Protein AF-A0A9D8SJZ3-F1 (afdb_monomer_lite)

Structure (mmCIF, N/CA/C/O backbone):
data_AF-A0A9D8SJZ3-F1
#
_entry.id   AF-A0A9D8SJZ3-F1
#
loop_
_atom_site.group_PDB
_atom_site.id
_atom_site.type_symbol
_atom_site.label_atom_id
_atom_site.label_alt_id
_atom_site.label_comp_id
_atom_site.label_asym_id
_atom_site.label_entity_id
_atom_site.label_seq_id
_atom_site.pdbx_PDB_ins_code
_atom_site.Cartn_x
_atom_site.Cartn_y
_atom_site.Cartn_z
_atom_site.occupancy
_atom_site.B_iso_or_equiv
_atom_site.auth_seq_id
_atom_site.auth_comp_id
_atom_site.auth_asym_id
_atom_site.auth_atom_id
_atom_site.pdbx_PDB_model_num
ATOM 1 N N . ILE A 1 1 ? 15.862 -14.660 -0.022 1.00 34.19 1 ILE A N 1
ATOM 2 C CA . ILE A 1 1 ? 17.098 -13.843 0.046 1.00 34.19 1 ILE A CA 1
ATOM 3 C C . ILE A 1 1 ? 17.455 -13.714 1.521 1.00 34.19 1 ILE A C 1
ATOM 5 O O . ILE A 1 1 ? 16.616 -13.263 2.289 1.00 34.19 1 ILE A O 1
ATOM 9 N N . LYS A 1 2 ? 18.617 -14.231 1.946 1.00 33.19 2 LYS A N 1
ATOM 10 C CA . LYS A 1 2 ? 19.098 -14.060 3.325 1.00 33.19 2 LYS A CA 1
ATOM 11 C C . LYS A 1 2 ? 19.506 -12.600 3.507 1.00 33.19 2 LYS A C 1
ATOM 13 O O . LYS A 1 2 ? 20.295 -12.090 2.719 1.00 33.19 2 LYS A O 1
ATOM 18 N N . GLY A 1 3 ? 18.936 -11.962 4.525 1.00 42.00 3 GLY A N 1
ATOM 19 C CA . GLY A 1 3 ? 19.224 -10.590 4.902 1.00 42.00 3 GLY A CA 1
ATOM 20 C C . GLY A 1 3 ? 20.680 -10.396 5.305 1.00 42.00 3 GLY A C 1
ATOM 21 O O . GLY A 1 3 ? 21.092 -10.793 6.390 1.00 42.00 3 GLY A O 1
ATOM 22 N N . CYS A 1 4 ? 21.426 -9.709 4.453 1.00 35.25 4 CYS A N 1
ATOM 23 C CA . CYS A 1 4 ? 22.420 -8.775 4.939 1.00 35.25 4 CYS A CA 1
ATOM 24 C C . CYS A 1 4 ? 21.851 -7.400 4.603 1.00 35.25 4 CYS A C 1
ATOM 26 O O . CYS A 1 4 ? 21.824 -7.017 3.434 1.00 35.25 4 CYS A O 1
ATOM 28 N N . ALA A 1 5 ? 21.308 -6.697 5.602 1.00 46.22 5 ALA A N 1
ATOM 29 C CA . ALA A 1 5 ? 21.182 -5.253 5.471 1.00 46.22 5 ALA A CA 1
ATOM 30 C C . ALA A 1 5 ? 22.583 -4.750 5.110 1.00 46.22 5 ALA A C 1
ATOM 32 O O . ALA A 1 5 ? 23.547 -5.145 5.773 1.00 46.22 5 ALA A O 1
ATOM 33 N N . ALA A 1 6 ? 22.705 -3.980 4.028 1.00 51.84 6 ALA A N 1
ATOM 34 C CA . ALA A 1 6 ? 23.984 -3.396 3.653 1.00 51.84 6 ALA A CA 1
ATOM 35 C C . ALA A 1 6 ? 24.591 -2.738 4.901 1.00 51.84 6 ALA A C 1
ATOM 37 O O . ALA A 1 6 ? 23.881 -2.063 5.655 1.00 51.84 6 ALA A O 1
ATOM 38 N N . THR A 1 7 ? 25.871 -2.997 5.176 1.00 57.53 7 THR A N 1
ATOM 39 C CA . THR A 1 7 ? 26.516 -2.383 6.342 1.00 57.53 7 THR A CA 1
ATOM 40 C C . THR A 1 7 ? 26.425 -0.861 6.211 1.00 57.53 7 THR A C 1
ATOM 42 O O . THR A 1 7 ? 26.325 -0.340 5.098 1.00 57.53 7 THR A O 1
ATOM 45 N N . ALA A 1 8 ? 26.439 -0.126 7.328 1.00 57.31 8 ALA A N 1
ATOM 46 C CA . ALA A 1 8 ? 26.347 1.338 7.292 1.00 57.31 8 ALA A CA 1
ATOM 47 C C . ALA A 1 8 ? 27.365 1.952 6.306 1.00 57.31 8 ALA A C 1
ATOM 49 O O . ALA A 1 8 ? 27.026 2.862 5.553 1.00 57.31 8 ALA A O 1
ATOM 50 N N . ASP A 1 9 ? 28.559 1.361 6.223 1.00 55.53 9 ASP A N 1
ATOM 51 C CA . ASP A 1 9 ? 29.613 1.752 5.285 1.00 55.53 9 ASP A CA 1
ATOM 52 C C . ASP A 1 9 ? 29.247 1.491 3.813 1.00 55.53 9 ASP A C 1
ATOM 54 O O . ASP A 1 9 ? 29.510 2.331 2.956 1.00 55.53 9 ASP A O 1
ATOM 58 N N . GLN A 1 10 ? 28.588 0.370 3.497 1.00 56.25 10 GLN A N 1
ATOM 59 C CA . GLN A 1 10 ? 28.113 0.068 2.139 1.00 56.25 10 GLN A CA 1
ATOM 60 C C . GLN A 1 10 ? 26.984 1.003 1.702 1.00 56.25 10 GLN A C 1
ATOM 62 O O . GLN A 1 10 ? 26.917 1.400 0.540 1.00 56.25 10 GLN A O 1
ATOM 67 N N . VAL A 1 11 ? 26.100 1.380 2.626 1.00 56.16 11 VAL A N 1
ATOM 68 C CA . VAL A 1 11 ? 25.015 2.324 2.342 1.00 56.16 11 VAL A CA 1
ATOM 69 C C . VAL A 1 11 ? 25.571 3.729 2.095 1.00 56.16 11 VAL A C 1
ATOM 71 O O . VAL A 1 11 ? 25.193 4.371 1.120 1.00 56.16 11 VAL A O 1
ATOM 74 N N . VAL A 1 12 ? 26.518 4.195 2.913 1.00 57.97 12 VAL A N 1
ATOM 75 C CA . VAL A 1 12 ? 27.155 5.511 2.726 1.00 57.97 12 VAL A CA 1
ATOM 76 C C . VAL A 1 12 ? 28.036 5.553 1.471 1.00 57.97 12 VAL A C 1
ATOM 78 O O . VAL A 1 12 ? 28.093 6.585 0.810 1.00 57.97 12 VAL A O 1
ATOM 81 N N . ALA A 1 13 ? 28.679 4.445 1.093 1.00 57.78 13 ALA A N 1
ATOM 82 C CA . ALA A 1 13 ? 29.486 4.372 -0.128 1.00 57.78 13 ALA A CA 1
ATOM 83 C C . ALA A 1 13 ? 28.647 4.407 -1.420 1.00 57.78 13 ALA A C 1
ATOM 85 O O . ALA A 1 13 ? 29.105 4.929 -2.435 1.00 57.78 13 ALA A O 1
ATOM 86 N N . ASN A 1 14 ? 27.422 3.874 -1.385 1.00 59.69 14 ASN A N 1
ATOM 87 C CA . ASN A 1 14 ? 26.561 3.749 -2.565 1.00 59.69 14 ASN A CA 1
ATOM 88 C C . ASN A 1 14 ? 25.666 4.970 -2.818 1.00 59.69 14 ASN A C 1
ATOM 90 O O . ASN A 1 14 ? 25.148 5.122 -3.926 1.00 59.69 14 ASN A O 1
ATOM 94 N N . TYR A 1 15 ? 25.487 5.848 -1.826 1.00 65.25 15 TYR A N 1
ATOM 95 C CA . TYR A 1 15 ? 24.620 7.019 -1.942 1.00 65.25 15 TYR A CA 1
ATOM 96 C C . TYR A 1 15 ? 25.361 8.305 -1.566 1.00 65.25 15 TYR A C 1
ATOM 98 O O . TYR A 1 15 ? 25.981 8.378 -0.505 1.00 65.25 15 TYR A O 1
ATOM 106 N N . PRO A 1 16 ? 25.271 9.368 -2.387 1.00 74.19 16 PRO A N 1
ATOM 107 C CA . PRO A 1 16 ? 25.897 10.639 -2.052 1.00 74.19 16 PRO A CA 1
ATOM 108 C C . PRO A 1 16 ? 25.295 11.193 -0.755 1.00 74.19 16 PRO A C 1
ATOM 110 O O . PRO A 1 16 ? 24.092 11.081 -0.539 1.00 74.19 16 PRO A O 1
ATOM 113 N N . ALA A 1 17 ? 26.088 11.880 0.073 1.00 73.25 17 ALA A N 1
ATOM 114 C CA . ALA A 1 17 ? 25.609 12.493 1.323 1.00 73.25 17 ALA A CA 1
ATOM 115 C C . ALA A 1 17 ? 24.344 13.364 1.131 1.00 73.25 17 ALA A C 1
ATOM 117 O O . ALA A 1 17 ? 23.471 13.441 1.997 1.00 73.25 17 ALA A O 1
ATOM 118 N N . MET A 1 18 ? 24.213 13.966 -0.053 1.00 78.12 18 MET A N 1
ATOM 119 C CA . MET A 1 18 ? 23.048 14.742 -0.471 1.00 78.12 18 MET A CA 1
ATOM 120 C C . MET A 1 18 ? 21.744 13.922 -0.512 1.00 78.12 18 MET A C 1
ATOM 122 O O . MET A 1 18 ? 20.692 14.457 -0.170 1.00 78.12 18 MET A O 1
ATOM 126 N N . PHE A 1 19 ? 21.790 12.635 -0.870 1.00 80.75 19 PHE A N 1
ATOM 127 C CA . PHE A 1 19 ? 20.621 11.746 -0.875 1.00 80.75 19 PHE A CA 1
ATOM 128 C C . PHE A 1 19 ? 20.008 11.620 0.524 1.00 80.75 19 PHE A C 1
ATOM 130 O O . PHE A 1 19 ? 18.795 11.774 0.688 1.00 80.75 19 PHE A O 1
ATOM 137 N N . PHE A 1 20 ? 20.843 11.397 1.542 1.00 82.06 20 PHE A N 1
ATOM 138 C CA . PHE A 1 20 ? 20.379 11.275 2.924 1.00 82.06 20 PHE A CA 1
ATOM 139 C C . PHE A 1 20 ? 19.792 12.591 3.430 1.00 82.06 20 PHE A C 1
ATOM 141 O O . PHE A 1 20 ? 18.698 12.593 3.992 1.00 82.06 20 PHE A O 1
ATOM 148 N N . GLY A 1 21 ? 20.466 13.714 3.158 1.00 86.88 21 GLY A N 1
ATOM 149 C CA . GLY A 1 21 ? 19.966 15.044 3.510 1.00 86.88 21 GLY A CA 1
ATOM 150 C C . GLY A 1 21 ? 18.584 15.320 2.914 1.00 86.88 21 GLY A C 1
ATOM 151 O O . GLY A 1 21 ? 17.651 15.637 3.648 1.00 86.88 21 GLY A O 1
ATOM 152 N N . ILE A 1 22 ? 18.425 15.108 1.602 1.00 87.31 22 ILE A N 1
ATOM 153 C CA . ILE A 1 22 ? 17.145 15.302 0.906 1.00 87.31 22 ILE A CA 1
ATOM 154 C C . ILE A 1 22 ? 16.064 14.387 1.482 1.00 87.31 22 ILE A C 1
ATOM 156 O O . ILE A 1 22 ? 14.954 14.848 1.735 1.00 87.31 22 ILE A O 1
ATOM 160 N N . SER A 1 23 ? 16.374 13.114 1.727 1.00 87.06 23 SER A N 1
ATOM 161 C CA . SER A 1 23 ? 15.389 12.143 2.215 1.00 87.06 23 SER A CA 1
ATOM 162 C C . SER A 1 23 ? 14.897 12.462 3.629 1.00 87.06 23 SER A C 1
ATOM 164 O O . SER A 1 23 ? 13.700 12.364 3.906 1.00 87.06 23 SER A O 1
ATOM 166 N N . ILE A 1 24 ? 15.796 12.902 4.516 1.00 91.25 24 ILE A N 1
ATOM 167 C CA . ILE A 1 24 ? 15.437 13.360 5.865 1.00 91.25 24 ILE A CA 1
ATOM 168 C C . ILE A 1 24 ? 14.546 14.597 5.771 1.00 91.25 24 ILE A C 1
ATOM 170 O O . ILE A 1 24 ? 13.470 14.628 6.372 1.00 91.25 24 ILE A O 1
ATOM 174 N N . THR A 1 25 ? 14.962 15.602 4.993 1.00 92.25 25 THR A N 1
ATOM 175 C CA . THR A 1 25 ? 14.170 16.819 4.787 1.00 92.25 25 THR A CA 1
ATOM 176 C C . THR A 1 25 ? 12.789 16.479 4.240 1.00 92.25 25 THR A C 1
ATOM 178 O O . THR A 1 25 ? 11.790 16.983 4.747 1.00 92.25 25 THR A O 1
ATOM 181 N N . TRP A 1 26 ? 12.711 15.576 3.264 1.00 91.88 26 TRP A N 1
ATOM 182 C CA . TRP A 1 26 ? 11.458 15.128 2.670 1.00 91.88 26 TRP A CA 1
ATOM 183 C C . TRP A 1 26 ? 10.514 14.507 3.698 1.00 91.88 26 TRP A C 1
ATOM 185 O O . TRP A 1 26 ? 9.359 14.921 3.800 1.00 91.88 26 TRP A O 1
ATOM 195 N N . ALA A 1 27 ? 11.009 13.554 4.493 1.00 92.25 27 ALA A N 1
ATOM 196 C CA . ALA A 1 27 ? 10.221 12.872 5.516 1.00 92.25 27 ALA A CA 1
ATOM 197 C C . ALA A 1 27 ? 9.703 13.849 6.582 1.00 92.25 27 ALA A C 1
ATOM 199 O O . ALA A 1 27 ? 8.516 13.837 6.912 1.00 92.25 27 ALA A O 1
ATOM 200 N N . VAL A 1 28 ? 10.568 14.739 7.077 1.00 93.50 28 VAL A N 1
ATOM 201 C CA . VAL A 1 28 ? 10.210 15.736 8.098 1.00 93.50 28 VAL A CA 1
ATOM 202 C C . VAL A 1 28 ? 9.186 16.734 7.564 1.00 93.50 28 VAL A C 1
ATOM 204 O O . VAL A 1 28 ? 8.188 17.008 8.233 1.00 93.50 28 VAL A O 1
ATOM 207 N N . VAL A 1 29 ? 9.390 17.253 6.351 1.00 92.81 29 VAL A N 1
ATOM 208 C CA . VAL A 1 29 ? 8.465 18.211 5.729 1.00 92.81 29 VAL A CA 1
ATOM 209 C C . VAL A 1 29 ? 7.115 17.551 5.454 1.00 92.81 29 VAL A C 1
ATOM 211 O O . VAL A 1 29 ? 6.083 18.124 5.805 1.00 92.81 29 VAL A O 1
ATOM 214 N N . ALA A 1 30 ? 7.091 16.333 4.906 1.00 91.56 30 ALA A N 1
ATOM 215 C CA . ALA A 1 30 ? 5.847 15.605 4.663 1.00 91.56 30 ALA A CA 1
ATOM 216 C C . ALA A 1 30 ? 5.067 15.362 5.964 1.00 91.56 30 ALA A C 1
ATOM 218 O O . ALA A 1 30 ? 3.865 15.643 6.027 1.00 91.56 30 ALA A O 1
ATOM 219 N N . ALA A 1 31 ? 5.758 14.916 7.018 1.00 92.25 31 ALA A N 1
ATOM 220 C CA . ALA A 1 31 ? 5.161 14.678 8.325 1.00 92.25 31 ALA A CA 1
ATOM 221 C C . ALA A 1 31 ? 4.573 15.960 8.925 1.00 92.25 31 ALA A C 1
ATOM 223 O O . ALA A 1 31 ? 3.412 15.966 9.345 1.00 92.25 31 ALA A O 1
ATOM 224 N N . PHE A 1 32 ? 5.342 17.052 8.910 1.00 91.38 32 PHE A N 1
ATOM 225 C CA . PHE A 1 32 ? 4.933 18.360 9.422 1.00 91.38 32 PHE A CA 1
ATOM 226 C C . PHE A 1 32 ? 3.707 18.915 8.695 1.00 91.38 32 PHE A C 1
ATOM 228 O O . PHE A 1 32 ? 2.767 19.400 9.330 1.00 91.38 32 PHE A O 1
ATOM 235 N N . VAL A 1 33 ? 3.691 18.815 7.366 1.00 90.31 33 VAL A N 1
ATOM 236 C CA . VAL A 1 33 ? 2.564 19.272 6.550 1.00 90.31 33 VAL A CA 1
ATOM 237 C C . VAL A 1 33 ? 1.310 18.439 6.828 1.00 90.31 33 VAL A C 1
ATOM 239 O O . VAL A 1 33 ? 0.227 19.008 6.978 1.00 90.31 33 VAL A O 1
ATOM 242 N N . GLY A 1 34 ? 1.440 17.118 6.985 1.00 86.81 34 GLY A N 1
ATOM 243 C CA . GLY A 1 34 ? 0.320 16.268 7.399 1.00 86.81 34 GLY A CA 1
ATOM 244 C C . GLY A 1 34 ? -0.214 16.603 8.796 1.00 86.81 34 GLY A C 1
ATOM 245 O O . GLY A 1 34 ? -1.428 16.660 8.990 1.00 86.81 34 GLY A O 1
ATOM 246 N N . LEU A 1 35 ? 0.670 16.938 9.745 1.00 87.06 35 LEU A N 1
ATOM 247 C CA . LEU A 1 35 ? 0.306 17.328 11.115 1.00 87.06 35 LEU A CA 1
ATOM 248 C C . LEU A 1 35 ? -0.427 18.674 11.201 1.00 87.06 35 LEU A C 1
ATOM 250 O O . LEU A 1 35 ? -1.386 18.798 11.966 1.00 87.06 35 LEU A O 1
ATOM 254 N N . LYS A 1 36 ? -0.002 19.680 10.423 1.00 84.12 36 LYS A N 1
ATOM 255 C CA . LYS A 1 36 ? -0.667 20.999 10.365 1.00 84.12 36 LYS A CA 1
ATOM 256 C C . LYS A 1 36 ? -2.001 20.982 9.613 1.00 84.12 36 LYS A C 1
ATOM 258 O O . LYS A 1 36 ? -2.756 21.951 9.687 1.00 84.12 36 LYS A O 1
ATOM 263 N N . GLY A 1 37 ? -2.310 19.882 8.935 1.00 76.56 37 GLY A N 1
ATOM 264 C CA . GLY A 1 37 ? -3.533 19.697 8.173 1.00 76.56 37 GLY A CA 1
ATOM 265 C C . GLY A 1 37 ? -3.296 19.873 6.679 1.00 76.56 37 GLY A C 1
ATOM 266 O O . GLY A 1 37 ? -2.849 20.913 6.195 1.00 76.56 37 GLY A O 1
ATOM 267 N N . ILE A 1 38 ? -3.687 18.855 5.920 1.00 75.81 38 ILE A N 1
ATOM 268 C CA . ILE A 1 38 ? -3.399 18.739 4.489 1.00 75.81 38 ILE A CA 1
ATOM 269 C C . ILE A 1 38 ? -4.293 19.601 3.595 1.00 75.81 38 ILE A C 1
ATOM 271 O O . ILE A 1 38 ? -4.255 19.427 2.388 1.00 75.81 38 ILE A O 1
ATOM 275 N N . LYS A 1 39 ? -5.119 20.516 4.121 1.00 72.19 39 LYS A N 1
ATOM 276 C CA . LYS A 1 39 ? -6.156 21.215 3.328 1.00 72.19 39 LYS A CA 1
ATOM 277 C C . LYS A 1 39 ? -5.604 21.867 2.053 1.00 72.19 39 LYS A C 1
ATOM 279 O O . LYS A 1 39 ? -6.254 21.827 1.012 1.00 72.19 39 LYS A O 1
ATOM 284 N N . TYR A 1 40 ? -4.406 22.445 2.124 1.00 68.25 40 TYR A N 1
ATOM 285 C CA . TYR A 1 40 ? -3.733 23.032 0.963 1.00 68.25 40 TYR A CA 1
ATOM 286 C C . TYR A 1 40 ? -3.098 21.972 0.059 1.00 68.25 40 TYR A C 1
ATOM 288 O O . TYR A 1 40 ? -3.262 22.042 -1.156 1.00 68.25 40 TYR A O 1
ATOM 296 N N . VAL A 1 41 ? -2.449 20.955 0.636 1.00 76.44 41 VAL A N 1
ATOM 297 C CA . VAL A 1 41 ? -1.868 19.842 -0.129 1.00 76.44 41 VAL A CA 1
ATOM 298 C C . VAL A 1 41 ? -2.945 19.067 -0.873 1.00 76.44 41 VAL A C 1
ATOM 300 O O . VAL A 1 41 ? -2.769 18.814 -2.050 1.00 76.44 41 VAL A O 1
ATOM 303 N N . ALA A 1 42 ? -4.084 18.772 -0.253 1.00 74.31 42 ALA A N 1
ATOM 304 C CA . ALA A 1 42 ? -5.200 18.043 -0.849 1.00 74.31 42 ALA A CA 1
ATOM 305 C C . ALA A 1 42 ? -5.768 18.750 -2.093 1.00 7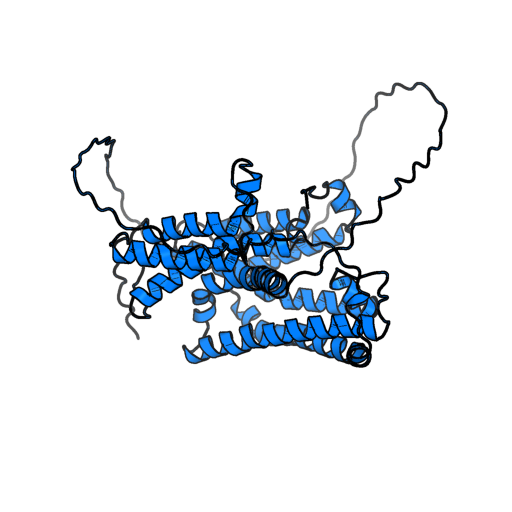4.31 42 ALA A C 1
ATOM 307 O O . ALA A 1 42 ? -6.076 18.097 -3.091 1.00 74.31 42 ALA A O 1
ATOM 308 N N . LYS A 1 43 ? -5.840 20.091 -2.074 1.00 74.12 43 LYS A N 1
ATOM 309 C CA . LYS A 1 43 ? -6.281 20.880 -3.238 1.00 74.12 43 LYS A CA 1
ATOM 310 C C . LYS A 1 43 ? -5.361 20.690 -4.440 1.00 74.12 43 LYS A C 1
ATOM 312 O O . LYS A 1 43 ? -5.844 20.556 -5.558 1.00 74.12 43 LYS A O 1
ATOM 317 N N . ILE A 1 44 ? -4.049 20.671 -4.215 1.00 77.75 44 ILE A N 1
ATOM 318 C CA . ILE A 1 44 ? -3.066 20.527 -5.295 1.00 77.75 44 ILE A CA 1
ATOM 319 C C . ILE A 1 44 ? -2.858 19.042 -5.648 1.00 77.75 44 ILE A C 1
ATOM 321 O O . ILE A 1 44 ? -2.693 18.701 -6.816 1.00 77.75 44 ILE A O 1
ATOM 325 N N . ALA A 1 45 ? -2.969 18.141 -4.669 1.00 82.38 45 ALA A N 1
ATOM 326 C CA . ALA A 1 45 ? -2.805 16.696 -4.811 1.00 82.38 45 ALA A CA 1
ATOM 327 C C . ALA A 1 45 ? -3.786 16.082 -5.812 1.00 82.38 45 ALA A C 1
ATOM 329 O O . ALA A 1 45 ? -3.469 15.065 -6.412 1.00 82.38 45 ALA A O 1
ATOM 330 N N . THR A 1 46 ? -4.931 16.723 -6.060 1.00 81.75 46 THR A N 1
ATOM 331 C CA . THR A 1 46 ? -5.867 16.311 -7.120 1.00 81.75 46 THR A CA 1
ATOM 332 C C . THR A 1 46 ? -5.199 16.279 -8.503 1.00 81.75 46 THR A C 1
ATOM 334 O O . THR A 1 46 ? -5.547 15.450 -9.339 1.00 81.75 46 THR A O 1
ATOM 337 N N . PHE A 1 47 ? -4.203 17.136 -8.742 1.00 86.75 47 PHE A N 1
ATOM 338 C CA . PHE A 1 47 ? -3.477 17.211 -10.013 1.00 86.75 47 PHE A CA 1
ATOM 339 C C . PHE A 1 47 ? -2.199 16.369 -10.036 1.00 86.75 47 PHE A C 1
ATOM 341 O O . PHE A 1 47 ? -1.668 16.100 -11.108 1.00 86.75 47 PHE A O 1
ATOM 348 N N . PHE A 1 48 ? -1.700 15.927 -8.881 1.00 88.88 48 PHE A N 1
ATOM 349 C CA . PHE A 1 48 ? -0.449 15.171 -8.791 1.00 88.88 48 PHE A CA 1
ATOM 350 C C . PHE A 1 48 ? -0.494 13.838 -9.556 1.00 88.88 48 PHE A C 1
ATOM 352 O O . PHE A 1 48 ? 0.507 13.526 -10.196 1.00 88.88 48 PHE A O 1
ATOM 359 N N . PRO A 1 49 ? -1.624 13.100 -9.615 1.00 90.31 49 PRO A N 1
ATOM 360 C CA . PRO A 1 49 ? -1.763 11.921 -10.472 1.00 90.31 49 PRO A CA 1
ATOM 361 C C . PRO A 1 49 ? -1.570 12.178 -11.974 1.00 90.31 49 PRO A C 1
ATOM 363 O O . PRO A 1 49 ? -1.273 11.241 -12.713 1.00 90.31 49 PRO A O 1
ATOM 366 N N . LEU A 1 50 ? -1.681 13.427 -12.447 1.00 92.06 50 LEU A N 1
ATOM 367 C CA . LEU A 1 50 ? -1.395 13.758 -13.848 1.00 92.06 50 LEU A CA 1
ATOM 368 C C . LEU A 1 50 ? 0.087 13.572 -14.191 1.00 92.06 50 LEU A C 1
ATOM 370 O O . LEU A 1 50 ? 0.412 13.304 -15.346 1.00 92.06 50 LEU A O 1
ATOM 374 N N . ILE A 1 51 ? 0.982 13.676 -13.204 1.00 94.38 51 ILE A N 1
ATOM 375 C CA . ILE A 1 51 ? 2.420 13.462 -13.383 1.00 94.38 51 ILE A CA 1
ATOM 376 C C . ILE A 1 51 ? 2.717 12.002 -13.767 1.00 94.38 51 ILE A C 1
ATOM 378 O O . ILE A 1 51 ? 3.205 11.796 -14.880 1.00 94.38 51 ILE A O 1
ATOM 382 N N . PRO A 1 52 ? 2.414 10.978 -12.934 1.00 93.94 52 PRO A N 1
ATOM 383 C CA . PRO A 1 52 ? 2.661 9.588 -13.306 1.00 93.94 52 PRO A CA 1
ATOM 384 C C . PRO A 1 52 ? 1.874 9.182 -14.553 1.00 93.94 52 PRO A C 1
ATOM 386 O O . PRO A 1 52 ? 2.410 8.453 -15.380 1.00 93.94 52 PRO A O 1
ATOM 389 N N . LEU A 1 53 ? 0.656 9.704 -14.752 1.00 95.00 53 LEU A N 1
ATOM 390 C CA . LEU A 1 53 ? -0.094 9.488 -15.991 1.00 95.00 53 LEU A CA 1
ATOM 391 C C . LEU A 1 53 ? 0.690 9.972 -17.220 1.00 95.00 53 LEU A C 1
ATOM 393 O O . LEU A 1 53 ? 0.842 9.229 -18.186 1.00 95.00 53 LEU A O 1
ATOM 397 N N . THR A 1 54 ? 1.219 11.196 -17.179 1.00 95.81 54 THR A N 1
ATOM 398 C CA . THR A 1 54 ? 1.993 11.771 -18.289 1.00 95.81 54 THR A CA 1
ATOM 399 C C . THR A 1 54 ? 3.282 10.992 -18.527 1.00 95.81 54 THR A C 1
ATOM 401 O O . THR A 1 54 ? 3.591 10.669 -19.672 1.00 95.81 54 THR A O 1
ATOM 404 N N . VAL A 1 55 ? 4.010 10.645 -17.462 1.00 95.81 55 VAL A N 1
ATOM 405 C CA . VAL A 1 55 ? 5.241 9.844 -17.555 1.00 95.81 55 VAL A CA 1
ATOM 406 C C . VAL A 1 55 ? 4.959 8.501 -18.230 1.00 95.81 55 VAL A C 1
ATOM 408 O O . VAL A 1 55 ? 5.639 8.154 -19.195 1.00 95.81 55 VAL A O 1
ATOM 411 N N . LEU A 1 56 ? 3.914 7.787 -17.798 1.00 96.06 56 LEU A N 1
ATOM 412 C CA . LEU A 1 56 ? 3.510 6.514 -18.398 1.00 96.06 56 LEU A CA 1
ATOM 413 C C . LEU A 1 56 ? 3.148 6.668 -19.878 1.00 96.06 56 LEU A C 1
ATOM 415 O O . LEU A 1 56 ? 3.621 5.890 -20.700 1.00 96.06 56 LEU A O 1
ATOM 419 N N . LEU A 1 57 ? 2.365 7.686 -20.244 1.00 97.12 57 LEU A N 1
ATOM 420 C CA . LEU A 1 57 ? 1.978 7.917 -21.639 1.00 97.12 57 LEU A CA 1
ATOM 421 C C . LEU A 1 57 ? 3.183 8.229 -22.536 1.00 97.12 57 LEU A C 1
ATOM 423 O O . LEU A 1 57 ? 3.273 7.702 -23.644 1.00 97.12 57 LEU A O 1
ATOM 427 N N . VAL A 1 58 ? 4.125 9.052 -22.066 1.00 97.00 58 VAL A N 1
ATOM 428 C CA . VAL A 1 58 ? 5.341 9.393 -22.823 1.00 97.00 58 VAL A CA 1
ATOM 429 C C . VAL A 1 58 ? 6.242 8.172 -22.994 1.00 97.00 58 VAL A C 1
ATOM 431 O O . VAL A 1 58 ? 6.721 7.909 -24.099 1.00 97.00 58 VAL A O 1
ATOM 434 N N . MET A 1 59 ? 6.461 7.405 -21.925 1.00 96.38 59 MET A N 1
ATOM 435 C CA . MET A 1 59 ? 7.270 6.185 -21.986 1.00 96.38 59 MET A CA 1
ATOM 436 C C . MET A 1 59 ? 6.624 5.128 -22.881 1.00 96.38 59 MET A C 1
ATOM 438 O O . MET A 1 59 ? 7.317 4.495 -23.679 1.00 96.38 59 MET A O 1
ATOM 442 N N . PHE A 1 60 ? 5.300 4.975 -22.808 1.00 97.19 60 PHE A N 1
ATOM 443 C CA . PHE A 1 60 ? 4.564 4.075 -23.687 1.00 97.19 60 PHE A CA 1
ATOM 444 C C . PHE A 1 60 ? 4.695 4.509 -25.145 1.00 97.19 60 PHE A C 1
ATOM 446 O O . PHE A 1 60 ? 5.060 3.694 -25.982 1.00 97.19 60 PHE A O 1
ATOM 453 N N . ALA A 1 61 ? 4.517 5.794 -25.462 1.00 96.94 61 ALA A N 1
ATOM 454 C CA . ALA A 1 61 ? 4.674 6.293 -26.829 1.00 96.94 61 ALA A CA 1
ATOM 455 C C . ALA A 1 61 ? 6.063 5.988 -27.425 1.00 96.94 61 ALA A C 1
ATOM 457 O O . ALA A 1 61 ? 6.168 5.691 -28.613 1.00 96.94 61 ALA A O 1
ATOM 458 N N . LYS A 1 62 ? 7.122 6.015 -26.607 1.00 96.06 62 LYS A N 1
ATOM 459 C CA . LYS A 1 62 ? 8.488 5.672 -27.038 1.00 96.06 62 LYS A CA 1
ATOM 460 C C . LYS A 1 62 ? 8.743 4.177 -27.223 1.00 96.06 62 LYS A C 1
ATOM 462 O O . LYS A 1 62 ? 9.628 3.812 -27.986 1.00 96.06 62 LYS A O 1
ATOM 467 N N . THR A 1 63 ? 8.006 3.329 -26.519 1.00 96.69 63 THR A N 1
ATOM 468 C CA . THR A 1 63 ? 8.233 1.874 -26.487 1.00 96.69 63 THR A CA 1
ATOM 469 C C . THR A 1 63 ? 7.181 1.094 -27.275 1.00 96.69 63 THR A C 1
ATOM 471 O O . THR A 1 63 ? 7.400 -0.071 -27.598 1.00 96.69 63 THR A O 1
ATOM 474 N N . ALA A 1 64 ? 6.071 1.737 -27.654 1.00 95.44 64 ALA A N 1
ATOM 475 C CA . ALA A 1 64 ? 4.915 1.110 -28.289 1.00 95.44 64 ALA A CA 1
ATOM 476 C C . ALA A 1 64 ? 5.264 0.336 -29.570 1.00 95.44 64 ALA A C 1
ATOM 478 O O . ALA A 1 64 ? 4.705 -0.730 -29.817 1.00 95.44 64 ALA A O 1
ATOM 479 N N . GLY A 1 65 ? 6.215 0.848 -30.361 1.00 94.19 65 GLY A N 1
ATOM 480 C CA . GLY A 1 65 ? 6.665 0.201 -31.596 1.00 94.19 65 GLY A CA 1
ATOM 481 C C . GLY A 1 65 ? 7.330 -1.162 -31.384 1.00 94.19 65 GLY A C 1
ATOM 482 O O . GLY A 1 65 ? 7.345 -1.964 -32.306 1.00 94.19 65 GLY A O 1
ATOM 483 N N . GLY A 1 66 ? 7.831 -1.442 -30.177 1.00 93.38 66 GLY A N 1
ATOM 484 C CA . GLY A 1 66 ? 8.499 -2.698 -29.847 1.00 93.38 66 GLY A CA 1
ATOM 485 C C . GLY A 1 66 ? 7.577 -3.815 -29.363 1.00 93.38 66 GLY A C 1
ATOM 486 O O . GLY A 1 66 ? 8.036 -4.941 -29.229 1.00 93.38 66 GLY A O 1
ATOM 487 N N . LEU A 1 67 ? 6.289 -3.562 -29.086 1.00 94.81 67 LEU A N 1
ATOM 488 C CA . LEU A 1 67 ? 5.429 -4.594 -28.479 1.00 94.81 67 LEU A CA 1
ATOM 489 C C . LEU A 1 67 ? 5.274 -5.851 -29.349 1.00 94.81 67 LEU A C 1
ATOM 491 O O . LEU A 1 67 ? 5.124 -6.940 -28.803 1.00 94.81 67 LEU A O 1
ATOM 495 N N . GLY A 1 68 ? 5.291 -5.704 -30.677 1.00 93.56 68 GLY A N 1
ATOM 496 C CA . GLY A 1 68 ? 5.147 -6.830 -31.606 1.00 93.56 68 GLY A CA 1
ATOM 497 C C . GLY A 1 68 ? 6.362 -7.758 -31.642 1.00 93.56 68 GLY A C 1
ATOM 498 O O . GLY A 1 68 ? 6.208 -8.947 -31.903 1.00 93.56 68 GLY A O 1
ATOM 499 N N . ASP A 1 69 ? 7.540 -7.222 -31.327 1.00 93.88 69 ASP A N 1
ATOM 500 C CA . ASP A 1 69 ? 8.824 -7.931 -31.361 1.00 93.88 69 ASP A CA 1
ATOM 501 C C . ASP A 1 69 ? 9.267 -8.403 -29.965 1.00 93.88 69 ASP A C 1
ATOM 503 O O . ASP A 1 69 ? 10.382 -8.900 -29.772 1.00 93.88 69 ASP A O 1
ATOM 507 N N . PHE A 1 70 ? 8.401 -8.235 -28.962 1.00 93.25 70 PHE A N 1
ATOM 508 C CA . PHE A 1 70 ? 8.672 -8.684 -27.609 1.00 93.25 70 PHE A CA 1
ATOM 509 C C . PHE A 1 70 ? 8.672 -10.215 -27.512 1.00 93.25 70 PHE A C 1
ATOM 511 O O . PHE A 1 70 ? 7.724 -10.886 -27.918 1.00 93.25 70 PHE A O 1
ATOM 518 N N . ASP A 1 71 ? 9.717 -10.763 -26.897 1.00 88.56 71 ASP A N 1
ATOM 519 C CA . ASP A 1 71 ? 9.910 -12.193 -26.708 1.00 88.56 71 ASP A CA 1
ATOM 520 C C . ASP A 1 71 ? 10.235 -12.496 -25.243 1.00 88.56 71 ASP A C 1
ATOM 522 O O . ASP A 1 71 ? 11.378 -12.406 -24.789 1.00 88.56 71 ASP A O 1
ATOM 526 N N . ALA A 1 72 ? 9.206 -12.894 -24.497 1.00 83.50 72 ALA A N 1
ATOM 527 C CA . ALA A 1 72 ? 9.328 -13.225 -23.083 1.00 83.50 72 ALA A CA 1
ATOM 528 C C . ALA A 1 72 ? 10.304 -14.385 -22.807 1.00 83.50 72 ALA A C 1
ATOM 530 O O . ALA A 1 72 ? 10.843 -14.459 -21.706 1.00 83.50 72 ALA A O 1
ATOM 531 N N . SER A 1 73 ? 10.562 -15.269 -23.782 1.00 82.06 73 SER A N 1
ATOM 532 C CA . SER A 1 73 ? 11.478 -16.406 -23.602 1.00 82.06 73 SER A CA 1
ATOM 533 C C . SER A 1 73 ? 12.948 -15.990 -23.515 1.00 82.06 73 SER A C 1
ATOM 535 O O . SER A 1 73 ? 13.776 -16.746 -23.011 1.00 82.06 73 SER A O 1
ATOM 537 N N . LYS A 1 74 ? 13.271 -14.778 -23.984 1.00 82.06 74 LYS A N 1
ATOM 538 C CA . LYS A 1 74 ? 14.630 -14.229 -23.991 1.00 82.06 74 LYS A CA 1
ATOM 539 C C . LYS A 1 74 ? 14.977 -13.447 -22.731 1.00 82.06 74 LYS A C 1
ATOM 541 O O . LYS A 1 74 ? 16.151 -13.188 -22.495 1.00 82.06 74 LYS A O 1
ATOM 546 N N . ILE A 1 75 ? 13.991 -13.068 -21.918 1.00 76.12 75 ILE A N 1
ATOM 547 C CA . ILE A 1 75 ? 14.268 -12.472 -20.611 1.00 76.12 75 ILE A CA 1
ATOM 548 C C . ILE A 1 75 ? 14.781 -13.591 -19.708 1.00 76.12 75 ILE A C 1
ATOM 550 O O . ILE A 1 75 ? 14.055 -14.548 -19.440 1.00 76.12 75 ILE A O 1
ATOM 554 N N . GLY A 1 76 ? 16.028 -13.468 -19.243 1.00 61.59 76 GLY A N 1
ATOM 555 C CA . GLY A 1 76 ? 16.642 -14.436 -18.338 1.00 61.59 76 GLY A CA 1
ATOM 556 C C . GLY A 1 76 ? 15.698 -14.794 -17.190 1.00 61.59 76 GLY A C 1
ATOM 557 O O . GLY A 1 76 ? 15.258 -13.927 -16.432 1.00 61.59 76 GLY A O 1
ATOM 558 N N . THR A 1 77 ? 15.359 -16.077 -17.075 1.00 47.84 77 THR A N 1
ATOM 559 C CA . THR A 1 77 ? 14.464 -16.586 -16.040 1.00 47.84 77 THR A CA 1
ATOM 560 C C . THR A 1 77 ? 15.180 -16.501 -14.695 1.00 47.84 77 THR A C 1
ATOM 562 O O . THR A 1 77 ? 15.937 -17.394 -14.316 1.00 47.84 77 THR A O 1
ATOM 565 N N . ALA A 1 78 ? 14.987 -15.405 -13.964 1.00 42.41 78 ALA A N 1
ATOM 566 C CA . ALA A 1 78 ? 15.356 -15.369 -12.561 1.00 42.41 78 ALA A CA 1
ATOM 567 C C . ALA A 1 78 ? 14.467 -16.385 -11.833 1.00 42.41 78 ALA A C 1
ATOM 569 O O . ALA A 1 78 ? 13.246 -16.234 -11.813 1.00 42.41 78 ALA A O 1
ATOM 570 N N . ALA A 1 79 ? 15.075 -17.421 -11.253 1.00 33.66 79 ALA A N 1
ATOM 571 C CA . ALA A 1 79 ? 14.397 -18.294 -10.310 1.00 33.66 79 ALA A CA 1
ATOM 572 C C . ALA A 1 79 ? 13.925 -17.441 -9.123 1.00 33.66 79 ALA A C 1
ATOM 574 O O . ALA A 1 79 ? 14.688 -17.131 -8.209 1.00 33.66 79 ALA A O 1
ATOM 575 N N . VAL A 1 80 ? 12.664 -17.020 -9.149 1.00 39.09 80 VAL A N 1
ATOM 576 C CA . VAL A 1 80 ? 11.966 -16.624 -7.931 1.00 39.09 80 VAL A CA 1
ATOM 577 C C . VAL A 1 80 ? 11.615 -17.936 -7.253 1.00 39.09 80 VAL A C 1
ATOM 579 O O . VAL A 1 80 ? 10.971 -18.778 -7.875 1.00 39.09 80 VAL A O 1
ATOM 582 N N . ALA A 1 81 ? 12.117 -18.135 -6.031 1.00 32.06 81 ALA A N 1
ATOM 583 C CA . ALA A 1 81 ? 11.893 -19.356 -5.268 1.00 32.06 81 ALA A CA 1
ATOM 584 C C . ALA A 1 81 ? 10.413 -19.748 -5.341 1.00 32.06 81 ALA A C 1
ATOM 586 O O . ALA A 1 81 ? 9.529 -18.965 -4.988 1.00 32.06 81 ALA A O 1
ATOM 587 N N . GLU A 1 82 ? 10.183 -20.944 -5.870 1.00 31.28 82 GLU A N 1
ATOM 588 C CA . GLU A 1 82 ? 8.873 -21.542 -6.031 1.00 31.28 82 GLU A CA 1
ATOM 589 C C . GLU A 1 82 ? 8.152 -21.540 -4.672 1.00 31.28 82 GLU A C 1
ATOM 591 O O . GLU A 1 82 ? 8.718 -22.017 -3.682 1.00 31.28 82 GLU A O 1
ATOM 596 N N . PRO A 1 83 ? 6.913 -21.026 -4.565 1.00 32.69 83 PRO A N 1
ATOM 597 C CA . PRO A 1 83 ? 6.044 -21.486 -3.502 1.00 32.69 83 PRO A CA 1
ATOM 598 C C . PRO A 1 83 ? 5.778 -22.959 -3.805 1.00 32.69 83 PRO A C 1
ATOM 600 O O . PRO A 1 83 ? 5.054 -23.257 -4.753 1.00 32.69 83 PRO A O 1
ATOM 603 N N . ALA A 1 84 ? 6.452 -23.840 -3.057 1.00 36.34 84 ALA A N 1
ATOM 604 C CA . ALA A 1 84 ? 6.428 -25.287 -3.236 1.00 36.34 84 ALA A CA 1
ATOM 605 C C . ALA A 1 84 ? 5.024 -25.768 -3.622 1.00 36.34 84 ALA A C 1
ATOM 607 O O . ALA A 1 84 ? 4.045 -25.467 -2.931 1.00 36.34 84 ALA A O 1
ATOM 608 N N . ALA A 1 85 ? 4.950 -26.448 -4.766 1.00 28.31 85 ALA A N 1
ATOM 609 C CA . ALA A 1 85 ? 3.722 -26.948 -5.347 1.00 28.31 85 ALA A CA 1
ATOM 610 C C . ALA A 1 85 ? 2.847 -27.661 -4.304 1.00 28.31 85 ALA A C 1
ATOM 612 O O . ALA A 1 85 ? 3.297 -28.537 -3.566 1.00 28.31 85 ALA A O 1
ATOM 613 N N . VAL A 1 86 ? 1.567 -27.292 -4.280 1.00 34.31 86 VAL A N 1
ATOM 614 C CA . VAL A 1 86 ? 0.523 -28.105 -3.661 1.00 34.31 86 VAL A CA 1
ATOM 615 C C . VAL A 1 86 ? 0.425 -29.378 -4.496 1.00 34.31 86 VAL A C 1
ATOM 617 O O . VAL A 1 86 ? -0.087 -29.341 -5.616 1.00 34.31 86 VAL A O 1
ATOM 620 N N . GLU A 1 87 ? 0.933 -30.496 -3.978 1.00 29.36 87 GLU A N 1
ATOM 621 C CA . GLU A 1 87 ? 0.552 -31.805 -4.499 1.00 29.36 87 GLU A CA 1
ATOM 622 C C . GLU A 1 87 ? -0.968 -31.937 -4.356 1.00 29.36 87 GLU A C 1
ATOM 624 O O . GLU A 1 87 ? -1.531 -31.821 -3.264 1.00 29.36 87 GLU A O 1
ATOM 629 N N . ALA A 1 88 ? -1.646 -32.105 -5.492 1.00 24.08 88 ALA A N 1
ATOM 630 C CA . ALA A 1 88 ? -3.069 -32.391 -5.531 1.00 24.08 88 ALA A CA 1
ATOM 631 C C . ALA A 1 88 ? -3.351 -33.655 -4.699 1.00 24.08 88 ALA A C 1
ATOM 633 O O . ALA A 1 88 ? -2.616 -34.637 -4.841 1.00 24.08 88 ALA A O 1
ATOM 634 N N . PRO A 1 89 ? -4.395 -33.680 -3.849 1.00 28.89 89 PRO A N 1
ATOM 635 C CA . PRO A 1 89 ? -4.731 -34.894 -3.129 1.00 28.89 89 PRO A CA 1
ATOM 636 C C . PRO A 1 89 ? -5.142 -35.954 -4.150 1.00 28.89 89 PRO A C 1
ATOM 638 O O . PRO A 1 89 ? -6.081 -35.761 -4.925 1.00 28.89 89 PRO A O 1
ATOM 641 N N . ALA A 1 90 ? -4.396 -37.058 -4.160 1.00 27.39 90 ALA A N 1
ATOM 642 C CA . ALA A 1 90 ? -4.737 -38.239 -4.925 1.00 27.39 90 ALA A CA 1
ATOM 643 C C . ALA A 1 90 ? -6.140 -38.716 -4.527 1.00 27.39 90 ALA A C 1
ATOM 645 O O . ALA A 1 90 ? -6.474 -38.867 -3.351 1.00 27.39 90 ALA A O 1
ATOM 646 N N . GLU A 1 91 ? -6.955 -38.937 -5.545 1.00 28.11 91 GLU A N 1
ATOM 647 C CA . GLU A 1 91 ? -8.266 -39.550 -5.465 1.00 28.11 91 GLU A CA 1
ATOM 648 C C . GLU A 1 91 ? -8.134 -40.984 -4.919 1.00 28.11 91 GLU A C 1
ATOM 650 O O . GLU A 1 91 ? -7.599 -41.865 -5.587 1.00 28.11 91 GLU A O 1
ATOM 655 N N . THR A 1 92 ? -8.641 -41.239 -3.709 1.00 27.58 92 THR A N 1
ATOM 656 C CA . THR A 1 92 ? -9.014 -42.592 -3.266 1.00 27.58 92 THR A CA 1
ATOM 657 C C . THR A 1 92 ? -10.323 -42.536 -2.489 1.00 27.58 92 THR A C 1
ATOM 659 O O . THR A 1 92 ? -10.453 -41.810 -1.505 1.00 27.58 92 THR A O 1
ATOM 662 N N . ALA A 1 93 ? -11.296 -43.292 -2.993 1.00 24.47 93 ALA A N 1
ATOM 663 C CA . ALA A 1 93 ? -12.673 -43.388 -2.528 1.00 24.47 93 ALA A CA 1
ATOM 664 C C . ALA A 1 93 ? -12.819 -44.300 -1.271 1.00 24.47 93 ALA A C 1
ATOM 666 O O . ALA A 1 93 ? -11.817 -44.716 -0.693 1.00 24.47 93 ALA A O 1
ATOM 667 N N . PRO A 1 94 ? -14.052 -44.559 -0.791 1.00 28.77 94 PRO A N 1
ATOM 668 C CA . PRO A 1 94 ? -14.490 -44.332 0.584 1.00 28.77 94 PRO A CA 1
ATOM 669 C C . PRO A 1 94 ? -14.187 -45.500 1.537 1.00 28.77 94 PRO A C 1
ATOM 671 O O . PRO A 1 94 ? -14.195 -46.661 1.131 1.00 28.77 94 PRO A O 1
ATOM 674 N N . ILE A 1 95 ? -14.040 -45.217 2.836 1.00 24.69 95 ILE A N 1
ATOM 675 C CA . ILE A 1 95 ? -14.158 -46.246 3.880 1.00 24.69 95 ILE A CA 1
ATOM 676 C C . ILE A 1 95 ? -15.187 -45.811 4.924 1.00 24.69 95 ILE A C 1
ATOM 678 O O . ILE A 1 95 ? -15.327 -44.637 5.256 1.00 24.69 95 ILE A O 1
ATOM 682 N N . ALA A 1 96 ? -15.956 -46.819 5.321 1.00 22.98 96 ALA A N 1
ATOM 683 C CA . ALA A 1 96 ? -17.223 -46.822 6.013 1.00 22.98 96 ALA A CA 1
ATOM 684 C C . ALA A 1 96 ? -17.246 -46.167 7.401 1.00 22.98 96 ALA A C 1
ATOM 686 O O . ALA A 1 96 ? -16.253 -46.066 8.113 1.00 22.98 96 ALA A O 1
ATOM 687 N N . SER A 1 97 ? -18.479 -45.809 7.753 1.00 25.36 97 SER A N 1
ATOM 688 C CA . SER A 1 97 ? -19.008 -45.532 9.081 1.00 25.36 97 SER A CA 1
ATOM 689 C C . SER A 1 97 ? -18.470 -46.437 10.188 1.00 25.36 97 SER A C 1
ATOM 691 O O . SER A 1 97 ? -18.545 -47.656 10.057 1.00 25.36 97 SER A O 1
ATOM 693 N N . GLU A 1 98 ? -18.167 -45.842 11.337 1.00 24.62 98 GLU A N 1
ATOM 694 C CA . GLU A 1 98 ? -18.612 -46.379 12.621 1.00 24.62 98 GLU A CA 1
ATOM 695 C C . GLU A 1 98 ? -18.759 -45.241 13.635 1.00 24.62 98 GLU A C 1
ATOM 697 O O . GLU A 1 98 ? -17.891 -44.384 13.792 1.00 24.62 98 GLU A O 1
ATOM 702 N N . ALA A 1 99 ? -19.935 -45.204 14.251 1.00 21.59 99 ALA A N 1
ATOM 703 C CA . ALA A 1 99 ? -20.318 -44.293 15.307 1.00 21.59 99 ALA A CA 1
ATOM 704 C C . ALA A 1 99 ? -20.115 -44.989 16.651 1.00 21.59 99 ALA A C 1
ATOM 706 O O . ALA A 1 99 ? -20.589 -46.109 16.811 1.00 21.59 99 ALA A O 1
ATOM 707 N N . THR A 1 100 ? -19.551 -44.289 17.633 1.00 22.55 100 THR A N 1
ATOM 708 C CA . THR A 1 100 ? -19.843 -44.528 19.053 1.00 22.55 100 THR A CA 1
ATOM 709 C C . THR A 1 100 ? -19.733 -43.224 19.835 1.00 22.55 100 THR A C 1
ATOM 711 O O . THR A 1 100 ? -18.811 -42.437 19.629 1.00 22.55 100 THR A O 1
ATOM 714 N N . ALA A 1 101 ? -20.735 -43.018 20.684 1.00 21.22 101 ALA A N 1
ATOM 715 C CA . ALA A 1 101 ? -20.945 -41.902 21.593 1.00 21.22 101 ALA A CA 1
ATOM 716 C C . ALA A 1 101 ? -20.318 -42.153 22.986 1.00 21.22 101 ALA A C 1
ATOM 718 O O . ALA A 1 101 ? -19.808 -43.244 23.233 1.00 21.22 101 ALA A O 1
ATOM 719 N N . ASP A 1 102 ? -20.480 -41.145 23.860 1.00 21.08 102 ASP A N 1
ATOM 720 C CA . ASP A 1 102 ? -20.168 -41.040 25.305 1.00 21.08 102 ASP A CA 1
ATOM 721 C C . ASP A 1 102 ? -18.691 -40.774 25.682 1.00 21.08 102 ASP A C 1
ATOM 723 O O . ASP A 1 102 ? -17.780 -41.287 25.048 1.00 21.08 102 ASP A O 1
ATOM 727 N N . GLU A 1 103 ? -18.331 -39.928 26.662 1.00 23.48 103 GLU A N 1
ATOM 728 C CA . GLU A 1 103 ? -19.045 -39.417 27.847 1.00 23.48 103 GLU A CA 1
ATOM 729 C C . GLU A 1 103 ? -18.383 -38.110 28.388 1.00 23.48 103 GLU A C 1
ATOM 731 O O . GLU A 1 103 ? -17.442 -37.573 27.809 1.00 23.48 103 GLU A O 1
ATOM 736 N N . ALA A 1 104 ? -18.911 -37.600 29.503 1.00 20.62 104 ALA A N 1
ATOM 737 C CA . ALA A 1 104 ? -18.849 -36.255 30.077 1.00 20.62 104 ALA A CA 1
ATOM 738 C C . ALA A 1 104 ? -17.527 -35.737 30.723 1.00 20.62 104 ALA A C 1
ATOM 740 O O . ALA A 1 104 ? -16.581 -36.463 31.001 1.00 20.62 104 ALA A O 1
ATOM 741 N N . ALA A 1 105 ? -17.557 -34.419 30.986 1.00 20.66 105 ALA A N 1
ATOM 742 C CA . ALA A 1 105 ? -16.653 -33.504 31.721 1.00 20.66 105 ALA A CA 1
ATOM 743 C C . ALA A 1 105 ? -16.453 -33.875 33.236 1.00 20.66 105 ALA A C 1
ATOM 745 O O . ALA A 1 105 ? -17.008 -34.902 33.625 1.00 20.66 105 ALA A O 1
ATOM 746 N N . PRO A 1 106 ? -15.809 -33.077 34.151 1.00 31.95 106 PRO A N 1
ATOM 747 C CA . PRO A 1 106 ? -15.364 -31.668 34.034 1.00 31.95 106 PRO A CA 1
ATOM 748 C C . PRO A 1 106 ? -14.080 -31.190 34.797 1.00 31.95 106 PRO A C 1
ATOM 750 O O . PRO A 1 106 ? -13.514 -31.886 35.625 1.00 31.95 106 PRO A O 1
ATOM 753 N N . ALA A 1 107 ? -13.718 -29.924 34.508 1.00 21.31 107 ALA A N 1
ATOM 754 C CA . ALA A 1 107 ? -13.228 -28.819 35.371 1.00 21.31 107 ALA A CA 1
ATOM 755 C C . ALA A 1 107 ? -11.984 -28.923 36.296 1.00 21.31 107 ALA A C 1
ATOM 757 O O . ALA A 1 107 ? -11.970 -29.700 37.236 1.00 21.31 107 ALA A O 1
ATOM 758 N N . GLU A 1 108 ? -11.073 -27.943 36.140 1.00 25.17 108 GLU A N 1
ATOM 759 C CA . GLU A 1 108 ? -10.389 -27.118 37.177 1.00 25.17 108 GLU A CA 1
ATOM 760 C C . GLU A 1 108 ? -9.751 -25.911 36.428 1.00 25.17 108 GLU A C 1
ATOM 762 O O . GLU A 1 108 ? -9.040 -26.112 35.451 1.00 25.17 108 GLU A O 1
ATOM 767 N N . ALA A 1 109 ? -10.137 -24.635 36.578 1.00 20.81 109 ALA A N 1
ATOM 768 C CA . ALA A 1 109 ? -10.118 -23.710 37.719 1.00 20.81 109 ALA A CA 1
ATOM 769 C C . ALA A 1 109 ? -8.704 -23.332 38.210 1.00 20.81 109 ALA A C 1
ATOM 771 O O . ALA A 1 109 ? -8.168 -23.979 39.097 1.00 20.81 109 ALA A O 1
ATOM 772 N N . VAL A 1 110 ? -8.157 -22.207 37.723 1.00 23.19 110 VAL A N 1
ATOM 773 C CA . VAL A 1 110 ? -7.264 -21.356 38.531 1.00 23.19 110 VAL A CA 1
ATOM 774 C C . VAL A 1 110 ? -7.621 -19.891 38.285 1.00 23.19 110 VAL A C 1
ATOM 776 O O . VAL A 1 110 ? -7.530 -19.380 37.170 1.00 23.19 110 VAL A O 1
ATOM 779 N N . ALA A 1 111 ? -8.071 -19.252 39.358 1.00 20.53 111 ALA A N 1
ATOM 780 C CA . ALA A 1 111 ? -8.315 -17.829 39.491 1.00 20.53 111 ALA A CA 1
ATOM 781 C C . ALA A 1 111 ? -7.101 -17.153 40.144 1.00 20.53 111 ALA A C 1
ATOM 783 O O . ALA A 1 111 ? -6.488 -17.740 41.031 1.00 20.53 111 ALA A O 1
ATOM 784 N N . ALA A 1 112 ? -6.814 -15.916 39.743 1.00 23.72 112 ALA A N 1
ATOM 785 C CA . ALA A 1 112 ? -6.141 -14.873 40.525 1.00 23.72 112 ALA A CA 1
ATOM 786 C C . ALA A 1 112 ? -6.201 -13.579 39.693 1.00 23.72 112 ALA A C 1
ATOM 788 O O . ALA A 1 112 ? -6.006 -13.635 38.484 1.00 23.72 112 ALA A O 1
ATOM 789 N N . GLU A 1 113 ? -6.431 -12.371 40.187 1.00 22.89 113 GLU A N 1
ATOM 790 C CA . GLU A 1 113 ? -6.941 -11.810 41.438 1.00 22.89 113 GLU A CA 1
ATOM 791 C C . GLU A 1 113 ? -7.194 -10.326 41.079 1.00 22.89 113 GLU A C 1
ATOM 793 O O . GLU A 1 113 ? -6.431 -9.733 40.313 1.00 22.89 113 GLU A O 1
ATOM 798 N N . ALA A 1 114 ? -8.298 -9.743 41.540 1.00 21.30 114 ALA A N 1
ATOM 799 C CA . ALA A 1 114 ? -8.640 -8.330 41.343 1.00 21.30 114 ALA A CA 1
ATOM 800 C C . ALA A 1 114 ? -8.264 -7.500 42.590 1.00 21.30 114 ALA A C 1
ATOM 802 O O . ALA A 1 114 ? -7.887 -8.101 43.590 1.00 21.30 114 ALA A O 1
ATOM 803 N N . VAL A 1 115 ? -8.534 -6.173 42.543 1.00 23.67 115 VAL A N 1
ATOM 804 C CA . VAL A 1 115 ? -8.765 -5.187 43.655 1.00 23.67 115 VAL A CA 1
ATOM 805 C C . VAL A 1 115 ? -7.705 -4.037 43.691 1.00 23.67 115 VAL A C 1
ATOM 807 O O . VAL A 1 115 ? -6.522 -4.336 43.571 1.00 23.67 115 VAL A O 1
ATOM 810 N N . PRO A 1 116 ? -8.031 -2.734 43.951 1.00 29.88 116 PRO A N 1
ATOM 811 C CA . PRO A 1 116 ? -9.161 -1.887 43.486 1.00 29.88 116 PRO A CA 1
ATOM 812 C C . PRO A 1 116 ? -8.864 -0.338 43.314 1.00 29.88 116 PRO A C 1
ATOM 814 O O . PRO A 1 116 ? -7.827 0.166 43.726 1.00 29.88 116 PRO A O 1
ATOM 817 N N . ALA A 1 117 ? -9.869 0.402 42.798 1.00 21.36 117 ALA A N 1
ATOM 818 C CA . ALA A 1 117 ? -10.379 1.764 43.156 1.00 21.36 117 ALA A CA 1
ATOM 819 C C . ALA A 1 117 ? -9.599 3.116 42.964 1.00 21.36 117 ALA A C 1
ATOM 821 O O . ALA A 1 117 ? -8.597 3.374 43.617 1.00 21.36 117 ALA A O 1
ATOM 822 N N . GLU A 1 118 ? -10.190 3.986 42.105 1.00 20.89 118 GLU A N 1
ATOM 823 C CA . GLU A 1 118 ? -10.585 5.441 42.172 1.00 20.89 118 GLU A CA 1
ATOM 824 C C . GLU A 1 118 ? -10.145 6.408 43.318 1.00 20.89 118 GLU A C 1
ATOM 826 O O . GLU A 1 118 ? -9.732 5.937 44.373 1.00 20.89 118 GLU A O 1
ATOM 831 N N . PRO A 1 119 ? -10.442 7.746 43.268 1.00 32.22 119 PRO A N 1
ATOM 832 C CA . PRO A 1 119 ? -10.662 8.708 42.153 1.00 32.22 119 PRO A CA 1
ATOM 833 C C . PRO A 1 119 ? -9.934 10.079 42.360 1.00 32.22 119 PRO A C 1
ATOM 835 O O . PRO A 1 119 ? -9.485 10.385 43.462 1.00 32.22 119 PRO A O 1
ATOM 838 N N . ALA A 1 120 ? -9.881 10.976 41.354 1.00 22.14 120 ALA A N 1
ATOM 839 C CA . ALA A 1 120 ? -9.731 12.428 41.615 1.00 22.14 120 ALA A CA 1
ATOM 840 C C . ALA A 1 120 ? -10.127 13.353 40.434 1.00 22.14 120 ALA A C 1
ATOM 842 O O . ALA A 1 120 ? -9.472 13.383 39.396 1.00 22.14 120 ALA A O 1
ATOM 843 N N . ALA A 1 121 ? -11.228 14.074 40.672 1.00 20.98 121 ALA A N 1
ATOM 844 C CA . ALA A 1 121 ? -11.653 15.436 40.312 1.00 20.98 121 ALA A CA 1
ATOM 845 C C . ALA A 1 121 ? -10.966 16.290 39.210 1.00 20.98 121 ALA A C 1
ATOM 847 O O . ALA A 1 121 ? -9.756 16.492 39.194 1.00 20.98 121 ALA A O 1
ATOM 848 N N . GLU A 1 122 ? -11.848 16.876 38.381 1.00 21.56 122 GLU A N 1
ATOM 849 C CA . GLU A 1 122 ? -11.930 18.265 37.870 1.00 21.56 122 GLU A CA 1
ATOM 850 C C . GLU A 1 122 ? -10.702 19.199 37.904 1.00 21.56 122 GLU A C 1
ATOM 852 O O . GLU A 1 122 ? -10.178 19.514 38.967 1.00 21.56 122 GLU A O 1
ATOM 857 N N . ALA A 1 123 ? -10.417 19.836 36.755 1.00 21.48 123 ALA A N 1
ATOM 858 C CA . ALA A 1 123 ? -10.375 21.303 36.647 1.00 21.48 123 ALA A CA 1
ATOM 859 C C . ALA A 1 123 ? -10.347 21.777 35.179 1.00 21.48 123 ALA A C 1
ATOM 861 O O . ALA A 1 123 ? -9.603 21.277 34.338 1.00 21.48 123 ALA A O 1
ATOM 862 N N . VAL A 1 124 ? -11.172 22.787 34.921 1.00 20.47 124 VAL A N 1
ATOM 863 C CA . VAL A 1 124 ? -11.309 23.596 33.706 1.00 20.47 124 VAL A CA 1
ATOM 864 C C . VAL A 1 124 ? -10.070 24.476 33.497 1.00 20.47 124 VAL A C 1
ATOM 866 O O . VAL A 1 124 ? -9.622 25.107 34.449 1.00 20.47 124 VAL A O 1
ATOM 869 N N . ALA A 1 125 ? -9.587 24.621 32.258 1.00 21.33 125 ALA A N 1
ATOM 870 C CA . ALA A 1 125 ? -8.928 25.855 31.819 1.00 21.33 125 ALA A CA 1
ATOM 871 C C . ALA A 1 125 ? -8.954 25.991 30.291 1.00 21.33 125 ALA A C 1
ATOM 873 O O . ALA A 1 125 ? -8.566 25.091 29.548 1.00 21.33 125 ALA A O 1
ATOM 874 N N . ALA A 1 126 ? -9.448 27.145 29.864 1.00 20.00 126 ALA A N 1
ATOM 875 C CA . ALA A 1 126 ? -9.609 27.580 28.496 1.00 20.00 126 ALA A CA 1
ATOM 876 C C . ALA A 1 126 ? -8.333 28.236 27.933 1.00 20.00 126 ALA A C 1
ATOM 878 O O . ALA A 1 126 ? -7.489 28.709 28.685 1.00 20.00 126 ALA A O 1
ATOM 879 N N . GLU A 1 127 ? -8.314 28.315 26.598 1.00 21.78 127 GLU A N 1
ATOM 880 C CA . GLU A 1 127 ? -7.788 29.412 25.771 1.00 21.78 127 GLU A CA 1
ATOM 881 C C . GLU A 1 127 ? -6.270 29.707 25.736 1.00 21.78 127 GLU A C 1
ATOM 883 O O . GLU A 1 127 ? -5.636 30.019 26.736 1.00 21.78 127 GLU A O 1
ATOM 888 N N . ALA A 1 128 ? -5.712 29.702 24.515 1.00 21.16 128 ALA A N 1
ATOM 889 C CA . ALA A 1 128 ? -5.139 30.883 23.844 1.00 21.16 128 ALA A CA 1
ATOM 890 C C . ALA A 1 128 ? -3.965 30.517 22.919 1.00 21.16 128 ALA A C 1
ATOM 892 O O . ALA A 1 128 ? -2.913 30.036 23.332 1.00 21.16 128 ALA A O 1
ATOM 893 N N . VAL A 1 129 ? -4.156 30.822 21.636 1.00 24.89 129 VAL A N 1
ATOM 894 C CA . VAL A 1 129 ? -3.093 31.047 20.650 1.00 24.89 129 VAL A CA 1
ATOM 895 C C . VAL A 1 129 ? -2.391 32.364 21.012 1.00 24.89 129 VAL A C 1
ATOM 897 O O . VAL A 1 129 ? -3.073 33.324 21.372 1.00 24.89 129 VAL A O 1
ATOM 900 N N . PRO A 1 130 ? -1.058 32.458 20.881 1.00 24.77 130 PRO A N 1
ATOM 901 C CA . PRO A 1 130 ? -0.553 33.473 19.957 1.00 24.77 130 PRO A CA 1
ATOM 902 C C . PRO A 1 130 ? 0.630 33.012 19.094 1.00 24.77 130 PRO A C 1
ATOM 904 O O . PRO A 1 130 ? 1.331 32.041 19.370 1.00 24.77 130 PRO A O 1
ATOM 907 N N . ALA A 1 131 ? 0.780 33.752 18.000 1.00 20.72 131 ALA A N 1
ATOM 908 C CA . ALA A 1 131 ? 1.713 33.593 16.900 1.00 20.72 131 ALA A CA 1
ATOM 909 C C . ALA A 1 131 ? 3.113 34.182 17.184 1.00 20.72 131 ALA A C 1
ATOM 911 O O . ALA A 1 131 ? 3.195 35.145 17.932 1.00 20.72 131 ALA A O 1
ATOM 912 N N . GLU A 1 132 ? 4.126 33.592 16.518 1.00 25.17 132 GLU A N 1
ATOM 913 C CA . GLU A 1 132 ? 5.383 34.128 15.916 1.00 25.17 132 GLU A CA 1
ATOM 914 C C . GLU A 1 132 ? 6.233 35.233 16.617 1.00 25.17 132 GLU A C 1
ATOM 916 O O . GLU A 1 132 ? 5.698 35.997 17.411 1.00 25.17 132 GLU A O 1
ATOM 921 N N . PRO A 1 133 ? 7.558 35.391 16.327 1.00 28.05 133 PRO A N 1
ATOM 922 C CA . PRO A 1 133 ? 8.157 35.344 14.982 1.00 28.05 133 PRO A CA 1
ATOM 923 C C . PRO A 1 133 ? 9.527 34.652 14.823 1.00 28.05 133 PRO A C 1
ATOM 925 O O . PRO A 1 133 ? 10.209 34.274 15.772 1.00 28.05 133 PRO A O 1
ATOM 928 N N . ALA A 1 134 ? 9.890 34.504 13.548 1.00 22.86 134 ALA A N 1
ATOM 929 C CA . ALA A 1 134 ? 11.180 34.099 13.005 1.00 22.86 134 ALA A CA 1
ATOM 930 C C . ALA A 1 134 ? 12.403 34.854 13.571 1.00 22.86 134 ALA A C 1
ATOM 932 O O . ALA A 1 134 ? 12.342 36.053 13.842 1.00 22.86 134 ALA A O 1
ATOM 933 N N . ALA A 1 135 ? 13.545 34.159 13.626 1.00 23.47 135 ALA A N 1
ATOM 934 C CA . ALA A 1 135 ? 14.877 34.759 13.644 1.00 23.47 135 ALA A CA 1
ATOM 935 C C . ALA A 1 135 ? 15.875 33.872 12.876 1.00 23.47 135 ALA A C 1
ATOM 937 O O . ALA A 1 135 ? 15.845 32.645 12.955 1.00 23.47 135 ALA A O 1
ATOM 938 N N . GLU A 1 136 ? 16.716 34.548 12.105 1.00 20.70 136 GLU A N 1
ATOM 939 C CA . GLU A 1 136 ? 17.671 34.069 11.110 1.00 20.70 136 GLU A CA 1
ATOM 940 C C . GLU A 1 136 ? 19.111 34.106 11.674 1.00 20.70 136 GLU A C 1
ATOM 942 O O . GLU A 1 136 ? 19.401 34.923 12.548 1.00 20.70 136 GLU A O 1
ATOM 947 N N . ALA A 1 137 ? 20.003 33.284 11.093 1.00 20.31 137 ALA A N 1
ATOM 948 C CA . ALA A 1 137 ? 21.476 33.250 11.233 1.00 20.31 137 ALA A CA 1
ATOM 949 C C . ALA A 1 137 ? 22.034 32.714 12.584 1.00 20.31 137 ALA A C 1
ATOM 951 O O . ALA A 1 137 ? 21.435 32.889 13.633 1.00 20.31 137 ALA A O 1
ATOM 952 N N . VAL A 1 138 ? 23.168 32.003 12.682 1.00 21.77 138 VAL A N 1
ATOM 953 C CA . VAL A 1 138 ? 24.502 32.241 12.102 1.00 21.77 138 VAL A CA 1
ATOM 954 C C . VAL A 1 138 ? 25.317 30.927 12.103 1.00 21.77 138 VAL A C 1
ATOM 956 O O . VAL A 1 138 ? 25.215 30.119 13.023 1.00 21.77 138 VAL A O 1
ATOM 959 N N . ALA A 1 139 ? 26.150 30.744 11.075 1.00 21.42 139 ALA A N 1
ATOM 960 C CA . ALA A 1 139 ? 27.171 29.703 10.966 1.00 21.42 139 ALA A CA 1
ATOM 961 C C . ALA A 1 139 ? 28.329 29.903 11.964 1.00 21.42 139 ALA A C 1
ATOM 963 O O . ALA A 1 139 ? 28.812 31.020 12.125 1.00 21.42 139 ALA A O 1
ATOM 964 N N . ALA A 1 140 ? 28.843 28.823 12.557 1.00 22.92 140 ALA A N 1
ATOM 965 C CA . ALA A 1 140 ? 30.143 28.837 13.224 1.00 22.92 140 ALA A CA 1
ATOM 966 C C . ALA A 1 140 ? 30.901 27.526 12.973 1.00 22.92 140 ALA A C 1
ATOM 968 O O . ALA A 1 140 ? 30.470 26.437 13.345 1.00 22.92 140 ALA A O 1
ATOM 969 N N . GLU A 1 141 ? 32.026 27.699 12.291 1.00 22.59 141 GLU A N 1
ATOM 970 C CA . GLU A 1 141 ? 33.116 26.775 12.006 1.00 22.59 141 GLU A CA 1
ATOM 971 C C . GLU A 1 141 ? 33.926 26.473 13.278 1.00 22.59 141 GLU A C 1
ATOM 973 O O . GLU A 1 141 ? 34.251 27.394 14.028 1.00 22.59 141 GLU A O 1
ATOM 978 N N . ALA A 1 142 ? 34.286 25.204 13.505 1.00 21.64 142 ALA A N 1
ATOM 979 C CA . ALA A 1 142 ? 35.417 24.828 14.356 1.00 21.64 142 ALA A CA 1
ATOM 980 C C . ALA A 1 142 ? 35.894 23.394 14.051 1.00 21.64 142 ALA A C 1
ATOM 982 O O . ALA A 1 142 ? 35.170 22.419 14.241 1.00 21.64 142 ALA A O 1
ATOM 983 N N . ALA A 1 143 ? 37.148 23.286 13.628 1.00 22.28 143 ALA A N 1
ATOM 984 C CA . ALA A 1 143 ? 38.013 22.104 13.672 1.00 22.28 143 ALA A CA 1
ATOM 985 C C . ALA A 1 143 ? 39.368 22.566 14.263 1.00 22.28 143 ALA A C 1
ATOM 987 O O . ALA A 1 143 ? 39.597 23.777 14.316 1.00 22.28 143 ALA A O 1
ATOM 988 N N . PRO A 1 144 ? 40.353 21.695 14.554 1.00 29.91 144 PRO A N 1
ATOM 989 C CA . PRO A 1 144 ? 40.329 20.344 15.135 1.00 29.91 144 PRO A CA 1
ATOM 990 C C . PRO A 1 144 ? 41.296 20.227 16.349 1.00 29.91 144 PRO A C 1
ATOM 992 O O . PRO A 1 144 ? 42.156 21.082 16.546 1.00 29.91 144 PRO A O 1
ATOM 995 N N . VAL A 1 145 ? 41.230 19.139 17.131 1.00 22.73 145 VAL A N 1
ATOM 996 C CA . VAL A 1 145 ? 42.309 18.754 18.073 1.00 22.73 145 VAL A CA 1
ATOM 997 C C . VAL A 1 145 ? 42.469 17.224 18.100 1.00 22.73 145 VAL A C 1
ATOM 999 O O . VAL A 1 145 ? 41.576 16.522 18.565 1.00 22.73 145 VAL A O 1
ATOM 1002 N N . GLU A 1 146 ? 43.611 16.723 17.613 1.00 23.22 146 GLU A N 1
ATOM 1003 C CA . GLU A 1 146 ? 44.180 15.402 17.960 1.00 23.22 146 GLU A CA 1
ATOM 1004 C C . GLU A 1 146 ? 45.043 15.516 19.241 1.00 23.22 146 GLU A C 1
ATOM 1006 O O . GLU A 1 146 ? 45.415 16.633 19.621 1.00 23.22 146 GLU A O 1
ATOM 1011 N N . PRO A 1 147 ? 45.428 14.399 19.899 1.00 27.17 147 PRO A N 1
ATOM 1012 C CA . PRO A 1 147 ? 46.752 13.839 19.567 1.00 27.17 147 PRO A CA 1
ATOM 1013 C C . PRO A 1 147 ? 46.912 12.299 19.656 1.00 27.17 147 PRO A C 1
ATOM 1015 O O . PRO A 1 147 ? 46.248 11.631 20.440 1.00 27.17 147 PRO A O 1
ATOM 1018 N N . ALA A 1 148 ? 47.922 11.827 18.902 1.00 21.58 148 ALA A N 1
ATOM 1019 C CA . ALA A 1 148 ? 48.894 10.738 19.148 1.00 21.58 148 ALA A CA 1
ATOM 1020 C C . ALA A 1 148 ? 48.376 9.289 19.345 1.00 21.58 148 ALA A C 1
ATOM 1022 O O . ALA A 1 148 ? 47.702 8.982 20.317 1.00 21.58 148 ALA A O 1
ATOM 1023 N N . ALA A 1 149 ? 48.600 8.350 18.416 1.00 21.42 149 ALA A N 1
ATOM 1024 C CA . ALA A 1 149 ? 49.859 7.716 17.975 1.00 21.42 149 ALA A CA 1
ATOM 1025 C C . ALA A 1 149 ? 50.444 6.698 18.975 1.00 21.42 149 ALA A C 1
ATOM 1027 O O . ALA A 1 149 ? 51.123 7.072 19.924 1.00 21.42 149 ALA A O 1
ATOM 1028 N N . GLU A 1 150 ? 50.296 5.408 18.659 1.00 23.97 150 GLU A N 1
ATOM 1029 C CA . GLU A 1 150 ? 51.303 4.396 18.981 1.00 23.97 150 GLU A CA 1
ATOM 1030 C C . GLU A 1 150 ? 51.401 3.403 17.814 1.00 23.97 150 GLU A C 1
ATOM 1032 O O . GLU A 1 150 ? 50.416 2.806 17.380 1.00 23.97 150 GLU A O 1
ATOM 1037 N N . ALA A 1 151 ? 52.601 3.318 17.245 1.00 20.91 151 ALA A N 1
ATOM 1038 C CA 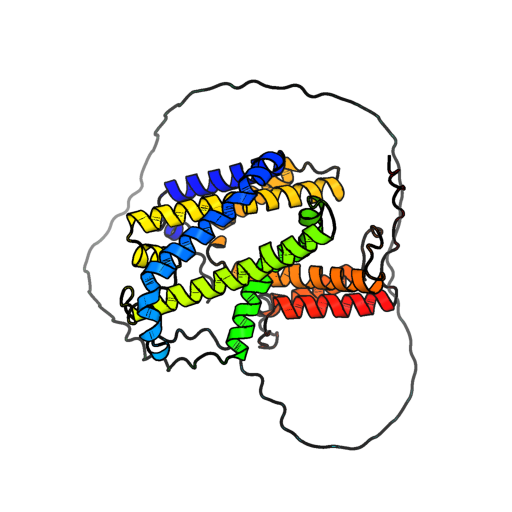. ALA A 1 151 ? 52.960 2.491 16.108 1.00 20.91 151 ALA A CA 1
ATOM 1039 C C . ALA A 1 151 ? 53.767 1.286 16.595 1.00 20.91 151 ALA A C 1
ATOM 1041 O O . ALA A 1 151 ? 54.689 1.456 17.390 1.00 20.91 151 ALA A O 1
ATOM 1042 N N . VAL A 1 152 ? 53.511 0.101 16.039 1.00 23.77 152 VAL A N 1
ATOM 1043 C CA . VAL A 1 152 ? 54.525 -0.957 15.945 1.00 23.77 152 VAL A CA 1
ATOM 1044 C C . VAL A 1 152 ? 54.451 -1.551 14.543 1.00 23.77 152 VAL A C 1
ATOM 1046 O O . VAL A 1 15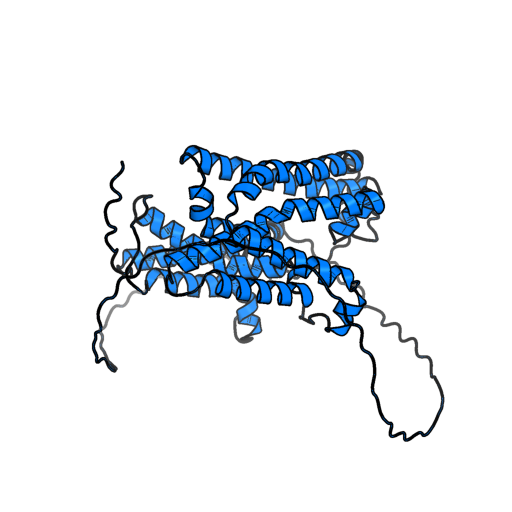2 ? 53.418 -2.061 14.117 1.00 23.77 152 VAL A O 1
ATOM 1049 N N . ALA A 1 153 ? 55.561 -1.421 13.823 1.00 20.27 153 ALA A N 1
ATOM 1050 C CA . ALA A 1 153 ? 55.794 -1.940 12.486 1.00 20.27 153 ALA A CA 1
ATOM 1051 C C . ALA A 1 153 ? 56.657 -3.209 12.546 1.00 20.27 153 ALA A C 1
ATOM 1053 O O . ALA A 1 153 ? 57.579 -3.266 13.357 1.00 20.27 153 ALA A O 1
ATOM 1054 N N . ALA A 1 154 ? 56.370 -4.164 11.657 1.00 22.77 154 ALA A N 1
ATOM 1055 C CA . ALA A 1 154 ? 57.248 -5.186 11.053 1.00 22.77 154 ALA A CA 1
ATOM 1056 C C . ALA A 1 154 ? 56.311 -6.172 10.316 1.00 22.77 154 ALA A C 1
ATOM 1058 O O . ALA A 1 154 ? 55.283 -6.530 10.874 1.00 22.77 154 ALA A O 1
ATOM 1059 N N . GLU A 1 155 ? 56.501 -6.674 9.099 1.00 22.83 155 GLU A N 1
ATOM 1060 C CA . GLU A 1 155 ? 57.572 -6.671 8.102 1.00 22.83 155 GLU A CA 1
ATOM 1061 C C . GLU A 1 155 ? 56.940 -7.213 6.791 1.00 22.83 155 GLU A C 1
ATOM 1063 O O . GLU A 1 155 ? 55.938 -7.927 6.822 1.00 22.83 155 GLU A O 1
ATOM 1068 N N . THR A 1 156 ? 57.472 -6.826 5.635 1.00 20.36 156 THR A N 1
ATOM 1069 C CA . THR A 1 156 ? 56.925 -7.040 4.280 1.00 20.36 156 THR A CA 1
ATOM 1070 C C . THR A 1 156 ? 57.264 -8.386 3.614 1.00 20.36 156 THR A C 1
ATOM 1072 O O . THR A 1 156 ? 58.397 -8.842 3.742 1.00 20.36 156 THR A O 1
ATOM 1075 N N . ALA A 1 157 ? 56.337 -8.844 2.742 1.00 21.47 157 ALA A N 1
ATOM 1076 C CA . ALA A 1 157 ? 56.494 -9.540 1.434 1.00 21.47 157 ALA A CA 1
ATOM 1077 C C . ALA A 1 157 ? 55.931 -10.984 1.323 1.00 21.47 157 ALA A C 1
ATOM 1079 O O . ALA A 1 157 ? 55.999 -11.727 2.300 1.00 21.47 157 ALA A O 1
ATOM 1080 N N . PRO A 1 158 ? 55.503 -11.468 0.128 1.00 24.81 158 PRO A N 1
ATOM 1081 C CA . PRO A 1 158 ? 55.033 -10.787 -1.089 1.00 24.81 158 PRO A CA 1
ATOM 1082 C C . PRO A 1 158 ? 53.588 -11.181 -1.498 1.00 24.81 158 PRO A C 1
ATOM 1084 O O . PRO A 1 158 ? 53.042 -12.194 -1.063 1.00 24.81 158 PRO A O 1
ATOM 1087 N N . GLU A 1 159 ? 52.985 -10.381 -2.382 1.00 28.41 159 GLU A N 1
ATOM 1088 C CA . GLU A 1 159 ? 51.733 -10.690 -3.084 1.00 28.41 159 GLU A CA 1
ATOM 1089 C C . GLU A 1 159 ? 51.847 -11.998 -3.880 1.00 28.41 159 GLU A C 1
ATOM 1091 O O . GLU A 1 159 ? 52.666 -12.120 -4.792 1.00 28.41 159 GLU A O 1
ATOM 1096 N N . ALA A 1 160 ? 50.981 -12.960 -3.562 1.00 23.19 160 ALA A N 1
ATOM 1097 C CA . ALA A 1 160 ? 50.640 -14.059 -4.449 1.00 23.19 160 ALA A CA 1
ATOM 1098 C C . ALA A 1 160 ? 49.245 -13.784 -5.014 1.00 23.19 160 ALA A C 1
ATOM 1100 O O . ALA A 1 160 ? 48.232 -13.871 -4.321 1.00 23.19 160 ALA A O 1
ATOM 1101 N N . THR A 1 161 ? 49.220 -13.430 -6.292 1.00 28.59 161 THR A N 1
ATOM 1102 C CA . THR A 1 161 ? 48.045 -13.480 -7.149 1.00 28.59 161 THR A CA 1
ATOM 1103 C C . THR A 1 161 ? 47.456 -14.894 -7.125 1.00 28.59 161 THR A C 1
ATOM 1105 O O . THR A 1 161 ? 48.095 -15.855 -7.548 1.00 28.59 161 THR A O 1
ATOM 1108 N N . SER A 1 162 ? 46.215 -15.037 -6.662 1.00 24.61 162 SER A N 1
ATOM 1109 C CA . SER A 1 162 ? 45.381 -16.179 -7.038 1.00 24.61 162 SER A CA 1
ATOM 1110 C C . SER A 1 162 ? 43.999 -15.680 -7.434 1.00 24.61 162 SER A C 1
ATOM 1112 O O . SER A 1 162 ? 43.088 -15.543 -6.619 1.00 24.61 162 SER A O 1
ATOM 1114 N N . GLU A 1 163 ? 43.882 -15.400 -8.726 1.00 32.06 163 GLU A N 1
ATOM 1115 C CA . GLU A 1 163 ? 42.642 -15.445 -9.487 1.00 32.06 163 GLU A CA 1
ATOM 1116 C C . GLU A 1 163 ? 42.044 -16.854 -9.322 1.00 32.06 163 GLU A C 1
ATOM 1118 O O . GLU A 1 163 ? 42.374 -17.793 -10.043 1.00 32.06 163 GLU A O 1
ATOM 1123 N N . ALA A 1 164 ? 41.201 -17.037 -8.308 1.00 24.20 164 ALA A N 1
ATOM 1124 C CA . ALA A 1 164 ? 40.304 -18.177 -8.233 1.00 24.20 164 ALA A CA 1
ATOM 1125 C C . ALA A 1 164 ? 38.959 -17.708 -8.780 1.00 24.20 164 ALA A C 1
ATOM 1127 O O . ALA A 1 164 ? 38.075 -17.286 -8.036 1.00 24.20 164 ALA A O 1
ATOM 1128 N N . ALA A 1 165 ? 38.838 -17.736 -10.109 1.00 26.52 165 ALA A N 1
ATOM 1129 C CA . ALA A 1 165 ? 37.552 -17.675 -10.776 1.00 26.52 165 ALA A CA 1
ATOM 1130 C C . ALA A 1 165 ? 36.689 -18.812 -10.214 1.00 26.52 165 ALA A C 1
ATOM 1132 O O . ALA A 1 165 ? 36.901 -19.987 -10.520 1.00 26.52 165 ALA A O 1
ATOM 1133 N N . ALA A 1 166 ? 35.752 -18.463 -9.334 1.00 25.23 166 ALA A N 1
ATOM 1134 C CA . ALA A 1 166 ? 34.685 -19.359 -8.944 1.00 25.23 166 ALA A CA 1
ATOM 1135 C C . ALA A 1 166 ? 33.866 -19.619 -10.208 1.00 25.23 166 ALA A C 1
ATOM 1137 O O . ALA A 1 166 ? 33.106 -18.767 -10.661 1.00 25.23 166 ALA A O 1
ATOM 1138 N N . VAL A 1 167 ? 34.094 -20.778 -10.821 1.00 28.20 167 VAL A N 1
ATOM 1139 C CA . VAL A 1 167 ? 33.242 -21.296 -11.883 1.00 28.20 167 VAL A CA 1
ATOM 1140 C C . VAL A 1 167 ? 31.878 -21.529 -11.244 1.00 28.20 167 VAL A C 1
ATOM 1142 O O . VAL A 1 167 ? 31.672 -22.519 -10.541 1.00 28.20 167 VAL A O 1
ATOM 1145 N N . GLU A 1 168 ? 30.972 -20.570 -11.424 1.00 28.86 168 GLU A N 1
ATOM 1146 C CA . GLU A 1 168 ? 29.560 -20.750 -11.119 1.00 28.86 168 GLU A CA 1
ATOM 1147 C C . GLU A 1 168 ? 29.073 -21.955 -11.927 1.00 28.86 168 GLU A C 1
ATOM 1149 O O . GLU A 1 168 ? 29.159 -21.989 -13.158 1.00 28.86 168 GLU A O 1
ATOM 1154 N N . ALA A 1 169 ? 28.620 -22.989 -11.217 1.00 26.81 169 ALA A N 1
ATOM 1155 C CA . ALA A 1 169 ? 27.946 -24.117 -11.833 1.00 26.81 169 ALA A CA 1
ATOM 1156 C C . ALA A 1 169 ? 26.758 -23.586 -12.657 1.00 26.81 169 ALA A C 1
ATOM 1158 O O . ALA A 1 169 ? 26.084 -22.659 -12.199 1.00 26.81 169 ALA A O 1
ATOM 1159 N N . PRO A 1 170 ? 26.485 -24.143 -13.851 1.00 29.89 170 PRO A N 1
ATOM 1160 C CA . PRO A 1 170 ? 25.410 -23.652 -14.699 1.00 29.89 170 PRO A CA 1
ATOM 1161 C C . PRO A 1 170 ? 24.105 -23.685 -13.906 1.00 29.89 170 PRO A C 1
ATOM 1163 O O . PRO A 1 170 ? 23.693 -24.742 -13.420 1.00 29.89 170 PRO A O 1
ATOM 1166 N N . ALA A 1 171 ? 23.494 -22.511 -13.738 1.00 34.34 171 ALA A N 1
ATOM 1167 C CA . ALA A 1 171 ? 22.209 -22.375 -13.078 1.00 34.34 171 ALA A CA 1
ATOM 1168 C C . ALA A 1 171 ? 21.221 -23.342 -13.742 1.00 34.34 171 ALA A C 1
ATOM 1170 O O . ALA A 1 171 ? 21.046 -23.321 -14.963 1.00 34.34 171 ALA A O 1
ATOM 1171 N N . ALA A 1 172 ? 20.612 -24.219 -12.941 1.00 32.25 172 ALA A N 1
ATOM 1172 C CA . ALA A 1 172 ? 19.529 -25.070 -13.412 1.00 32.25 172 ALA A CA 1
ATOM 1173 C C . ALA A 1 172 ? 18.469 -24.187 -14.101 1.00 32.25 172 ALA A C 1
ATOM 1175 O O . ALA A 1 172 ? 18.210 -23.081 -13.615 1.00 32.25 172 ALA A O 1
ATOM 1176 N N . PRO A 1 173 ? 17.876 -24.630 -15.227 1.00 3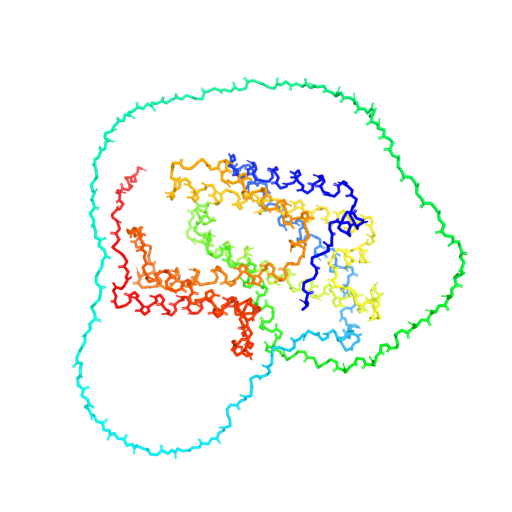8.25 173 PRO A N 1
ATOM 1177 C CA . PRO A 1 173 ? 16.904 -23.827 -15.956 1.00 38.25 173 PRO A CA 1
ATOM 1178 C C . PRO A 1 173 ? 15.765 -23.472 -15.003 1.00 38.25 173 PRO A C 1
ATOM 1180 O O . PRO A 1 173 ? 15.108 -24.359 -14.456 1.00 38.25 173 PRO A O 1
ATOM 1183 N N . ALA A 1 174 ? 15.577 -22.179 -14.746 1.00 51.88 174 ALA A N 1
ATOM 1184 C CA . ALA A 1 174 ? 14.542 -21.748 -13.828 1.00 51.88 174 ALA A CA 1
ATOM 1185 C C . ALA A 1 174 ? 13.183 -22.087 -14.445 1.00 51.88 174 ALA A C 1
ATOM 1187 O O . ALA A 1 174 ? 12.858 -21.672 -15.560 1.00 51.88 174 ALA A O 1
ATOM 1188 N N . VAL A 1 175 ? 12.407 -22.891 -13.723 1.00 57.69 175 VAL A N 1
ATOM 1189 C CA . VAL A 1 175 ? 11.056 -23.257 -14.134 1.00 57.69 175 VAL A CA 1
ATOM 1190 C C . VAL A 1 175 ? 10.221 -21.971 -14.149 1.00 57.69 175 VAL A C 1
ATOM 1192 O O . VAL A 1 175 ? 10.206 -21.250 -13.147 1.00 57.69 175 VAL A O 1
ATOM 1195 N N . PRO A 1 176 ? 9.558 -21.631 -15.268 1.00 66.06 176 PRO A N 1
ATOM 1196 C CA . PRO A 1 176 ? 8.718 -20.444 -15.323 1.00 66.06 176 PRO A CA 1
ATOM 1197 C C . PRO A 1 176 ? 7.590 -20.561 -14.293 1.00 66.06 176 PRO A C 1
ATOM 1199 O O . PRO A 1 176 ? 6.990 -21.627 -14.142 1.00 66.06 176 PRO A O 1
ATOM 1202 N N . LEU A 1 177 ? 7.284 -19.464 -13.589 1.00 75.56 177 LEU A N 1
ATOM 1203 C CA . LEU A 1 177 ? 6.164 -19.449 -12.648 1.00 75.56 177 LEU A CA 1
ATOM 1204 C C . LEU A 1 177 ? 4.870 -19.840 -13.37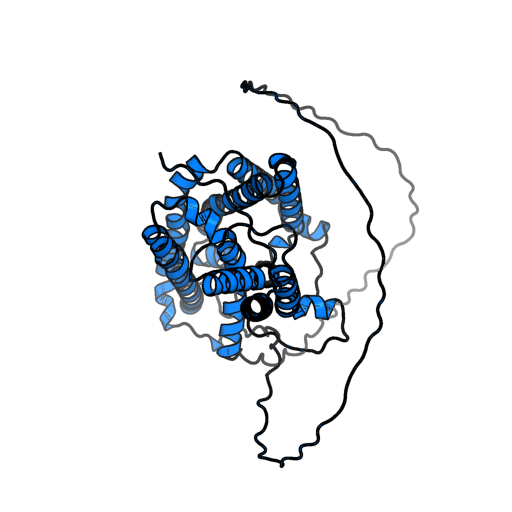2 1.00 75.56 177 LEU A C 1
ATOM 1206 O O . LEU A 1 177 ? 4.558 -19.329 -14.450 1.00 75.56 177 LEU A O 1
ATOM 1210 N N . THR A 1 178 ? 4.077 -20.701 -12.737 1.00 86.12 178 THR A N 1
ATOM 1211 C CA . THR A 1 178 ? 2.724 -21.000 -13.210 1.00 86.12 178 THR A CA 1
ATOM 1212 C C . THR A 1 178 ? 1.859 -19.738 -13.168 1.00 86.12 178 THR A C 1
ATOM 1214 O O . THR A 1 178 ? 2.088 -18.834 -12.362 1.00 86.12 178 THR A O 1
ATOM 1217 N N . THR A 1 179 ? 0.808 -19.674 -13.989 1.00 84.25 179 THR A N 1
ATOM 1218 C CA . THR A 1 179 ? -0.134 -18.538 -13.990 1.00 84.25 179 THR A CA 1
ATOM 1219 C C . THR A 1 179 ? -0.699 -18.254 -12.597 1.00 84.25 179 THR A C 1
ATOM 1221 O O . THR A 1 179 ? -0.831 -17.096 -12.204 1.00 84.25 179 THR A O 1
ATOM 1224 N N . LEU A 1 180 ? -0.979 -19.306 -11.823 1.00 85.06 180 LEU A N 1
ATOM 1225 C CA . LEU A 1 180 ? -1.456 -19.180 -10.450 1.00 85.06 180 LEU A CA 1
ATOM 1226 C C . LEU A 1 180 ? -0.383 -18.596 -9.519 1.00 85.06 180 LEU A C 1
ATOM 1228 O O . LEU A 1 180 ? -0.696 -17.749 -8.686 1.00 85.06 180 LEU A O 1
ATOM 1232 N N . ALA A 1 181 ? 0.882 -18.998 -9.671 1.00 83.38 181 ALA A N 1
ATOM 1233 C CA . ALA A 1 181 ? 1.983 -18.424 -8.903 1.00 83.38 181 ALA A CA 1
ATOM 1234 C C . ALA A 1 181 ? 2.186 -16.933 -9.227 1.00 83.38 181 ALA A C 1
ATOM 1236 O O . ALA A 1 181 ? 2.379 -16.137 -8.310 1.00 83.38 181 ALA A O 1
ATOM 1237 N N . ILE A 1 182 ? 2.061 -16.536 -10.499 1.00 83.75 182 ILE A N 1
ATOM 1238 C CA . ILE A 1 182 ? 2.106 -15.122 -10.913 1.00 83.75 182 ILE A CA 1
ATOM 1239 C C . ILE A 1 182 ? 0.952 -14.346 -10.278 1.00 83.75 182 ILE A C 1
ATOM 1241 O O . ILE A 1 182 ? 1.171 -13.279 -9.707 1.00 83.75 182 ILE A O 1
ATOM 1245 N N . PHE A 1 183 ? -0.268 -14.888 -10.334 1.00 86.12 183 PHE A N 1
ATOM 1246 C CA . PHE A 1 183 ? -1.432 -14.269 -9.705 1.00 86.12 183 PHE A CA 1
ATOM 1247 C C . PHE A 1 183 ? -1.232 -14.091 -8.197 1.00 86.12 183 PHE A C 1
ATOM 1249 O O . PHE A 1 183 ? -1.479 -13.010 -7.674 1.00 86.12 183 PHE A O 1
ATOM 1256 N N . ASN A 1 184 ? -0.723 -15.112 -7.504 1.00 87.69 184 ASN A N 1
ATOM 1257 C CA . ASN A 1 184 ? -0.455 -15.047 -6.068 1.00 87.69 184 ASN A CA 1
ATOM 1258 C C . ASN A 1 184 ? 0.641 -14.033 -5.719 1.00 87.69 184 ASN A C 1
ATOM 1260 O O . ASN A 1 184 ? 0.520 -13.329 -4.718 1.00 87.69 184 ASN A O 1
ATOM 1264 N N . LEU A 1 185 ? 1.689 -13.940 -6.539 1.00 85.25 185 LEU A N 1
ATOM 1265 C CA . LEU A 1 185 ? 2.779 -12.981 -6.363 1.00 85.25 185 LEU A CA 1
ATOM 1266 C C . LEU A 1 185 ? 2.294 -11.540 -6.566 1.00 85.25 185 LEU A C 1
ATOM 1268 O O . LEU A 1 185 ? 2.501 -10.682 -5.709 1.00 85.25 185 LEU A O 1
ATOM 1272 N N . MET A 1 186 ? 1.604 -11.279 -7.677 1.00 85.75 186 MET A N 1
ATOM 1273 C CA . MET A 1 186 ? 1.026 -9.965 -7.972 1.00 85.75 186 MET A CA 1
ATOM 1274 C C . MET A 1 186 ? -0.041 -9.584 -6.950 1.00 85.75 186 MET A C 1
ATOM 1276 O O . MET A 1 186 ? -0.050 -8.456 -6.464 1.00 85.75 186 MET A O 1
ATOM 1280 N N . GLY A 1 187 ? -0.889 -10.537 -6.564 1.00 87.00 187 GLY A N 1
ATOM 1281 C CA . GLY A 1 187 ? -1.871 -10.376 -5.501 1.00 87.00 187 GLY A CA 1
ATOM 1282 C C . GLY A 1 187 ? -1.217 -9.980 -4.182 1.00 87.00 187 GLY A C 1
ATOM 1283 O O . GLY A 1 187 ? -1.672 -9.032 -3.551 1.00 87.00 187 GLY A O 1
ATOM 1284 N N . ALA A 1 188 ? -0.109 -10.619 -3.794 1.00 87.88 188 ALA A N 1
ATOM 1285 C CA . ALA A 1 188 ? 0.602 -10.282 -2.564 1.00 87.88 188 ALA A CA 1
ATOM 1286 C C . ALA A 1 188 ? 1.112 -8.833 -2.559 1.00 87.88 188 ALA A C 1
ATOM 1288 O O . ALA A 1 188 ? 0.930 -8.132 -1.565 1.00 87.88 188 ALA A O 1
ATOM 1289 N N . TYR A 1 189 ? 1.699 -8.356 -3.659 1.00 86.69 189 TYR A N 1
ATOM 1290 C CA . TYR A 1 189 ? 2.210 -6.983 -3.724 1.00 86.69 189 TYR A CA 1
ATOM 1291 C C . TYR A 1 189 ? 1.105 -5.941 -3.848 1.00 86.69 189 TYR A C 1
ATOM 1293 O O . TYR A 1 189 ? 1.131 -4.947 -3.126 1.00 86.69 189 TYR A O 1
ATOM 1301 N N . VAL A 1 190 ? 0.114 -6.170 -4.712 1.00 88.69 190 VAL A N 1
ATOM 1302 C CA . VAL A 1 190 ? -0.996 -5.228 -4.904 1.00 88.69 190 VAL A CA 1
ATOM 1303 C C . VAL A 1 190 ? -1.839 -5.145 -3.634 1.00 88.69 190 VAL A C 1
ATOM 1305 O O . VAL A 1 190 ? -2.052 -4.054 -3.111 1.00 88.69 190 VAL A O 1
ATOM 1308 N N . LEU A 1 191 ? -2.276 -6.280 -3.080 1.00 90.62 191 LEU A N 1
ATOM 1309 C CA . LEU A 1 191 ? -3.058 -6.279 -1.841 1.00 90.62 191 LEU A CA 1
ATOM 1310 C C . LEU A 1 191 ? -2.230 -5.782 -0.660 1.00 90.62 191 LEU A C 1
ATOM 1312 O O . LEU A 1 191 ? -2.757 -5.052 0.170 1.00 90.62 191 LEU A O 1
ATOM 1316 N N . GLY A 1 192 ? -0.942 -6.128 -0.596 1.00 89.38 192 GLY A N 1
ATOM 1317 C CA . GLY A 1 192 ? -0.054 -5.651 0.457 1.00 89.38 192 GLY A CA 1
ATOM 1318 C C . GLY A 1 192 ? 0.121 -4.135 0.456 1.00 89.38 192 GLY A C 1
ATOM 1319 O O . GLY A 1 192 ? 0.022 -3.506 1.507 1.00 89.38 192 GLY A O 1
ATOM 1320 N N . PHE A 1 193 ? 0.282 -3.538 -0.726 1.00 88.38 193 PHE A N 1
ATOM 1321 C CA . PHE A 1 193 ? 0.354 -2.088 -0.899 1.00 88.38 193 PHE A CA 1
ATOM 1322 C C . PHE A 1 193 ? -0.951 -1.388 -0.489 1.00 88.38 193 PHE A C 1
ATOM 1324 O O . PHE A 1 193 ? -0.925 -0.377 0.213 1.00 88.38 193 PHE A O 1
ATOM 1331 N N . PHE A 1 194 ? -2.105 -1.936 -0.888 1.00 89.62 194 PHE A N 1
ATOM 1332 C CA . PHE A 1 194 ? -3.412 -1.327 -0.616 1.00 89.62 194 PHE A CA 1
ATOM 1333 C C . PHE A 1 194 ? -4.008 -1.668 0.758 1.00 89.62 194 PHE A C 1
ATOM 1335 O O . PHE A 1 194 ? -4.994 -1.041 1.146 1.00 89.62 194 PHE A O 1
ATOM 1342 N N . ALA A 1 195 ? -3.432 -2.602 1.522 1.00 90.62 195 ALA A N 1
ATOM 1343 C CA . ALA A 1 195 ? -4.004 -3.054 2.794 1.00 90.62 195 ALA A CA 1
ATOM 1344 C C . ALA A 1 195 ? -4.189 -1.907 3.804 1.00 90.62 195 ALA A C 1
ATOM 1346 O O . ALA A 1 195 ? -5.260 -1.766 4.393 1.00 90.62 195 ALA A O 1
ATOM 1347 N N . THR A 1 196 ? -3.193 -1.028 3.955 1.00 85.56 196 THR A N 1
ATOM 1348 C CA . THR A 1 196 ? -3.300 0.143 4.843 1.00 85.56 196 THR A CA 1
ATOM 1349 C C . THR A 1 196 ? -4.359 1.131 4.358 1.00 85.56 196 THR A C 1
ATOM 1351 O O . THR A 1 196 ? -5.089 1.693 5.169 1.00 85.56 196 THR A O 1
ATOM 1354 N N . ALA A 1 197 ? -4.481 1.328 3.040 1.00 85.50 197 ALA A N 1
ATOM 1355 C CA . ALA A 1 197 ? -5.515 2.190 2.467 1.00 85.50 197 ALA A CA 1
ATOM 1356 C C . ALA A 1 197 ? -6.923 1.622 2.707 1.00 85.50 197 ALA A C 1
ATOM 1358 O O . ALA A 1 197 ? -7.845 2.383 2.985 1.00 85.50 197 ALA A O 1
ATOM 1359 N N . GLY A 1 198 ? -7.081 0.295 2.665 1.00 84.94 198 GLY A N 1
ATOM 1360 C CA . GLY A 1 198 ? -8.319 -0.382 3.054 1.00 84.94 198 GLY A CA 1
ATOM 1361 C C . GLY A 1 198 ? -8.666 -0.160 4.528 1.00 84.94 198 GLY A C 1
ATOM 1362 O O . GLY A 1 198 ? -9.801 0.191 4.842 1.00 84.94 198 GLY A O 1
ATOM 1363 N N . ALA A 1 199 ? -7.682 -0.285 5.424 1.00 88.31 199 ALA A N 1
ATOM 1364 C CA . ALA A 1 199 ? -7.877 -0.081 6.860 1.00 88.31 199 ALA A CA 1
ATOM 1365 C C . ALA A 1 199 ? -8.180 1.385 7.226 1.00 88.31 199 ALA A C 1
ATOM 1367 O O . ALA A 1 199 ? -9.007 1.641 8.095 1.00 88.31 199 ALA A O 1
ATOM 1368 N N . ALA A 1 200 ? -7.550 2.343 6.540 1.00 87.75 200 ALA A N 1
ATOM 1369 C CA . ALA A 1 200 ? -7.756 3.782 6.727 1.00 87.75 200 ALA A CA 1
ATOM 1370 C C . ALA A 1 200 ? -8.808 4.380 5.769 1.00 87.75 200 ALA A C 1
ATOM 1372 O O . ALA A 1 200 ? -8.884 5.599 5.593 1.00 87.75 200 ALA A O 1
ATOM 1373 N N . GLY A 1 201 ? -9.621 3.538 5.121 1.00 84.62 201 GLY A N 1
ATOM 1374 C CA . GLY A 1 201 ? -10.573 3.977 4.099 1.00 84.62 201 GLY A CA 1
ATOM 1375 C C . GLY A 1 201 ? -11.618 4.959 4.633 1.00 84.62 201 GLY A C 1
ATOM 1376 O O . GLY A 1 201 ? -12.016 5.878 3.920 1.00 84.62 201 GLY A O 1
ATOM 1377 N N . CYS A 1 202 ? -12.015 4.819 5.902 1.00 84.81 202 CYS A N 1
ATOM 1378 C CA . CYS A 1 202 ? -12.931 5.753 6.557 1.00 84.81 202 CYS A CA 1
ATOM 1379 C C . CYS A 1 202 ? -12.321 7.156 6.679 1.00 84.81 202 CYS A C 1
ATOM 1381 O O . CYS A 1 202 ? -12.984 8.118 6.300 1.00 84.81 202 CYS A O 1
ATOM 1383 N N . ASP A 1 203 ? -11.060 7.281 7.114 1.00 83.56 203 ASP A N 1
ATOM 1384 C CA . ASP A 1 203 ? -10.357 8.570 7.182 1.00 83.56 203 ASP A CA 1
ATOM 1385 C C . ASP A 1 203 ? -10.304 9.249 5.811 1.00 83.56 203 ASP A C 1
ATOM 1387 O O . ASP A 1 203 ? -10.618 10.434 5.692 1.00 83.56 203 ASP A O 1
ATOM 1391 N N . MET A 1 204 ? -9.975 8.494 4.758 1.00 80.56 204 MET A N 1
ATOM 1392 C CA . MET A 1 204 ? -9.955 9.016 3.385 1.00 80.56 204 MET A CA 1
ATOM 1393 C C . MET A 1 204 ? -11.358 9.414 2.904 1.00 80.56 204 MET A C 1
ATOM 1395 O O . MET A 1 204 ? -11.535 10.446 2.255 1.00 80.56 204 MET A O 1
ATOM 1399 N N . GLY A 1 205 ? -12.366 8.610 3.247 1.00 82.12 205 GLY A N 1
ATOM 1400 C CA . GLY A 1 205 ? -13.761 8.818 2.877 1.00 82.12 205 GLY A CA 1
ATOM 1401 C C . GLY A 1 205 ? -14.402 10.028 3.553 1.00 82.12 205 GLY A C 1
ATOM 1402 O O . GLY A 1 205 ? -15.271 10.646 2.946 1.00 82.12 205 GLY A O 1
ATOM 1403 N N . THR A 1 206 ? -13.945 10.426 4.747 1.00 81.00 206 THR A N 1
ATOM 1404 C CA . THR A 1 206 ? -14.506 11.581 5.481 1.00 81.00 206 THR A CA 1
ATOM 1405 C C . THR A 1 206 ? -14.392 12.910 4.731 1.00 81.00 206 THR A C 1
ATOM 1407 O O . THR A 1 206 ? -15.163 13.830 4.987 1.00 81.00 206 THR A O 1
ATOM 1410 N N . ALA A 1 207 ? -13.459 13.020 3.782 1.00 77.25 207 ALA A N 1
ATOM 1411 C CA . ALA A 1 207 ? -13.304 14.201 2.935 1.00 77.25 207 ALA A CA 1
ATOM 1412 C C . ALA A 1 207 ? -14.248 14.215 1.715 1.00 77.25 207 ALA A C 1
ATOM 1414 O O . ALA A 1 207 ? -14.271 15.196 0.969 1.00 77.25 207 ALA A O 1
ATOM 1415 N N . SER A 1 208 ? -14.995 13.132 1.479 1.00 84.44 208 SER A N 1
ATOM 1416 C CA . SER A 1 208 ? -15.935 13.012 0.360 1.00 84.44 208 SER A CA 1
ATOM 1417 C C . SER A 1 208 ? -17.269 13.674 0.690 1.00 84.44 208 SER A C 1
ATOM 1419 O O . SER A 1 208 ? -17.711 13.662 1.835 1.00 84.44 208 SER A O 1
ATOM 1421 N N . ARG A 1 209 ? -17.938 14.233 -0.325 1.00 87.31 209 ARG A N 1
ATOM 1422 C CA . ARG A 1 209 ? -19.229 14.919 -0.137 1.00 87.31 209 ARG A CA 1
ATOM 1423 C C . ARG A 1 209 ? -20.346 13.941 0.214 1.00 87.31 209 ARG A C 1
ATOM 1425 O O . ARG A 1 209 ? -21.228 14.269 0.996 1.00 87.31 209 ARG A O 1
ATOM 1432 N N . ASP A 1 210 ? -20.313 12.758 -0.392 1.00 91.50 210 ASP A N 1
ATOM 1433 C CA . ASP A 1 210 ? -21.320 11.722 -0.215 1.00 91.50 210 ASP A CA 1
ATOM 1434 C C . ASP A 1 210 ? -20.759 10.316 -0.514 1.00 91.50 210 ASP A C 1
ATOM 1436 O O . ASP A 1 210 ? -19.624 10.133 -0.963 1.00 91.50 210 ASP A O 1
ATOM 1440 N N . ALA A 1 211 ? -21.581 9.290 -0.281 1.00 89.81 211 ALA A N 1
ATOM 1441 C CA . ALA A 1 211 ? -21.215 7.896 -0.529 1.00 89.81 211 ALA A CA 1
ATOM 1442 C C . ALA A 1 211 ? -20.967 7.575 -2.016 1.00 89.81 211 ALA A C 1
ATOM 1444 O O . ALA A 1 211 ? -20.275 6.603 -2.334 1.00 89.81 211 ALA A O 1
ATOM 1445 N N . LYS A 1 212 ? -21.541 8.351 -2.943 1.00 93.75 212 LYS A N 1
ATOM 1446 C CA . LYS A 1 212 ? -21.329 8.160 -4.380 1.00 93.75 212 LYS A CA 1
ATOM 1447 C C . LYS A 1 212 ? -19.914 8.594 -4.752 1.00 93.75 212 LYS A C 1
ATOM 1449 O O . LYS A 1 212 ? -19.253 7.859 -5.485 1.00 93.75 212 LYS A O 1
ATOM 1454 N N . ASP A 1 213 ? -19.431 9.704 -4.209 1.00 90.88 213 ASP A N 1
ATOM 1455 C CA . ASP A 1 213 ? -18.048 10.151 -4.381 1.00 90.88 213 ASP A CA 1
ATOM 1456 C C . ASP A 1 213 ? -17.041 9.139 -3.838 1.00 90.88 213 ASP A C 1
ATOM 1458 O O . ASP A 1 213 ? -16.077 8.827 -4.532 1.00 90.88 213 ASP A O 1
ATOM 1462 N N . VAL A 1 214 ? -17.288 8.553 -2.660 1.00 90.44 214 VAL A N 1
ATOM 1463 C CA . VAL A 1 214 ? -16.420 7.496 -2.103 1.00 90.44 214 VAL A CA 1
ATOM 1464 C C . VAL A 1 214 ? -16.325 6.308 -3.066 1.00 90.44 214 VAL A C 1
ATOM 1466 O O . VAL A 1 214 ? -15.233 5.820 -3.363 1.00 90.44 214 VAL A O 1
ATOM 1469 N N . ARG A 1 215 ? -17.464 5.861 -3.613 1.00 90.56 215 ARG A N 1
ATOM 1470 C CA . ARG A 1 215 ? -17.513 4.746 -4.575 1.00 90.56 215 ARG A CA 1
ATOM 1471 C C . ARG A 1 215 ? -16.765 5.067 -5.865 1.00 90.56 215 ARG A C 1
ATOM 1473 O O . ARG A 1 215 ? -16.000 4.232 -6.336 1.00 90.56 215 ARG A O 1
ATOM 1480 N N . TRP A 1 216 ? -16.962 6.255 -6.434 1.00 91.50 216 TRP A N 1
ATOM 1481 C CA . TRP A 1 216 ? -16.258 6.668 -7.652 1.00 91.50 216 TRP A CA 1
ATOM 1482 C C . TRP A 1 216 ? -14.767 6.906 -7.412 1.00 91.50 216 TRP A C 1
ATOM 1484 O O . TRP A 1 216 ? -13.957 6.539 -8.261 1.00 91.50 216 TRP A O 1
ATOM 1494 N N . GLY A 1 217 ? -14.392 7.432 -6.246 1.00 89.25 217 GLY A N 1
ATOM 1495 C CA . GLY A 1 217 ? -13.003 7.549 -5.812 1.00 89.25 217 GLY A CA 1
ATOM 1496 C C . GLY A 1 217 ? -12.314 6.187 -5.749 1.00 89.25 217 GLY A C 1
ATOM 1497 O O . GLY A 1 217 ? -11.234 6.023 -6.309 1.00 89.25 217 GLY A O 1
ATOM 1498 N N . GLY A 1 218 ? -12.973 5.179 -5.171 1.00 89.19 218 GLY A N 1
ATOM 1499 C CA . GLY A 1 218 ? -12.471 3.803 -5.159 1.00 89.19 218 GLY A CA 1
ATOM 1500 C C . GLY A 1 218 ? -12.416 3.163 -6.552 1.00 89.19 218 GLY A C 1
ATOM 1501 O O . GLY A 1 218 ? -11.390 2.613 -6.943 1.00 89.19 218 GLY A O 1
ATOM 1502 N N . LEU A 1 219 ? -13.494 3.254 -7.336 1.00 91.50 219 LEU A N 1
ATOM 1503 C CA . LEU A 1 219 ? -13.583 2.590 -8.643 1.00 91.50 219 LEU A CA 1
ATOM 1504 C C . LEU A 1 219 ? -12.671 3.217 -9.704 1.00 91.50 219 LEU A C 1
ATOM 1506 O O . LEU A 1 219 ? -12.010 2.496 -10.445 1.00 91.50 219 LEU A O 1
ATOM 1510 N N . VAL A 1 220 ? -12.630 4.546 -9.801 1.00 91.94 220 VAL A N 1
ATOM 1511 C CA . VAL A 1 220 ? -11.842 5.245 -10.828 1.00 91.94 220 VAL A CA 1
ATOM 1512 C C . VAL A 1 220 ? -10.475 5.648 -10.293 1.00 91.94 220 VAL A C 1
ATOM 1514 O O . VAL A 1 220 ? -9.464 5.378 -10.937 1.00 91.94 220 VAL A O 1
ATOM 1517 N N . GLY A 1 221 ? -10.434 6.268 -9.114 1.00 87.69 221 GLY A N 1
ATOM 1518 C CA . GLY A 1 221 ? -9.200 6.802 -8.536 1.00 87.69 221 GLY A CA 1
ATOM 1519 C C . GLY A 1 221 ? -8.232 5.730 -8.039 1.00 87.69 221 GLY A C 1
ATOM 1520 O O . GLY A 1 221 ? -7.026 5.918 -8.157 1.00 87.69 221 GLY A O 1
ATOM 1521 N N . VAL A 1 222 ? -8.738 4.603 -7.527 1.00 88.25 222 VAL A N 1
ATOM 1522 C CA . VAL A 1 222 ? -7.898 3.494 -7.044 1.00 88.25 222 VAL A CA 1
ATOM 1523 C C . VAL A 1 222 ? -7.873 2.354 -8.055 1.00 88.25 222 VAL A C 1
ATOM 1525 O O . VAL A 1 222 ? -6.821 2.061 -8.620 1.00 88.25 222 VAL A O 1
ATOM 1528 N N . PHE A 1 223 ? -9.016 1.720 -8.324 1.00 90.88 223 PHE A N 1
ATOM 1529 C CA . PHE A 1 223 ? -9.061 0.505 -9.137 1.00 90.88 223 PHE A CA 1
ATOM 1530 C C . PHE A 1 223 ? -8.674 0.762 -10.600 1.00 90.88 223 PHE A C 1
ATOM 1532 O O . PHE A 1 223 ? -7.696 0.185 -11.075 1.00 90.88 223 PHE A O 1
ATOM 1539 N N . ALA A 1 224 ? -9.376 1.652 -11.311 1.00 92.75 224 ALA A N 1
ATOM 1540 C CA . ALA A 1 224 ? -9.081 1.915 -12.721 1.00 92.75 224 ALA A CA 1
ATOM 1541 C C . ALA A 1 224 ? -7.675 2.504 -12.918 1.00 92.75 224 ALA A C 1
ATOM 1543 O O . ALA A 1 224 ? -6.968 2.090 -13.834 1.00 92.75 224 ALA A O 1
ATOM 1544 N N . ALA A 1 225 ? -7.243 3.413 -12.037 1.00 91.50 225 ALA A N 1
ATOM 1545 C CA . ALA A 1 225 ? -5.895 3.973 -12.074 1.00 91.50 225 ALA A CA 1
ATOM 1546 C C . ALA A 1 225 ? -4.806 2.901 -11.895 1.00 91.50 225 ALA A C 1
ATOM 1548 O O . ALA A 1 225 ? -3.817 2.925 -12.623 1.00 91.50 225 ALA A O 1
ATOM 1549 N N . THR A 1 226 ? -5.003 1.941 -10.983 1.00 89.88 226 THR A N 1
ATOM 1550 C CA . THR A 1 226 ? -4.062 0.830 -10.747 1.00 89.88 226 THR A CA 1
ATOM 1551 C C . THR A 1 226 ? -4.021 -0.139 -11.921 1.00 89.88 226 THR A C 1
ATOM 1553 O O . THR A 1 226 ? -2.945 -0.539 -12.360 1.00 89.88 226 THR A O 1
ATOM 1556 N N . VAL A 1 227 ? -5.184 -0.507 -12.466 1.00 91.56 227 VAL A N 1
ATOM 1557 C CA . VAL A 1 227 ? -5.259 -1.375 -13.650 1.00 91.56 227 VAL A CA 1
ATOM 1558 C C . VAL A 1 227 ? -4.560 -0.708 -14.832 1.00 91.56 227 VAL A C 1
ATOM 1560 O O . VAL A 1 227 ? -3.753 -1.342 -15.512 1.00 91.56 227 VAL A O 1
ATOM 1563 N N . PHE A 1 228 ? -4.825 0.581 -15.052 1.00 94.06 228 PHE A N 1
ATOM 1564 C CA . PHE A 1 228 ? -4.184 1.354 -16.107 1.00 94.06 228 PHE A CA 1
ATOM 1565 C C . PHE A 1 228 ? -2.666 1.432 -15.914 1.00 94.06 228 PHE A C 1
ATOM 1567 O O . PHE A 1 228 ? -1.921 1.100 -16.835 1.00 94.06 228 PHE A O 1
ATOM 1574 N N . SER A 1 229 ? -2.194 1.828 -14.728 1.00 92.06 229 SER A N 1
ATOM 1575 C CA . SER A 1 229 ? -0.764 2.006 -14.468 1.00 92.06 229 SER A CA 1
ATOM 1576 C C . SER A 1 229 ? 0.005 0.690 -14.532 1.00 92.06 229 SER A C 1
ATOM 1578 O O . SER A 1 229 ? 1.059 0.647 -15.161 1.00 92.06 229 SER A O 1
ATOM 1580 N N . GLY A 1 230 ? -0.540 -0.394 -13.973 1.00 89.88 230 GLY A N 1
ATOM 1581 C CA . GLY A 1 230 ? 0.056 -1.728 -14.052 1.00 89.88 230 GLY A CA 1
ATOM 1582 C C . GLY A 1 230 ? 0.131 -2.244 -15.488 1.00 89.88 230 GLY A C 1
ATOM 1583 O O . GLY A 1 230 ? 1.176 -2.730 -15.919 1.00 89.88 230 GLY A O 1
ATOM 1584 N N . THR A 1 231 ? -0.940 -2.068 -16.268 1.00 92.44 231 THR A N 1
ATOM 1585 C CA . THR A 1 231 ? -0.959 -2.478 -17.682 1.00 92.44 231 THR A CA 1
ATOM 1586 C C . THR A 1 231 ? 0.039 -1.670 -18.508 1.00 92.44 231 THR A C 1
ATOM 1588 O O . THR A 1 231 ? 0.790 -2.241 -19.296 1.00 92.44 231 THR A O 1
ATOM 1591 N N . MET A 1 232 ? 0.092 -0.350 -18.311 1.00 95.12 232 MET A N 1
ATOM 1592 C CA . MET A 1 232 ? 1.070 0.509 -18.981 1.00 95.12 232 MET A CA 1
ATOM 1593 C C . MET A 1 232 ? 2.498 0.152 -18.588 1.00 95.12 232 MET A C 1
ATOM 1595 O O . MET A 1 232 ? 3.340 0.047 -19.470 1.00 95.12 232 MET A O 1
ATOM 1599 N N . ALA A 1 233 ? 2.776 -0.100 -17.308 1.00 92.69 233 ALA A N 1
ATOM 1600 C CA . ALA A 1 233 ? 4.105 -0.502 -16.855 1.00 92.69 233 ALA A CA 1
ATOM 1601 C C . ALA A 1 233 ? 4.576 -1.796 -17.539 1.00 92.69 233 ALA A C 1
ATOM 1603 O O . ALA A 1 233 ? 5.691 -1.838 -18.056 1.00 92.69 233 ALA A O 1
ATOM 1604 N N . LEU A 1 234 ? 3.714 -2.818 -17.622 1.00 90.81 234 LEU A N 1
ATOM 1605 C CA . LEU A 1 234 ? 4.024 -4.068 -18.326 1.00 90.81 234 LEU A CA 1
ATOM 1606 C C . LEU A 1 234 ? 4.224 -3.854 -19.831 1.00 90.81 234 LEU A C 1
ATOM 1608 O O . LEU A 1 234 ? 5.165 -4.393 -20.409 1.00 90.81 234 LEU A O 1
ATOM 1612 N N . ALA A 1 235 ? 3.371 -3.047 -20.464 1.00 94.75 235 ALA A N 1
ATOM 1613 C CA . ALA A 1 235 ? 3.474 -2.739 -21.888 1.00 94.75 235 ALA A CA 1
ATOM 1614 C C . ALA A 1 235 ? 4.753 -1.955 -22.224 1.00 94.75 235 ALA A C 1
ATOM 1616 O O . ALA A 1 235 ? 5.407 -2.251 -23.219 1.00 94.75 235 ALA A O 1
ATOM 1617 N N . ILE A 1 236 ? 5.131 -0.991 -21.380 1.00 95.38 236 ILE A N 1
ATOM 1618 C CA . ILE A 1 236 ? 6.377 -0.223 -21.495 1.00 95.38 236 ILE A CA 1
ATOM 1619 C C . ILE A 1 236 ? 7.582 -1.145 -21.337 1.00 95.38 236 ILE A C 1
ATOM 1621 O O . ILE A 1 236 ? 8.514 -1.067 -22.134 1.00 95.38 236 ILE A O 1
ATOM 1625 N N . TYR A 1 237 ? 7.556 -2.025 -20.333 1.00 92.31 237 TYR A N 1
ATOM 1626 C CA . TYR A 1 237 ? 8.615 -3.002 -20.102 1.00 92.31 237 TYR A CA 1
ATOM 1627 C C . TYR A 1 237 ? 8.804 -3.890 -21.333 1.00 92.31 237 TYR A C 1
ATOM 1629 O O . TYR A 1 237 ? 9.885 -3.912 -21.912 1.00 92.31 237 TYR A O 1
ATOM 1637 N N . ALA A 1 238 ? 7.733 -4.538 -21.799 1.00 92.62 238 ALA A N 1
ATOM 1638 C CA . ALA A 1 238 ? 7.752 -5.380 -22.993 1.00 92.62 238 ALA A CA 1
ATOM 1639 C C . ALA A 1 238 ? 8.215 -4.611 -24.244 1.00 92.62 238 ALA A C 1
ATOM 1641 O O . ALA A 1 238 ? 9.095 -5.068 -24.975 1.00 92.62 238 ALA A O 1
ATOM 1642 N N . GLY A 1 239 ? 7.674 -3.411 -24.463 1.00 94.81 239 GLY A N 1
ATOM 1643 C CA . GLY A 1 239 ? 8.022 -2.560 -25.596 1.00 94.81 239 GLY A CA 1
ATOM 1644 C C . GLY A 1 239 ? 9.482 -2.099 -25.587 1.00 94.81 239 GLY A C 1
ATOM 1645 O O . GLY A 1 239 ? 10.099 -2.020 -26.647 1.00 94.81 239 GLY A O 1
ATOM 1646 N N . ALA A 1 240 ? 10.077 -1.842 -24.418 1.00 94.06 240 ALA A N 1
ATOM 1647 C CA . ALA A 1 240 ? 11.489 -1.473 -24.295 1.00 94.06 240 ALA A CA 1
ATOM 1648 C C . ALA A 1 240 ? 12.434 -2.605 -24.732 1.00 94.06 240 ALA A C 1
ATOM 1650 O O . ALA A 1 240 ? 13.417 -2.337 -25.422 1.00 94.06 240 ALA A O 1
ATOM 1651 N N . TYR A 1 241 ? 12.116 -3.861 -24.399 1.00 92.12 241 TYR A N 1
ATOM 1652 C CA . TYR A 1 241 ? 12.887 -5.015 -24.883 1.00 92.12 241 TYR A CA 1
ATOM 1653 C C . TYR A 1 241 ? 12.652 -5.287 -26.366 1.00 92.12 241 TYR A C 1
ATOM 1655 O O . TYR A 1 241 ? 13.603 -5.492 -27.116 1.00 92.12 241 TYR A O 1
ATOM 1663 N N . GLY A 1 242 ? 11.395 -5.273 -26.816 1.00 91.94 242 GLY A N 1
ATOM 1664 C CA . GLY A 1 242 ? 11.082 -5.562 -28.216 1.00 91.94 242 GLY A CA 1
ATOM 1665 C C . GLY A 1 242 ? 11.599 -4.496 -29.186 1.00 91.94 242 GLY A C 1
ATOM 1666 O O . GLY A 1 242 ? 11.998 -4.817 -30.297 1.00 91.94 242 GLY A O 1
ATOM 1667 N N . SER A 1 243 ? 11.704 -3.236 -28.751 1.00 92.50 243 SER A N 1
ATOM 1668 C CA . SER A 1 243 ? 12.326 -2.162 -29.546 1.00 92.50 243 SER A CA 1
ATOM 1669 C C . SER A 1 243 ? 13.859 -2.181 -29.526 1.00 92.50 243 SER A C 1
ATOM 1671 O O . SER A 1 243 ? 14.481 -1.391 -30.235 1.00 92.50 243 SER A O 1
ATOM 1673 N N . GLY A 1 244 ? 14.481 -3.041 -28.712 1.00 89.44 244 GLY A N 1
ATOM 1674 C CA . GLY A 1 244 ? 15.934 -3.095 -28.540 1.00 89.44 244 GLY A CA 1
ATOM 1675 C C . GLY A 1 244 ? 16.526 -1.913 -27.765 1.00 89.44 244 GLY A C 1
ATOM 1676 O O . GLY A 1 244 ? 17.746 -1.770 -27.734 1.00 89.44 244 GLY A O 1
ATOM 1677 N N . ILE A 1 245 ? 15.696 -1.074 -27.127 1.00 89.81 245 ILE A N 1
ATOM 1678 C CA . ILE A 1 245 ? 16.162 -0.027 -26.196 1.00 89.81 245 ILE A CA 1
ATOM 1679 C C . ILE A 1 245 ? 16.903 -0.674 -25.023 1.00 89.81 245 ILE A C 1
ATOM 1681 O O . ILE A 1 245 ? 17.905 -0.147 -24.545 1.00 89.81 245 ILE A O 1
ATOM 1685 N N . ILE A 1 246 ? 16.405 -1.827 -24.573 1.00 88.81 246 ILE A N 1
ATOM 1686 C CA . ILE A 1 246 ? 17.050 -2.675 -23.575 1.00 88.81 246 ILE A CA 1
ATOM 1687 C C . ILE A 1 246 ? 17.344 -4.025 -24.222 1.00 88.81 246 ILE A C 1
ATOM 1689 O O . ILE A 1 246 ? 16.470 -4.632 -24.840 1.00 88.81 246 ILE A O 1
ATOM 1693 N N . GLY A 1 247 ? 18.582 -4.491 -24.074 1.00 85.56 247 GLY A N 1
ATOM 1694 C CA . GLY A 1 247 ? 18.987 -5.822 -24.509 1.00 85.56 247 GLY A CA 1
ATOM 1695 C C . GLY A 1 247 ? 18.432 -6.913 -23.591 1.00 85.56 247 GLY A C 1
ATOM 1696 O O . GLY A 1 247 ? 18.356 -6.752 -22.373 1.00 85.56 247 GLY A O 1
ATOM 1697 N N . TYR A 1 248 ? 18.047 -8.049 -24.172 1.00 83.88 248 TYR A N 1
ATOM 1698 C CA . TYR A 1 248 ? 17.569 -9.216 -23.418 1.00 83.88 248 TYR A CA 1
ATOM 1699 C C . TYR A 1 248 ? 18.649 -9.857 -22.526 1.00 83.88 248 TYR A C 1
ATOM 1701 O O . TYR A 1 248 ? 18.333 -10.573 -21.579 1.00 83.88 248 TYR A O 1
ATOM 1709 N N . ASP A 1 249 ? 19.917 -9.586 -22.823 1.00 78.62 249 ASP A N 1
ATOM 1710 C CA . ASP A 1 249 ? 21.111 -10.038 -22.112 1.00 78.62 249 ASP A CA 1
ATOM 1711 C C . ASP A 1 249 ? 21.340 -9.324 -20.770 1.00 78.62 249 ASP A C 1
ATOM 1713 O O . ASP A 1 249 ? 22.002 -9.876 -19.891 1.00 78.62 249 ASP A O 1
ATOM 1717 N N . ALA A 1 250 ? 20.753 -8.140 -20.572 1.00 70.94 250 ALA A N 1
ATOM 1718 C CA . ALA A 1 250 ? 20.875 -7.359 -19.344 1.00 70.94 250 ALA A CA 1
ATOM 1719 C C . ALA A 1 250 ? 19.490 -6.967 -18.799 1.00 70.94 250 ALA A C 1
ATOM 1721 O O . ALA A 1 250 ? 19.092 -5.802 -18.899 1.00 70.94 250 ALA A O 1
ATOM 1722 N N . PRO A 1 251 ? 18.730 -7.917 -18.217 1.00 73.38 251 PRO A N 1
ATOM 1723 C CA . PRO A 1 251 ? 17.379 -7.636 -17.774 1.00 73.38 251 PRO A CA 1
ATOM 1724 C C . PRO A 1 251 ? 17.368 -6.579 -16.665 1.00 73.38 251 PRO A C 1
ATOM 1726 O O . PRO A 1 251 ? 17.850 -6.803 -15.550 1.00 73.38 251 PRO A O 1
ATOM 1729 N N . VAL A 1 252 ? 16.789 -5.419 -16.970 1.00 79.31 252 VAL A N 1
ATOM 1730 C CA . VAL A 1 252 ? 16.658 -4.305 -16.033 1.00 79.31 252 VAL A CA 1
ATOM 1731 C C . VAL A 1 252 ? 15.558 -4.632 -15.025 1.00 79.31 252 VAL A C 1
ATOM 1733 O O . VAL A 1 252 ? 14.416 -4.913 -15.399 1.00 79.31 252 VAL A O 1
ATOM 1736 N N . LYS A 1 253 ? 15.920 -4.609 -13.739 1.00 75.56 253 LYS A N 1
ATOM 1737 C CA . LYS A 1 253 ? 15.011 -4.866 -12.608 1.00 75.56 253 LYS A CA 1
ATOM 1738 C C . LYS A 1 253 ? 14.537 -3.578 -11.935 1.00 75.56 253 LYS A C 1
ATOM 1740 O O . LYS A 1 253 ? 13.430 -3.533 -11.411 1.00 75.56 253 LYS A O 1
ATOM 1745 N N . GLU A 1 254 ? 15.352 -2.528 -12.000 1.00 80.88 254 GLU A N 1
ATOM 1746 C CA . GLU A 1 254 ? 15.076 -1.251 -11.351 1.00 80.88 254 GLU A CA 1
ATOM 1747 C C . GLU A 1 254 ? 14.275 -0.308 -12.250 1.00 80.88 254 GLU A C 1
ATOM 1749 O O . GLU A 1 254 ? 14.623 -0.061 -13.409 1.00 80.88 254 GLU A O 1
ATOM 1754 N N . THR A 1 255 ? 13.212 0.275 -11.693 1.00 82.38 255 THR A N 1
ATOM 1755 C CA . THR A 1 255 ? 12.316 1.178 -12.438 1.00 82.38 255 THR A CA 1
ATOM 1756 C C . THR A 1 255 ? 13.030 2.468 -12.851 1.00 82.38 255 THR A C 1
ATOM 1758 O O . THR A 1 255 ? 12.804 2.985 -13.945 1.00 82.38 255 THR A O 1
ATOM 1761 N N . THR A 1 256 ? 13.933 2.974 -12.008 1.00 84.75 256 THR A N 1
ATOM 1762 C CA . THR A 1 256 ? 14.742 4.172 -12.280 1.00 84.75 256 THR A CA 1
ATOM 1763 C C . THR A 1 256 ? 15.678 3.952 -13.471 1.00 84.75 256 THR A C 1
ATOM 1765 O O . THR A 1 256 ? 15.747 4.794 -14.366 1.00 84.75 256 THR A O 1
ATOM 1768 N N . SER A 1 257 ? 16.335 2.791 -13.532 1.00 86.44 257 SER A N 1
ATOM 1769 C CA . SER A 1 257 ? 17.205 2.395 -14.644 1.00 86.44 257 SER A CA 1
ATOM 1770 C C . SER A 1 257 ? 16.422 2.187 -15.938 1.00 86.44 257 SER A C 1
ATOM 1772 O O . SER A 1 257 ? 16.849 2.665 -16.985 1.00 86.44 257 SER A O 1
ATOM 1774 N N . LEU A 1 258 ? 15.251 1.543 -15.872 1.00 89.50 258 LEU A N 1
ATOM 1775 C CA . LEU A 1 258 ? 14.350 1.378 -17.021 1.00 89.50 258 LEU A CA 1
ATOM 1776 C C . LEU A 1 258 ? 13.938 2.740 -17.595 1.00 89.50 258 LEU A C 1
ATOM 1778 O O . LEU A 1 258 ? 13.944 2.951 -18.807 1.00 89.50 258 LEU A O 1
ATOM 1782 N N . MET A 1 259 ? 13.612 3.685 -16.717 1.00 92.62 259 MET A N 1
ATOM 1783 C CA . MET A 1 259 ? 13.225 5.036 -17.103 1.00 92.62 259 MET A CA 1
ATOM 1784 C C . MET A 1 259 ? 14.364 5.796 -17.777 1.00 92.62 259 MET A C 1
ATOM 1786 O O . MET A 1 259 ? 14.142 6.403 -18.825 1.00 92.62 259 MET A O 1
ATOM 1790 N N . ASN A 1 260 ? 15.578 5.718 -17.231 1.00 91.69 260 ASN A N 1
ATOM 1791 C CA . ASN A 1 260 ? 16.758 6.335 -17.833 1.00 91.69 260 ASN A CA 1
ATOM 1792 C C . ASN A 1 260 ? 17.116 5.684 -19.177 1.00 91.69 260 ASN A C 1
ATOM 1794 O O . ASN A 1 260 ? 17.429 6.403 -20.120 1.00 91.69 260 ASN A O 1
ATOM 1798 N N . ALA A 1 261 ? 16.972 4.364 -19.316 1.00 91.38 261 ALA A N 1
ATOM 1799 C CA . ALA A 1 261 ? 17.196 3.671 -20.585 1.00 91.38 261 ALA A CA 1
ATOM 1800 C C . ALA A 1 261 ? 16.230 4.143 -21.690 1.00 91.38 261 ALA A C 1
ATOM 1802 O O . ALA A 1 261 ? 16.646 4.409 -22.814 1.00 91.38 261 ALA A O 1
ATOM 1803 N N . ILE A 1 262 ? 14.942 4.310 -21.372 1.00 93.75 262 ILE A N 1
ATOM 1804 C CA . ILE A 1 262 ? 13.918 4.730 -22.348 1.00 93.75 262 ILE A CA 1
ATOM 1805 C C . ILE A 1 262 ? 13.994 6.233 -22.658 1.00 93.75 262 ILE A C 1
ATOM 1807 O O . ILE A 1 262 ? 13.785 6.674 -23.796 1.00 93.75 262 ILE A O 1
ATOM 1811 N N . MET A 1 263 ? 14.237 7.057 -21.639 1.00 94.12 263 MET A N 1
ATOM 1812 C CA . MET A 1 263 ? 14.157 8.514 -21.763 1.00 94.12 263 MET A CA 1
ATOM 1813 C C . MET A 1 263 ? 15.503 9.187 -22.041 1.00 94.12 263 MET A C 1
ATOM 1815 O O . MET A 1 263 ? 15.496 10.308 -22.556 1.00 94.12 263 MET A O 1
ATOM 1819 N N . GLY A 1 264 ? 16.618 8.515 -21.754 1.00 92.88 264 GLY A N 1
ATOM 1820 C CA . GLY A 1 264 ? 17.948 9.102 -21.586 1.00 92.88 264 GLY A CA 1
ATOM 1821 C C . GLY A 1 264 ? 18.140 9.658 -20.170 1.00 92.88 264 GLY A C 1
ATOM 1822 O O . GLY A 1 264 ? 17.173 10.087 -19.539 1.00 92.88 264 GLY A O 1
ATOM 1823 N N . ASP A 1 265 ? 19.382 9.700 -19.681 1.00 90.31 265 ASP A N 1
ATOM 1824 C CA . ASP A 1 265 ? 19.702 10.020 -18.277 1.00 90.31 265 ASP A CA 1
ATOM 1825 C C . ASP A 1 265 ? 19.106 11.344 -17.790 1.00 90.31 265 ASP A C 1
ATOM 1827 O O . ASP A 1 265 ? 18.487 11.405 -16.729 1.00 90.31 265 ASP A O 1
ATOM 1831 N N . GLN A 1 266 ? 19.245 12.419 -18.571 1.00 91.38 266 GLN A N 1
ATOM 1832 C CA . GLN A 1 266 ? 18.773 13.739 -18.153 1.00 91.38 266 GLN A CA 1
ATOM 1833 C C . GLN A 1 266 ? 17.246 13.772 -17.996 1.00 91.38 266 GLN A C 1
ATOM 1835 O O . GLN A 1 266 ? 16.739 14.232 -16.975 1.00 91.38 266 GLN A O 1
ATOM 1840 N N . MET A 1 267 ? 16.505 13.278 -18.991 1.00 92.31 267 MET A N 1
ATOM 1841 C CA . MET A 1 267 ? 15.040 13.297 -18.957 1.00 92.31 267 MET A CA 1
ATOM 1842 C C . MET A 1 267 ? 14.480 12.246 -17.991 1.00 92.31 267 MET A C 1
ATOM 1844 O O . MET A 1 267 ? 13.498 12.512 -17.300 1.00 92.31 267 MET A O 1
ATOM 1848 N N . GLY A 1 268 ? 15.121 11.081 -17.894 1.00 92.31 268 GLY A N 1
ATOM 1849 C CA . GLY A 1 268 ? 14.767 10.047 -16.927 1.00 92.31 268 GLY A CA 1
ATOM 1850 C C . GLY A 1 268 ? 14.930 10.531 -15.485 1.00 92.31 268 GLY A C 1
ATOM 1851 O O . GLY A 1 268 ? 14.018 10.369 -14.680 1.00 92.31 268 GLY A O 1
ATOM 1852 N N . ASN A 1 269 ? 16.006 11.257 -15.169 1.00 89.75 269 ASN A N 1
ATOM 1853 C CA . ASN A 1 269 ? 16.184 11.872 -13.850 1.00 89.75 269 ASN A CA 1
ATOM 1854 C C . ASN A 1 269 ? 15.118 12.936 -13.541 1.00 89.75 269 ASN A C 1
ATOM 1856 O O . ASN A 1 269 ? 14.629 13.001 -12.413 1.00 89.75 269 ASN A O 1
ATOM 1860 N N . VAL A 1 270 ? 14.703 13.734 -14.534 1.00 93.12 270 VAL A N 1
ATOM 1861 C CA . VAL A 1 270 ? 13.580 14.677 -14.373 1.00 93.12 270 VAL A CA 1
ATOM 1862 C C . VAL A 1 270 ? 12.285 13.927 -14.063 1.00 93.12 270 VAL A C 1
ATOM 1864 O O . VAL A 1 270 ? 11.560 14.315 -13.150 1.00 93.12 270 VAL A O 1
ATOM 1867 N N . PHE A 1 271 ? 11.993 12.840 -14.777 1.00 94.50 271 PHE A N 1
ATOM 1868 C CA . PHE A 1 271 ? 10.793 12.039 -14.535 1.00 94.50 271 PHE A CA 1
ATOM 1869 C C . PHE A 1 271 ? 10.820 11.367 -13.159 1.00 94.50 271 PHE A C 1
ATOM 1871 O O . PHE A 1 271 ? 9.827 11.441 -12.439 1.00 94.50 271 PHE A O 1
ATOM 1878 N N . ASN A 1 272 ? 11.960 10.810 -12.745 1.00 90.31 272 ASN A N 1
ATOM 1879 C CA . ASN A 1 272 ? 12.160 10.265 -11.400 1.00 90.31 272 ASN A CA 1
ATOM 1880 C C . ASN A 1 272 ? 11.891 11.321 -10.316 1.00 90.31 272 ASN A C 1
ATOM 1882 O O . ASN A 1 272 ? 11.169 11.058 -9.354 1.00 90.31 272 ASN A O 1
ATOM 1886 N N . PHE A 1 273 ? 12.408 12.539 -10.492 1.00 90.00 273 PHE A N 1
ATOM 1887 C CA . PHE A 1 273 ? 12.156 13.641 -9.564 1.00 90.00 273 PHE A CA 1
ATOM 1888 C C . PHE A 1 273 ? 10.676 14.048 -9.530 1.00 90.00 273 PHE A C 1
ATOM 1890 O O . PHE A 1 273 ? 10.100 14.215 -8.457 1.00 90.00 273 PHE A O 1
ATOM 1897 N N . LEU A 1 274 ? 10.029 14.162 -10.693 1.00 92.19 274 LEU A N 1
ATOM 1898 C CA . LEU A 1 274 ? 8.602 14.481 -10.781 1.00 92.19 274 LEU A CA 1
ATOM 1899 C C . LEU A 1 274 ? 7.732 13.406 -10.115 1.00 92.19 274 LEU A C 1
ATOM 1901 O O . LEU A 1 274 ? 6.769 13.744 -9.428 1.00 92.19 274 LEU A O 1
ATOM 1905 N N . LEU A 1 275 ? 8.076 12.125 -10.268 1.00 92.38 275 LEU A N 1
ATOM 1906 C CA . LEU A 1 275 ? 7.396 11.019 -9.590 1.00 92.38 275 LEU A CA 1
ATOM 1907 C C . LEU A 1 275 ? 7.590 11.071 -8.071 1.00 92.38 275 LEU A C 1
ATOM 1909 O O . LEU A 1 275 ? 6.629 10.853 -7.334 1.00 92.38 275 LEU A O 1
ATOM 1913 N N . ALA A 1 276 ? 8.788 11.426 -7.597 1.00 89.44 276 ALA A N 1
ATOM 1914 C CA . ALA A 1 276 ? 9.023 11.661 -6.174 1.00 89.44 276 ALA A CA 1
ATOM 1915 C C . ALA A 1 276 ? 8.117 12.787 -5.647 1.00 89.44 276 ALA A C 1
ATOM 1917 O O . ALA A 1 276 ? 7.433 12.605 -4.642 1.00 89.44 276 ALA A O 1
ATOM 1918 N N . VAL A 1 277 ? 8.010 13.907 -6.375 1.00 90.06 277 VAL A N 1
ATOM 1919 C CA . VAL A 1 277 ? 7.066 14.996 -6.055 1.00 90.06 277 VAL A CA 1
ATOM 1920 C C . VAL A 1 277 ? 5.620 14.512 -6.056 1.00 90.06 277 VAL A C 1
ATOM 1922 O O . VAL A 1 277 ? 4.883 14.816 -5.119 1.00 90.06 277 VAL A O 1
ATOM 1925 N N . ALA A 1 278 ? 5.218 13.707 -7.039 1.00 92.06 278 ALA A N 1
ATOM 1926 C CA . ALA A 1 278 ? 3.872 13.145 -7.110 1.00 92.06 278 ALA A CA 1
ATOM 1927 C C . ALA A 1 278 ? 3.520 12.272 -5.889 1.00 92.06 278 ALA A C 1
ATOM 1929 O O . ALA A 1 278 ? 2.356 12.223 -5.493 1.00 92.06 278 ALA A O 1
ATOM 1930 N N . ALA A 1 279 ? 4.512 11.630 -5.260 1.00 90.62 279 ALA A N 1
ATOM 1931 C CA . ALA A 1 279 ? 4.339 10.819 -4.054 1.00 90.62 279 ALA A CA 1
ATOM 1932 C C . ALA A 1 279 ? 4.246 11.641 -2.751 1.00 90.62 279 ALA A C 1
ATOM 1934 O O . ALA A 1 279 ? 3.830 11.108 -1.719 1.00 90.62 279 ALA A O 1
ATOM 1935 N N . PHE A 1 280 ? 4.581 12.939 -2.774 1.00 89.19 280 PHE A N 1
ATOM 1936 C CA . PHE A 1 280 ? 4.579 13.797 -1.581 1.00 89.19 280 PHE A CA 1
ATOM 1937 C C . PHE A 1 280 ? 3.234 13.818 -0.828 1.00 89.19 280 PHE A C 1
ATOM 1939 O O . PHE A 1 280 ? 3.241 13.632 0.392 1.00 89.19 280 PHE A O 1
ATOM 1946 N N . PRO A 1 281 ? 2.064 13.977 -1.488 1.00 87.88 281 PRO A N 1
ATOM 1947 C CA . PRO A 1 281 ? 0.787 13.993 -0.783 1.00 87.88 281 PRO A CA 1
ATOM 1948 C C . PRO A 1 281 ? 0.519 12.700 -0.016 1.00 87.88 281 PRO A C 1
ATOM 1950 O O . PRO A 1 281 ? 0.053 12.764 1.120 1.00 87.88 281 PRO A O 1
ATOM 1953 N N . ALA A 1 282 ? 0.851 11.540 -0.596 1.00 85.88 282 ALA A N 1
ATOM 1954 C CA . ALA A 1 282 ? 0.666 10.242 0.052 1.00 85.88 282 ALA A CA 1
ATOM 1955 C C . ALA A 1 282 ? 1.461 10.148 1.366 1.00 85.88 282 ALA A C 1
ATOM 1957 O O . ALA A 1 282 ? 0.934 9.671 2.371 1.00 85.88 282 ALA A O 1
ATOM 1958 N N . ALA A 1 283 ? 2.681 10.696 1.396 1.00 88.19 283 ALA A N 1
ATOM 1959 C CA . ALA A 1 283 ? 3.482 10.778 2.616 1.00 88.19 283 ALA A CA 1
ATOM 1960 C C . ALA A 1 283 ? 2.827 11.673 3.691 1.00 88.19 283 ALA A C 1
ATOM 1962 O O . ALA A 1 283 ? 2.828 11.319 4.871 1.00 88.19 283 ALA A O 1
ATOM 1963 N N . CYS A 1 284 ? 2.200 12.791 3.302 1.00 89.69 284 CYS A N 1
ATOM 1964 C CA . CYS A 1 284 ? 1.466 13.662 4.230 1.00 89.69 284 CYS A CA 1
ATOM 1965 C C . CYS A 1 284 ? 0.205 13.005 4.813 1.00 89.69 284 CYS A C 1
ATOM 1967 O O . CYS A 1 284 ? -0.141 13.256 5.969 1.00 89.69 284 CYS A O 1
ATOM 1969 N N . PHE A 1 285 ? -0.501 12.173 4.037 1.00 85.88 285 PHE A N 1
ATOM 1970 C CA . PHE A 1 285 ? -1.703 11.482 4.519 1.00 85.88 285 PHE A CA 1
ATOM 1971 C C . PHE A 1 285 ? -1.392 10.539 5.686 1.00 85.88 285 PHE A C 1
ATOM 1973 O O . PHE A 1 285 ? -2.166 10.486 6.639 1.00 85.88 285 PHE A O 1
ATOM 1980 N N . SER A 1 286 ? -0.246 9.853 5.660 1.00 87.19 286 SER A N 1
ATOM 1981 C CA . SER A 1 286 ? 0.139 8.923 6.729 1.00 87.19 286 SER A CA 1
ATOM 1982 C C . SER A 1 286 ? 0.251 9.609 8.093 1.00 87.19 286 SER A C 1
ATOM 1984 O O . SER A 1 286 ? -0.292 9.107 9.077 1.00 87.19 286 SER A O 1
ATOM 1986 N N . SER A 1 287 ? 0.929 10.761 8.179 1.00 89.00 287 SER A N 1
ATOM 1987 C CA . SER A 1 287 ? 1.063 11.481 9.453 1.00 89.00 287 SER A CA 1
ATOM 1988 C C . SER A 1 287 ? -0.251 12.122 9.893 1.00 89.00 287 SER A C 1
ATOM 1990 O O . SER A 1 287 ? -0.520 12.180 11.089 1.00 89.00 287 SER A O 1
ATOM 1992 N N . MET A 1 288 ? -1.104 12.543 8.953 1.00 87.44 288 MET A N 1
ATOM 1993 C CA . MET A 1 288 ? -2.450 13.021 9.271 1.00 87.44 288 MET A CA 1
ATOM 1994 C C . MET A 1 288 ? -3.314 11.913 9.891 1.00 87.44 288 MET A C 1
ATOM 1996 O O . MET A 1 288 ? -3.917 12.139 10.939 1.00 87.44 288 MET A O 1
ATOM 2000 N N . ILE A 1 289 ? -3.359 10.724 9.280 1.00 88.06 289 ILE A N 1
ATOM 2001 C CA . ILE A 1 289 ? -4.135 9.576 9.782 1.00 88.06 289 ILE A CA 1
ATOM 2002 C C . ILE A 1 289 ? -3.625 9.162 11.165 1.00 88.06 289 ILE A C 1
ATOM 2004 O O . ILE A 1 289 ? -4.413 9.004 12.099 1.00 88.06 289 ILE A O 1
ATOM 2008 N N . ALA A 1 290 ? -2.302 9.066 11.336 1.00 89.38 290 ALA A N 1
ATOM 2009 C CA . ALA A 1 290 ? -1.697 8.776 12.633 1.00 89.38 290 ALA A CA 1
ATOM 2010 C C . ALA A 1 290 ? -2.066 9.839 13.682 1.00 89.38 290 ALA A C 1
ATOM 2012 O O . ALA A 1 290 ? -2.466 9.507 14.797 1.00 89.38 290 ALA A O 1
ATOM 2013 N N . ALA A 1 291 ? -2.001 11.124 13.326 1.00 88.62 291 ALA A N 1
ATOM 2014 C CA . ALA A 1 291 ? -2.344 12.209 14.236 1.00 88.62 291 ALA A CA 1
ATOM 2015 C C . ALA A 1 291 ? -3.826 12.200 14.630 1.00 88.62 291 ALA A C 1
ATOM 2017 O O . ALA A 1 291 ? -4.140 12.436 15.796 1.00 88.62 291 ALA A O 1
ATOM 2018 N N . ASN A 1 292 ? -4.730 11.922 13.689 1.00 88.38 292 ASN A N 1
ATOM 2019 C CA . ASN A 1 292 ? -6.159 11.769 13.963 1.00 88.38 292 ASN A CA 1
ATOM 2020 C C . ASN A 1 292 ? -6.423 10.566 14.870 1.00 88.38 292 ASN A C 1
ATOM 2022 O O . ASN A 1 292 ? -7.190 10.682 15.825 1.00 88.38 292 ASN A O 1
ATOM 2026 N N . SER A 1 293 ? -5.725 9.454 14.637 1.00 88.38 293 SER A N 1
ATOM 2027 C CA . SER A 1 293 ? -5.797 8.267 15.492 1.00 88.38 293 SER A CA 1
ATOM 2028 C C . SER A 1 293 ? -5.384 8.605 16.926 1.00 88.38 293 SER A C 1
ATOM 2030 O O . SER A 1 293 ? -6.152 8.375 17.850 1.00 88.38 293 SER A O 1
ATOM 2032 N N . PHE A 1 294 ? -4.239 9.267 17.137 1.00 89.12 294 PHE A N 1
ATOM 2033 C CA . PHE A 1 294 ? -3.824 9.673 18.488 1.00 89.12 294 PHE A CA 1
ATOM 2034 C C . PHE A 1 294 ? -4.818 10.626 19.154 1.00 89.12 294 PHE A C 1
ATOM 2036 O O . PHE A 1 294 ? -5.156 10.429 20.316 1.00 89.12 294 PHE A O 1
ATOM 2043 N N . LYS A 1 295 ? -5.333 11.625 18.428 1.00 87.12 295 LYS A N 1
ATOM 2044 C CA . LYS A 1 295 ? -6.323 12.570 18.974 1.00 87.12 295 LYS A CA 1
ATOM 2045 C C . LYS A 1 295 ? -7.616 11.881 19.409 1.00 87.12 295 LYS A C 1
ATOM 2047 O O . LYS A 1 295 ? -8.231 12.323 20.373 1.00 87.12 295 LYS A O 1
ATOM 2052 N N . THR A 1 296 ? -8.026 10.834 18.696 1.00 84.19 296 THR A N 1
ATOM 2053 C CA . THR A 1 296 ? -9.295 10.134 18.935 1.00 84.19 296 THR A CA 1
ATOM 2054 C C . THR A 1 296 ? -9.166 9.024 19.974 1.00 84.19 296 THR A C 1
ATOM 2056 O O . THR A 1 296 ? -10.019 8.921 20.851 1.00 84.19 296 THR A O 1
ATOM 2059 N N . THR A 1 297 ? -8.105 8.214 19.929 1.00 83.81 297 THR A N 1
ATOM 2060 C CA . THR A 1 297 ? -7.957 7.042 20.809 1.00 83.81 297 THR A CA 1
ATOM 2061 C C . THR A 1 297 ? -7.118 7.312 22.056 1.00 83.81 297 THR A C 1
ATOM 2063 O O . THR A 1 297 ? -7.275 6.619 23.058 1.00 83.81 297 THR A O 1
ATOM 2066 N N . LEU A 1 298 ? -6.214 8.296 22.017 1.00 87.38 298 LEU A N 1
ATOM 2067 C CA . LEU A 1 298 ? -5.277 8.622 23.098 1.00 87.38 298 LEU A CA 1
ATOM 2068 C C . LEU A 1 298 ? -5.171 10.149 23.285 1.00 87.38 298 LEU A C 1
ATOM 2070 O O . LEU A 1 298 ? -4.096 10.718 23.095 1.00 87.38 298 LEU A O 1
ATOM 2074 N N . PRO A 1 299 ? -6.246 10.837 23.715 1.00 82.12 299 PRO A N 1
ATOM 2075 C CA . PRO A 1 299 ? -6.319 12.305 23.711 1.00 82.12 299 PRO A CA 1
ATOM 2076 C C . PRO A 1 299 ? -5.272 12.993 24.603 1.00 82.12 299 PRO A C 1
ATOM 2078 O O . PRO A 1 299 ? -4.966 14.167 24.414 1.00 82.12 299 PRO A O 1
ATOM 2081 N N . LYS A 1 300 ? -4.697 12.267 25.570 1.00 90.38 300 LYS A N 1
ATOM 2082 C CA . LYS A 1 300 ? -3.618 12.755 26.446 1.00 90.38 300 LYS A CA 1
ATOM 2083 C C . LYS A 1 300 ? -2.232 12.719 25.788 1.00 90.38 300 LYS A C 1
ATOM 2085 O O . LYS A 1 300 ? -1.286 13.281 26.331 1.00 90.38 300 LYS A O 1
ATOM 2090 N N . VAL A 1 301 ? -2.083 12.035 24.656 1.00 90.38 301 VAL A N 1
ATOM 2091 C CA . VAL A 1 301 ? -0.809 11.870 23.953 1.00 90.38 301 VAL A CA 1
ATOM 2092 C C . VAL A 1 301 ? -0.671 12.965 22.902 1.00 90.38 301 VAL A C 1
ATOM 2094 O O . VAL A 1 301 ? -1.533 13.121 22.043 1.00 90.38 301 VAL A O 1
ATOM 2097 N N . ASN A 1 302 ? 0.436 13.713 22.941 1.00 90.94 302 ASN A N 1
ATOM 2098 C CA . ASN A 1 302 ? 0.680 14.783 21.978 1.00 90.94 302 ASN A CA 1
ATOM 2099 C C . ASN A 1 302 ? 0.944 14.205 20.568 1.00 90.94 302 ASN A C 1
ATOM 2101 O O . ASN A 1 302 ? 1.973 13.548 20.367 1.00 90.94 302 ASN A O 1
ATOM 2105 N N . PRO A 1 303 ? 0.093 14.499 19.564 1.00 89.00 303 PRO A N 1
ATOM 2106 C CA . PRO A 1 303 ? 0.250 13.960 18.216 1.00 89.00 303 PRO A CA 1
ATOM 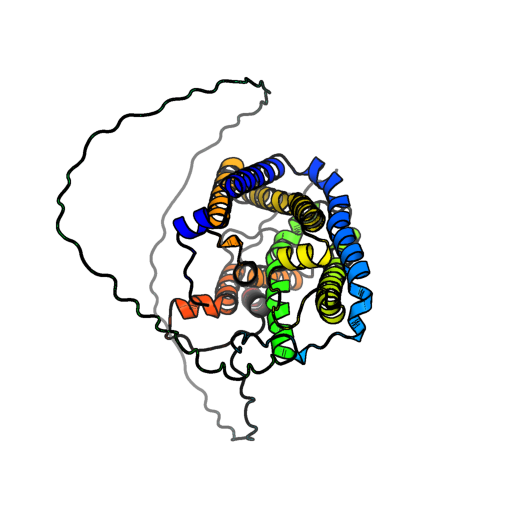2107 C C . PRO A 1 303 ? 1.551 14.379 17.525 1.00 89.00 303 PRO A C 1
ATOM 2109 O O . PRO A 1 303 ? 2.082 13.603 16.735 1.00 89.00 303 PRO A O 1
ATOM 2112 N N . PHE A 1 304 ? 2.090 15.568 17.821 1.00 88.69 304 PHE A N 1
ATOM 2113 C CA . PHE A 1 304 ? 3.348 16.034 17.228 1.00 88.69 304 PHE A CA 1
ATOM 2114 C C . PHE A 1 304 ? 4.537 15.192 17.688 1.00 88.69 304 PHE A C 1
ATOM 2116 O O . PHE A 1 304 ? 5.382 14.841 16.870 1.00 88.69 304 PHE A O 1
ATOM 2123 N N . ILE A 1 305 ? 4.582 14.829 18.974 1.00 90.44 305 ILE A N 1
ATOM 2124 C CA . ILE A 1 305 ? 5.659 13.996 19.521 1.00 90.44 305 ILE A CA 1
ATOM 2125 C C . ILE A 1 305 ? 5.532 12.574 18.974 1.00 90.44 305 ILE A C 1
ATOM 2127 O O . ILE A 1 305 ? 6.498 12.043 18.433 1.00 90.44 305 ILE A O 1
ATOM 2131 N N . SER A 1 306 ? 4.340 11.975 19.032 1.00 90.69 306 SER A N 1
ATOM 2132 C CA . SER A 1 306 ? 4.144 10.595 18.569 1.00 90.69 306 SER A CA 1
ATOM 2133 C C . SER A 1 306 ? 4.366 10.433 17.066 1.00 90.69 306 SER A C 1
ATOM 2135 O O . SER A 1 306 ? 5.045 9.500 16.640 1.00 90.69 306 SER A O 1
ATOM 2137 N N . CYS A 1 307 ? 3.863 11.361 16.247 1.00 91.31 307 CYS A N 1
ATOM 2138 C CA . CYS A 1 307 ? 4.136 11.335 14.809 1.00 91.31 307 CYS A CA 1
ATOM 2139 C C . CYS A 1 307 ? 5.596 11.693 14.502 1.00 91.31 307 CYS A C 1
ATOM 2141 O O . CYS A 1 307 ? 6.157 11.160 13.548 1.00 91.31 307 CYS A O 1
ATOM 2143 N N . GLY A 1 308 ? 6.235 12.546 15.311 1.00 91.44 308 GLY A N 1
ATOM 2144 C CA . GLY A 1 308 ? 7.667 12.837 15.222 1.00 91.44 308 GLY A CA 1
ATOM 2145 C C . GLY A 1 308 ? 8.530 11.597 15.467 1.00 91.44 308 GLY A C 1
ATOM 2146 O O . GLY A 1 308 ? 9.436 11.325 14.685 1.00 91.44 308 GLY A O 1
ATOM 2147 N N . LEU A 1 309 ? 8.195 10.784 16.475 1.00 92.75 309 LEU A N 1
ATOM 2148 C CA . LEU A 1 309 ? 8.845 9.490 16.724 1.00 92.75 309 LEU A CA 1
ATOM 2149 C C . LEU A 1 309 ? 8.623 8.505 15.569 1.00 92.75 309 LEU A C 1
ATOM 2151 O O . LEU A 1 309 ? 9.568 7.851 15.132 1.00 92.75 309 LEU A O 1
ATOM 2155 N N . GLY A 1 310 ? 7.406 8.442 15.021 1.00 91.69 310 GLY A N 1
ATOM 2156 C CA . GLY A 1 310 ? 7.129 7.654 13.815 1.00 91.69 310 GLY A CA 1
ATOM 2157 C C . GLY A 1 310 ? 7.941 8.125 12.602 1.00 91.69 310 GLY A C 1
ATOM 2158 O O . GLY A 1 310 ? 8.471 7.310 11.851 1.00 91.69 310 GLY A O 1
ATOM 2159 N N . THR A 1 311 ? 8.113 9.439 12.447 1.00 93.88 311 THR A N 1
ATOM 2160 C CA . THR A 1 311 ? 8.939 10.039 11.386 1.00 93.88 311 THR A CA 1
ATOM 2161 C C . THR A 1 311 ? 10.412 9.692 11.576 1.00 93.88 311 THR A C 1
ATOM 2163 O O . THR A 1 311 ? 11.082 9.348 10.608 1.00 93.88 311 THR A O 1
ATOM 2166 N N . LEU A 1 312 ? 10.915 9.717 12.813 1.00 93.94 312 LEU A N 1
ATOM 2167 C CA . LEU A 1 312 ? 12.279 9.294 13.127 1.00 93.94 312 LEU A CA 1
ATOM 2168 C C . LEU A 1 312 ? 12.500 7.818 12.767 1.00 93.94 312 LEU A C 1
ATOM 2170 O O . LEU A 1 312 ? 13.500 7.492 12.133 1.00 93.94 312 LEU A O 1
ATOM 2174 N N . ALA A 1 313 ? 11.554 6.937 13.104 1.00 92.31 313 ALA A N 1
ATOM 2175 C CA . ALA A 1 313 ? 11.617 5.531 12.708 1.00 92.31 313 ALA A CA 1
ATOM 2176 C C . ALA A 1 313 ? 11.619 5.367 11.178 1.00 92.31 313 ALA A C 1
ATOM 2178 O O . ALA A 1 313 ? 12.430 4.613 10.644 1.00 92.31 313 ALA A O 1
ATOM 2179 N N . ALA A 1 314 ? 10.778 6.119 10.459 1.00 91.00 314 ALA A N 1
ATOM 2180 C CA . ALA A 1 314 ? 10.770 6.124 8.997 1.00 91.00 314 ALA A CA 1
ATOM 2181 C C . ALA A 1 314 ? 12.107 6.608 8.411 1.00 91.00 314 ALA A C 1
ATOM 2183 O O . ALA A 1 314 ? 12.625 5.993 7.483 1.00 91.00 314 ALA A O 1
ATOM 2184 N N . VAL A 1 315 ? 12.708 7.656 8.985 1.00 91.25 315 VAL A N 1
ATOM 2185 C CA . VAL A 1 315 ? 14.049 8.123 8.605 1.00 91.25 315 VAL A CA 1
ATOM 2186 C C . VAL A 1 315 ? 15.078 7.017 8.811 1.00 91.25 315 VAL A C 1
ATOM 2188 O O . VAL A 1 315 ? 15.832 6.735 7.890 1.00 91.25 315 VAL A O 1
ATOM 2191 N N . ILE A 1 316 ? 15.084 6.331 9.956 1.00 90.19 316 ILE A N 1
ATOM 2192 C CA . ILE A 1 316 ? 16.013 5.216 10.205 1.00 90.19 316 ILE A CA 1
ATOM 2193 C C . ILE A 1 316 ? 15.841 4.112 9.148 1.00 90.19 316 ILE A C 1
ATOM 2195 O O . ILE A 1 316 ? 16.833 3.607 8.624 1.00 90.19 316 ILE A O 1
ATOM 2199 N N . LEU A 1 317 ? 14.606 3.768 8.773 1.00 88.00 317 LEU A N 1
ATOM 2200 C CA . LEU A 1 317 ? 14.334 2.774 7.723 1.00 88.00 317 LEU A CA 1
ATOM 2201 C C . LEU A 1 317 ? 14.821 3.214 6.334 1.00 88.00 317 LEU A C 1
ATOM 2203 O O . LEU A 1 317 ? 15.294 2.383 5.558 1.00 88.00 317 LEU A O 1
ATOM 2207 N N . ILE A 1 318 ? 14.739 4.510 6.024 1.00 85.94 318 ILE A N 1
ATOM 2208 C CA . ILE A 1 318 ? 15.290 5.085 4.789 1.00 85.94 318 ILE A CA 1
ATOM 2209 C C . ILE A 1 318 ? 16.821 5.040 4.820 1.00 85.94 318 ILE A C 1
ATOM 2211 O O . ILE A 1 318 ? 17.448 4.582 3.867 1.00 85.94 318 ILE A O 1
ATOM 2215 N N . LEU A 1 319 ? 17.439 5.473 5.921 1.00 85.06 319 LEU A N 1
ATOM 2216 C CA . LEU A 1 319 ? 18.897 5.502 6.067 1.00 85.06 319 LEU A CA 1
ATOM 2217 C C . LEU A 1 319 ? 19.511 4.099 6.047 1.00 85.06 319 LEU A C 1
ATOM 2219 O O . LEU A 1 319 ? 20.626 3.937 5.577 1.00 85.06 319 LEU A O 1
ATOM 2223 N N . THR A 1 320 ? 18.782 3.085 6.512 1.00 84.44 320 THR A N 1
ATOM 2224 C CA . THR A 1 320 ? 19.211 1.674 6.481 1.00 84.44 320 THR A CA 1
ATOM 2225 C C . THR A 1 320 ? 18.860 0.954 5.177 1.00 84.44 320 THR A C 1
ATOM 2227 O O . THR A 1 320 ? 19.182 -0.221 5.034 1.00 84.44 320 THR A O 1
ATOM 2230 N N . GLN A 1 321 ? 18.197 1.630 4.229 1.00 80.69 321 GLN A N 1
ATOM 2231 C CA . GLN A 1 321 ? 17.734 1.077 2.945 1.00 80.69 321 GLN A CA 1
ATOM 2232 C C . GLN A 1 321 ? 16.749 -0.097 3.058 1.00 80.69 321 GLN A C 1
ATOM 2234 O O . GLN A 1 321 ? 16.357 -0.673 2.045 1.00 80.69 321 GLN A O 1
ATOM 2239 N N . VAL A 1 322 ? 16.257 -0.410 4.260 1.00 81.31 322 VAL A N 1
ATOM 2240 C CA . VAL A 1 322 ? 15.208 -1.423 4.463 1.00 81.31 322 VAL A CA 1
ATOM 2241 C C . VAL A 1 322 ? 13.926 -1.018 3.732 1.00 81.31 322 VAL A C 1
ATOM 2243 O O . VAL A 1 322 ? 13.233 -1.866 3.179 1.00 81.31 322 VAL A O 1
ATOM 2246 N N . ALA A 1 323 ? 13.643 0.286 3.660 1.00 75.88 323 ALA A N 1
ATOM 2247 C CA . ALA A 1 323 ? 12.519 0.821 2.893 1.00 75.88 323 ALA A CA 1
ATOM 2248 C C . ALA A 1 323 ? 12.669 0.665 1.362 1.00 75.88 323 ALA A C 1
ATOM 2250 O O . ALA A 1 323 ? 11.687 0.848 0.646 1.00 75.88 323 ALA A O 1
ATOM 2251 N N . GLY A 1 324 ? 13.868 0.345 0.857 1.00 77.12 324 GLY A N 1
ATOM 2252 C CA . GLY A 1 324 ? 14.121 0.141 -0.572 1.00 77.12 324 GLY A CA 1
ATOM 2253 C C . GLY A 1 324 ? 13.518 -1.159 -1.114 1.00 77.12 324 GLY A C 1
ATOM 2254 O O . GLY A 1 324 ? 13.087 -1.200 -2.265 1.00 77.12 324 GLY A O 1
ATOM 2255 N N . ASP A 1 325 ? 13.401 -2.198 -0.279 1.00 82.44 325 ASP A N 1
ATOM 2256 C CA . ASP A 1 325 ? 12.733 -3.453 -0.643 1.00 82.44 325 ASP A CA 1
ATOM 2257 C C . ASP A 1 325 ? 11.211 -3.322 -0.484 1.00 82.44 325 ASP A C 1
ATOM 2259 O O . ASP A 1 325 ? 10.592 -3.781 0.482 1.00 82.44 325 ASP A O 1
ATOM 2263 N N . CYS A 1 326 ? 10.591 -2.669 -1.467 1.00 79.00 326 CYS A N 1
ATOM 2264 C CA . CYS A 1 326 ? 9.146 -2.459 -1.507 1.00 79.00 326 CYS A CA 1
ATOM 2265 C C . CYS A 1 326 ? 8.364 -3.779 -1.411 1.00 79.00 326 CYS A C 1
ATOM 2267 O O . CYS A 1 326 ? 7.317 -3.830 -0.771 1.00 79.00 326 CYS A O 1
ATOM 2269 N N . ALA A 1 327 ? 8.876 -4.861 -2.003 1.00 80.38 327 ALA A N 1
ATOM 2270 C CA . ALA A 1 327 ? 8.233 -6.169 -1.988 1.00 80.38 327 ALA A CA 1
ATOM 2271 C C . ALA A 1 327 ? 8.138 -6.742 -0.565 1.00 80.38 327 ALA A C 1
ATOM 2273 O O . ALA A 1 327 ? 7.058 -7.170 -0.142 1.00 80.38 327 ALA A O 1
ATOM 2274 N N . ALA A 1 328 ? 9.239 -6.720 0.190 1.00 80.31 328 ALA A N 1
ATOM 2275 C CA . ALA A 1 328 ? 9.256 -7.162 1.584 1.00 80.31 328 ALA A CA 1
ATOM 2276 C C . ALA A 1 328 ? 8.398 -6.258 2.486 1.00 80.31 328 ALA A C 1
ATOM 2278 O O . ALA A 1 328 ? 7.650 -6.752 3.340 1.00 80.31 328 ALA A O 1
ATOM 2279 N N . VAL A 1 329 ? 8.457 -4.941 2.265 1.00 82.81 329 VAL A N 1
ATOM 2280 C CA . VAL A 1 329 ? 7.649 -3.956 2.998 1.00 82.81 329 VAL A CA 1
ATOM 2281 C C . VAL A 1 329 ? 6.155 -4.193 2.762 1.00 82.81 329 VAL A C 1
ATOM 2283 O O . VAL A 1 329 ? 5.405 -4.338 3.729 1.00 82.81 329 VAL A O 1
ATOM 2286 N N . PHE A 1 330 ? 5.706 -4.313 1.509 1.00 85.75 330 PHE A N 1
ATOM 2287 C CA . PHE A 1 330 ? 4.293 -4.543 1.176 1.00 85.75 330 PHE A CA 1
ATOM 2288 C C . PHE A 1 330 ? 3.806 -5.910 1.646 1.00 85.75 330 PHE A C 1
ATOM 2290 O O . PHE A 1 330 ? 2.678 -6.015 2.120 1.00 85.75 330 PHE A O 1
ATOM 2297 N N . GLY A 1 331 ? 4.652 -6.942 1.586 1.00 84.25 331 GLY A N 1
ATOM 2298 C CA . GLY A 1 331 ? 4.327 -8.253 2.146 1.00 84.25 331 GLY A CA 1
ATOM 2299 C C . GLY A 1 331 ? 4.045 -8.183 3.650 1.00 84.25 331 GLY A C 1
ATOM 2300 O O . GLY A 1 331 ? 3.020 -8.681 4.114 1.00 84.25 331 GLY A O 1
ATOM 2301 N N . THR A 1 332 ? 4.908 -7.498 4.404 1.00 84.12 332 THR A N 1
ATOM 2302 C CA . THR A 1 332 ? 4.785 -7.370 5.867 1.00 84.12 332 THR A CA 1
ATOM 2303 C C . THR A 1 332 ? 3.597 -6.496 6.272 1.00 84.12 332 THR A C 1
ATOM 2305 O O . THR A 1 332 ? 2.812 -6.867 7.148 1.00 84.12 332 THR A O 1
ATOM 2308 N N . ILE A 1 333 ? 3.426 -5.346 5.614 1.00 87.25 333 ILE A N 1
ATOM 2309 C CA . ILE A 1 333 ? 2.288 -4.443 5.835 1.00 87.25 333 ILE A CA 1
ATOM 2310 C C . ILE A 1 333 ? 0.980 -5.158 5.483 1.00 87.25 333 ILE A C 1
ATOM 2312 O O . ILE A 1 333 ? 0.042 -5.159 6.280 1.00 87.25 333 ILE A O 1
ATOM 2316 N N . GLY A 1 334 ? 0.936 -5.835 4.337 1.00 88.06 334 GLY A N 1
ATOM 2317 C CA . GLY A 1 334 ? -0.213 -6.615 3.893 1.00 88.06 334 GLY A CA 1
ATOM 2318 C C . GLY A 1 334 ? -0.616 -7.708 4.870 1.00 88.06 334 GLY A C 1
ATOM 2319 O O . GLY A 1 334 ? -1.798 -7.854 5.172 1.00 88.06 334 GLY A O 1
ATOM 2320 N N . ALA A 1 335 ? 0.360 -8.438 5.410 1.00 90.69 335 ALA A N 1
ATOM 2321 C CA . ALA A 1 335 ? 0.122 -9.452 6.429 1.00 90.69 335 ALA A CA 1
ATOM 2322 C C . ALA A 1 335 ? -0.498 -8.873 7.712 1.00 90.69 335 ALA A C 1
ATOM 2324 O O . ALA A 1 335 ? -1.356 -9.511 8.315 1.00 90.69 335 ALA A O 1
ATOM 2325 N N . SER A 1 336 ? -0.083 -7.670 8.123 1.00 91.31 336 SER A N 1
ATOM 2326 C CA . SER A 1 336 ? -0.564 -7.008 9.345 1.00 91.31 336 SER A CA 1
ATOM 2327 C C . SER A 1 336 ? -1.939 -6.357 9.186 1.00 91.31 336 SER A C 1
ATOM 2329 O O . SER A 1 336 ? -2.805 -6.516 10.048 1.00 91.31 336 SER A O 1
ATOM 2331 N N . PHE A 1 337 ? -2.176 -5.657 8.073 1.00 93.94 337 PHE A N 1
ATOM 2332 C CA . PHE A 1 337 ? -3.428 -4.930 7.830 1.00 93.94 337 PHE A CA 1
ATOM 2333 C C . PHE A 1 337 ? -4.514 -5.772 7.156 1.00 93.94 337 PHE A C 1
ATOM 2335 O O . PHE A 1 337 ? -5.696 -5.474 7.326 1.00 93.94 337 PHE A O 1
ATOM 2342 N N . GLY A 1 338 ? -4.149 -6.841 6.444 1.00 94.88 338 GLY A N 1
ATOM 2343 C CA . GLY A 1 338 ? -5.088 -7.815 5.883 1.00 94.88 338 GLY A CA 1
ATOM 2344 C C . GLY A 1 338 ? -6.148 -8.289 6.886 1.00 94.88 338 GLY A C 1
ATOM 2345 O O . GLY A 1 338 ? -7.338 -8.096 6.623 1.00 94.88 338 GLY A O 1
ATOM 2346 N N . PRO A 1 339 ? -5.777 -8.828 8.063 1.00 96.81 339 PRO A N 1
ATOM 2347 C CA . PRO A 1 339 ? -6.751 -9.345 9.019 1.00 96.81 339 PRO A CA 1
ATOM 2348 C C . PRO A 1 339 ? -7.565 -8.245 9.700 1.00 96.81 339 PRO A C 1
ATOM 2350 O O . PRO A 1 339 ? -8.715 -8.483 10.057 1.00 96.81 339 PRO A O 1
ATOM 2353 N N . ILE A 1 340 ? -7.013 -7.031 9.819 1.00 95.38 340 ILE A N 1
ATOM 2354 C CA . ILE A 1 340 ? -7.752 -5.851 10.289 1.00 95.38 340 ILE A CA 1
ATOM 2355 C C . ILE A 1 340 ? -8.879 -5.535 9.303 1.00 95.38 340 ILE A C 1
ATOM 2357 O O . ILE A 1 340 ? -10.036 -5.429 9.703 1.00 95.38 340 ILE A O 1
ATOM 2361 N N . CYS A 1 341 ? -8.563 -5.456 8.008 1.00 95.69 341 CYS A N 1
ATOM 2362 C CA . CYS A 1 341 ? -9.555 -5.230 6.958 1.00 95.69 341 CYS A CA 1
ATOM 2363 C C . CYS A 1 341 ? -10.613 -6.344 6.933 1.00 95.69 341 CYS A C 1
ATOM 2365 O O . CYS A 1 341 ? -11.799 -6.057 6.782 1.00 95.69 341 CYS A O 1
ATOM 2367 N N . GLY A 1 342 ? -10.195 -7.600 7.121 1.00 96.62 342 GLY A N 1
ATOM 2368 C CA . GLY A 1 342 ? -11.096 -8.751 7.210 1.00 96.62 342 GLY A CA 1
ATOM 2369 C C . GLY A 1 342 ? -12.073 -8.638 8.378 1.00 96.62 342 GLY A C 1
ATOM 2370 O O . GLY A 1 342 ? -13.281 -8.773 8.188 1.00 96.62 342 GLY A O 1
ATOM 2371 N N . ALA A 1 343 ? -11.568 -8.322 9.572 1.00 96.25 343 ALA A N 1
ATOM 2372 C CA . ALA A 1 343 ? -12.387 -8.138 10.767 1.00 96.25 343 ALA A CA 1
ATOM 2373 C C . ALA A 1 343 ? -13.357 -6.951 10.635 1.00 96.25 343 ALA A C 1
ATOM 2375 O O . ALA A 1 343 ? -14.532 -7.087 10.971 1.00 96.25 343 ALA A O 1
ATOM 2376 N N . ILE A 1 344 ? -12.903 -5.816 10.085 1.00 94.62 344 ILE A N 1
ATOM 2377 C CA . ILE A 1 344 ? -13.760 -4.649 9.802 1.00 94.62 344 ILE A CA 1
ATOM 2378 C C . ILE A 1 344 ? -14.882 -5.030 8.827 1.00 94.62 344 ILE A C 1
ATOM 2380 O O . ILE A 1 344 ? -16.042 -4.692 9.060 1.00 94.62 344 ILE A O 1
ATOM 2384 N N . ALA A 1 345 ? -14.561 -5.755 7.752 1.00 95.69 345 ALA A N 1
ATOM 2385 C CA . ALA A 1 345 ? -15.552 -6.192 6.772 1.00 95.69 345 ALA A CA 1
ATOM 2386 C C . ALA A 1 345 ? -16.585 -7.153 7.384 1.00 95.69 345 ALA A C 1
ATOM 2388 O O . ALA A 1 345 ? -17.783 -7.002 7.143 1.00 95.69 345 ALA A O 1
ATOM 2389 N N . ALA A 1 346 ? -16.144 -8.110 8.205 1.00 96.62 346 ALA A N 1
ATOM 2390 C CA . ALA A 1 346 ? -17.040 -9.023 8.912 1.00 96.62 346 ALA A CA 1
ATOM 2391 C C . ALA A 1 346 ? -17.971 -8.275 9.880 1.00 96.62 346 ALA A C 1
ATOM 2393 O O . ALA A 1 346 ? -19.180 -8.511 9.870 1.00 96.62 346 ALA A O 1
ATOM 2394 N N . ASP A 1 347 ? -17.435 -7.340 10.670 1.00 94.50 347 ASP A N 1
ATOM 2395 C CA . ASP A 1 347 ? -18.221 -6.509 11.588 1.00 94.50 347 ASP A CA 1
ATOM 2396 C C . ASP A 1 347 ? -19.262 -5.663 10.849 1.00 94.50 347 ASP A C 1
ATOM 2398 O O . ASP A 1 347 ? -20.420 -5.595 11.266 1.00 94.50 347 ASP A O 1
ATOM 2402 N N . TYR A 1 348 ? -18.876 -5.081 9.712 1.00 93.62 348 TYR A N 1
ATOM 2403 C CA . TYR A 1 348 ? -19.764 -4.296 8.862 1.00 93.62 348 TYR A CA 1
ATOM 2404 C C . TYR A 1 348 ? -20.934 -5.128 8.320 1.00 93.62 348 TYR A C 1
ATOM 2406 O O . TYR A 1 348 ? -22.082 -4.679 8.375 1.00 93.62 348 TYR A O 1
ATOM 2414 N N . PHE A 1 349 ? -20.684 -6.354 7.845 1.00 95.31 349 PHE A N 1
ATOM 2415 C CA . PHE A 1 349 ? -21.754 -7.231 7.357 1.00 95.31 349 PHE A CA 1
ATOM 2416 C C . PHE A 1 349 ? -22.667 -7.729 8.476 1.00 95.31 349 PHE A C 1
ATOM 2418 O O . PHE A 1 349 ? -23.888 -7.675 8.324 1.00 95.31 349 PHE A O 1
ATOM 2425 N N . LEU A 1 350 ? -22.103 -8.157 9.609 1.00 93.88 350 LEU A N 1
ATOM 2426 C CA . LEU A 1 350 ? -22.887 -8.590 10.772 1.00 93.88 350 LEU A CA 1
ATOM 2427 C C . LEU A 1 350 ? -23.755 -7.463 11.342 1.00 93.88 350 LEU A C 1
ATOM 2429 O O . LEU A 1 350 ? -24.831 -7.718 11.876 1.00 93.88 350 LEU A O 1
ATOM 2433 N N . SER A 1 351 ? -23.327 -6.214 11.169 1.00 92.06 351 SER A N 1
ATOM 2434 C CA . SER A 1 351 ? -24.056 -5.020 11.606 1.00 92.06 351 SER A CA 1
ATOM 2435 C C . SER A 1 351 ? -25.074 -4.511 10.574 1.00 92.06 351 SER A C 1
ATOM 2437 O O . SER A 1 351 ? -25.562 -3.385 10.681 1.00 92.06 351 SER A O 1
ATOM 2439 N N . GLY A 1 352 ? -25.399 -5.308 9.549 1.00 92.75 352 GLY A N 1
ATOM 2440 C CA . GLY A 1 352 ? -26.378 -4.941 8.523 1.00 92.75 352 GLY A CA 1
ATOM 2441 C C . GLY A 1 352 ? -25.894 -3.832 7.588 1.00 92.75 352 GLY A C 1
ATOM 2442 O O . GLY A 1 352 ? -26.683 -2.972 7.193 1.00 92.75 352 GLY A O 1
ATOM 2443 N N . CYS A 1 353 ? -24.600 -3.833 7.254 1.00 92.19 353 CYS A N 1
ATOM 2444 C CA . CYS A 1 353 ? -23.946 -2.825 6.414 1.00 92.19 353 CYS A CA 1
ATOM 2445 C C . CYS A 1 353 ? -24.031 -1.404 7.000 1.00 92.19 353 CYS A C 1
ATOM 2447 O O . CYS A 1 353 ? -24.141 -0.411 6.272 1.00 92.19 353 CYS A O 1
ATOM 2449 N N . LYS A 1 354 ? -23.974 -1.304 8.330 1.00 88.75 354 LYS A N 1
ATOM 2450 C CA . LYS A 1 354 ? -23.940 -0.047 9.080 1.00 88.75 354 LYS A CA 1
ATOM 2451 C C . LYS A 1 354 ? -22.810 -0.087 10.094 1.00 88.75 354 LYS A C 1
ATOM 2453 O O . LYS A 1 354 ? -22.419 -1.151 10.562 1.00 88.75 354 LYS A O 1
ATOM 2458 N N . TRP A 1 355 ? -22.295 1.085 10.438 1.00 86.12 355 TRP A N 1
ATOM 2459 C CA . TRP A 1 355 ? -21.382 1.196 11.563 1.00 86.12 355 TRP A CA 1
ATOM 2460 C C . TRP A 1 355 ? -22.161 1.023 12.873 1.00 86.12 355 TRP A C 1
ATOM 2462 O O . TRP A 1 355 ? -23.185 1.673 13.076 1.00 86.12 355 TRP A O 1
ATOM 2472 N N . ASN A 1 356 ? -21.690 0.125 13.737 1.00 84.19 356 ASN A N 1
ATOM 2473 C CA . ASN A 1 356 ? -22.333 -0.253 15.002 1.00 84.19 356 ASN A CA 1
ATOM 2474 C C . ASN A 1 356 ? -21.838 0.556 16.217 1.00 84.19 356 ASN A C 1
ATOM 2476 O O . ASN A 1 356 ? -22.206 0.241 17.348 1.00 84.19 356 ASN A O 1
ATOM 2480 N N . GLY A 1 357 ? -21.032 1.596 15.983 1.00 86.44 357 GLY A N 1
ATOM 2481 C CA . GLY A 1 357 ? -20.471 2.450 17.026 1.00 86.44 357 GLY A CA 1
ATOM 2482 C C . GLY A 1 357 ? -19.179 1.905 17.654 1.00 86.44 357 GLY A C 1
ATOM 2483 O O . GLY A 1 357 ? -18.721 0.805 17.337 1.00 86.44 357 GLY A O 1
ATOM 2484 N N . PRO A 1 358 ? -18.537 2.686 18.537 1.00 88.19 358 PRO A N 1
ATOM 2485 C CA . PRO A 1 358 ? -17.349 2.245 19.257 1.00 88.19 358 PRO A CA 1
ATOM 2486 C C . PRO A 1 358 ? -17.688 1.141 20.268 1.00 88.19 358 PRO A C 1
ATOM 2488 O O . PRO A 1 358 ? -18.786 1.089 20.821 1.00 88.19 358 PRO A O 1
ATOM 2491 N N . ARG A 1 359 ? -16.727 0.258 20.552 1.00 88.94 359 ARG A N 1
ATOM 2492 C CA . ARG A 1 359 ? -16.871 -0.816 21.549 1.00 88.94 359 ARG A CA 1
ATOM 2493 C C . ARG A 1 359 ? -16.023 -0.536 22.782 1.00 88.94 359 ARG A C 1
ATOM 2495 O O . ARG A 1 359 ? -14.965 0.081 22.694 1.00 88.94 359 ARG A O 1
ATOM 2502 N N . ALA A 1 360 ? -16.495 -1.002 23.932 1.00 88.06 360 ALA A N 1
ATOM 2503 C CA . ALA A 1 360 ? -15.836 -0.806 25.211 1.00 88.06 360 ALA A CA 1
ATOM 2504 C C . ALA A 1 360 ? -14.512 -1.579 25.284 1.00 88.06 360 ALA A C 1
ATOM 2506 O O . ALA A 1 360 ? -14.486 -2.796 25.091 1.00 88.06 360 ALA A O 1
ATOM 2507 N N . GLY A 1 361 ? -13.436 -0.872 25.634 1.00 87.19 361 GLY A N 1
ATOM 2508 C CA . GLY A 1 361 ? -12.146 -1.453 25.998 1.00 87.19 361 GLY A CA 1
ATOM 2509 C C . GLY A 1 361 ? -11.583 -2.429 24.961 1.00 87.19 361 GLY A C 1
ATOM 2510 O O . GLY A 1 361 ? -11.393 -2.096 23.794 1.00 87.19 361 GLY A O 1
ATOM 2511 N N . PHE A 1 362 ? -11.271 -3.638 25.418 1.00 89.94 362 PHE A N 1
ATOM 2512 C CA . PHE A 1 362 ? -10.671 -4.692 24.608 1.00 89.94 362 PHE A CA 1
ATOM 2513 C C . PHE A 1 362 ? -11.758 -5.553 23.967 1.00 89.94 362 PHE A C 1
ATOM 2515 O O . PHE A 1 362 ? -12.588 -6.080 24.698 1.00 89.94 362 PHE A O 1
ATOM 2522 N N . ASN A 1 363 ? -11.747 -5.727 22.639 1.00 93.56 363 ASN A N 1
ATOM 2523 C CA . ASN A 1 363 ? -12.674 -6.603 21.907 1.00 93.56 363 ASN A CA 1
ATOM 2524 C C . ASN A 1 363 ? -12.000 -7.942 21.529 1.00 93.56 363 ASN A C 1
ATOM 2526 O O . ASN A 1 363 ? -11.230 -7.957 20.560 1.00 93.56 363 ASN A O 1
ATOM 2530 N N . PRO A 1 364 ? -12.286 -9.060 22.231 1.00 94.81 364 PRO A N 1
ATOM 2531 C CA . PRO A 1 364 ? -11.643 -10.351 21.976 1.00 94.81 364 PRO A CA 1
ATOM 2532 C C . PRO A 1 364 ? -11.807 -10.839 20.537 1.00 94.81 364 PRO A C 1
ATOM 2534 O O . PRO A 1 364 ? -10.831 -11.286 19.937 1.00 94.81 364 PRO A O 1
ATOM 2537 N N . ALA A 1 365 ? -13.002 -10.689 19.952 1.00 95.75 365 ALA A N 1
ATOM 2538 C CA . ALA A 1 365 ? -13.254 -11.082 18.566 1.00 95.75 365 ALA A CA 1
ATOM 2539 C C . ALA A 1 365 ? -12.291 -10.388 17.586 1.00 95.75 365 ALA A C 1
ATOM 2541 O O . ALA A 1 365 ? -11.749 -11.034 16.693 1.00 95.75 365 ALA A O 1
ATOM 2542 N N . GLY A 1 366 ? -12.017 -9.094 17.782 1.00 95.06 366 GLY A N 1
ATOM 2543 C CA . GLY A 1 366 ? -11.079 -8.330 16.953 1.00 95.06 366 GLY A CA 1
ATOM 2544 C C . GLY A 1 366 ? -9.629 -8.779 17.124 1.00 95.06 366 GLY A C 1
ATOM 2545 O O . GLY A 1 366 ? -8.950 -9.068 16.141 1.00 95.06 366 GLY A O 1
ATOM 2546 N N . TRP A 1 367 ? -9.164 -8.883 18.369 1.00 95.81 367 TRP A N 1
ATOM 2547 C CA . TRP A 1 367 ? -7.768 -9.215 18.670 1.00 95.81 367 TRP A CA 1
ATOM 2548 C C . TRP A 1 367 ? -7.379 -10.637 18.276 1.00 95.81 367 TRP A C 1
ATOM 2550 O O . TRP A 1 367 ? -6.303 -10.836 17.717 1.00 95.81 367 TRP A O 1
ATOM 2560 N N . ILE A 1 368 ? -8.258 -11.613 18.516 1.00 96.88 368 ILE A N 1
ATOM 2561 C CA . ILE A 1 368 ? -8.034 -13.004 18.102 1.00 96.88 368 ILE A CA 1
ATOM 2562 C C . ILE A 1 368 ? -7.959 -13.081 16.572 1.00 96.88 368 ILE A C 1
ATOM 2564 O O . ILE A 1 368 ? -7.038 -13.685 16.024 1.00 96.88 368 ILE A O 1
ATOM 2568 N N . SER A 1 369 ? -8.881 -12.411 15.878 1.00 97.56 369 SER A N 1
ATOM 2569 C CA . SER A 1 369 ? -8.912 -12.374 14.411 1.00 97.56 369 SER A CA 1
ATOM 2570 C C . SER A 1 369 ? -7.665 -11.727 13.817 1.00 97.56 369 SER A C 1
ATOM 2572 O O . SER A 1 369 ? -7.089 -12.257 12.866 1.00 97.56 369 SER A O 1
ATOM 2574 N N . TRP A 1 370 ? -7.213 -10.615 14.405 1.00 96.94 370 TRP A N 1
ATOM 2575 C CA . TRP A 1 370 ? -5.961 -9.970 14.022 1.00 96.94 370 TRP A CA 1
ATOM 2576 C C . TRP A 1 370 ? -4.762 -10.895 14.234 1.00 96.94 370 TRP A C 1
ATOM 2578 O O . TRP A 1 370 ? -3.988 -11.092 13.303 1.00 96.94 370 TRP A O 1
ATOM 2588 N N . PHE A 1 371 ? -4.629 -11.497 15.419 1.00 96.31 371 PHE A N 1
ATOM 2589 C CA . PHE A 1 371 ? -3.478 -12.332 15.767 1.00 96.31 371 PHE A CA 1
ATOM 2590 C C . PHE A 1 371 ? -3.326 -13.530 14.825 1.00 96.31 371 PHE A C 1
ATOM 2592 O O . PHE A 1 371 ? -2.264 -13.720 14.233 1.00 96.31 371 PHE A O 1
ATOM 2599 N N . PHE A 1 372 ? -4.384 -14.323 14.644 1.00 96.75 372 PHE A N 1
ATOM 2600 C CA . PHE A 1 372 ? -4.319 -15.514 13.793 1.00 96.75 372 PHE A CA 1
ATOM 2601 C C . PHE A 1 372 ? -4.210 -15.163 12.313 1.00 96.75 372 PHE A C 1
ATOM 2603 O O . PHE A 1 372 ? -3.488 -15.831 11.572 1.00 96.75 372 PHE A O 1
ATOM 2610 N N . GLY A 1 373 ? -4.876 -14.098 11.871 1.00 96.56 373 GLY A N 1
ATOM 2611 C CA . GLY A 1 373 ? -4.722 -13.642 10.500 1.00 96.56 373 GLY A CA 1
ATOM 2612 C C . GLY A 1 373 ? -3.317 -13.101 10.222 1.00 96.56 373 GLY A C 1
ATOM 2613 O O . GLY A 1 373 ? -2.745 -13.432 9.186 1.00 96.56 373 GLY A O 1
ATOM 2614 N N . PHE A 1 374 ? -2.704 -12.377 11.166 1.00 95.44 374 PHE A N 1
ATOM 2615 C CA . PHE A 1 374 ? -1.307 -11.946 11.068 1.00 95.44 374 PHE A CA 1
ATOM 2616 C C . PHE A 1 374 ? -0.352 -13.139 11.082 1.00 95.44 374 PHE A C 1
ATOM 2618 O O . PHE A 1 374 ? 0.581 -13.173 10.288 1.00 95.44 374 PHE A O 1
ATOM 2625 N N . PHE A 1 375 ? -0.605 -14.148 11.920 1.00 93.75 375 PHE A N 1
ATOM 2626 C CA . PHE A 1 375 ? 0.185 -15.379 11.946 1.00 93.75 375 PHE A CA 1
ATOM 2627 C C . PHE A 1 375 ? 0.214 -16.078 10.580 1.00 93.75 375 PHE A C 1
ATOM 2629 O O . PHE A 1 375 ? 1.278 -16.473 10.105 1.00 93.75 375 PHE A O 1
ATOM 2636 N N . VAL A 1 376 ? -0.941 -16.179 9.917 1.00 93.56 376 VAL A N 1
ATOM 2637 C CA . VAL A 1 376 ? -1.048 -16.766 8.572 1.00 93.56 376 VAL A CA 1
ATOM 2638 C C . VAL A 1 376 ? -0.420 -15.861 7.508 1.00 93.56 376 VAL A C 1
ATOM 2640 O O . VAL A 1 376 ? 0.339 -16.336 6.666 1.00 93.56 376 VAL A O 1
ATOM 2643 N N . GLY A 1 377 ? -0.682 -14.554 7.546 1.00 91.88 377 GLY A N 1
ATOM 2644 C CA . GLY A 1 377 ? -0.135 -13.601 6.576 1.00 91.88 377 GLY A CA 1
ATOM 2645 C C . GLY A 1 377 ? 1.383 -13.436 6.663 1.00 91.88 377 GLY A C 1
ATOM 2646 O O . GLY A 1 377 ? 2.059 -13.307 5.646 1.00 91.88 377 GLY A O 1
ATOM 2647 N N . ALA A 1 378 ? 1.935 -13.458 7.873 1.00 91.31 378 ALA A N 1
ATOM 2648 C CA . ALA A 1 378 ? 3.361 -13.321 8.147 1.00 91.31 378 ALA A CA 1
ATOM 2649 C C . ALA A 1 378 ? 4.028 -14.682 8.399 1.00 91.31 378 ALA A C 1
ATOM 2651 O O . ALA A 1 378 ? 5.081 -14.752 9.031 1.00 91.31 378 ALA A O 1
ATOM 2652 N N . TYR A 1 379 ? 3.453 -15.777 7.893 1.00 90.00 379 TYR A N 1
ATOM 2653 C CA . TYR A 1 379 ? 3.992 -17.124 8.086 1.00 90.00 379 TYR A CA 1
ATOM 2654 C C . TYR A 1 379 ? 5.489 -17.261 7.742 1.00 90.00 379 TYR A C 1
ATOM 2656 O O . TYR A 1 379 ? 6.219 -17.832 8.556 1.00 90.00 379 TYR A O 1
ATOM 2664 N N . PRO A 1 380 ? 6.008 -16.676 6.635 1.00 85.00 380 PRO A N 1
ATOM 2665 C CA . PRO A 1 380 ? 7.444 -16.729 6.339 1.00 85.00 380 PRO A CA 1
ATOM 2666 C C . PRO A 1 380 ? 8.320 -16.091 7.429 1.00 85.00 380 PRO A C 1
ATOM 2668 O O . PRO A 1 380 ? 9.425 -16.560 7.696 1.00 85.00 380 PRO A O 1
ATOM 2671 N N . PHE A 1 381 ? 7.826 -15.041 8.093 1.00 84.88 381 PHE A N 1
ATOM 2672 C CA . PHE A 1 381 ? 8.520 -14.405 9.212 1.00 84.88 381 PHE A CA 1
ATOM 2673 C C . PHE A 1 381 ? 8.556 -15.329 10.438 1.00 84.88 381 PHE A C 1
ATOM 2675 O O . PHE A 1 381 ? 9.620 -15.547 11.016 1.00 84.88 381 PHE A O 1
ATOM 2682 N N . PHE A 1 382 ? 7.423 -15.938 10.800 1.00 87.50 382 PHE A N 1
ATOM 2683 C CA . PHE A 1 382 ? 7.354 -16.868 11.934 1.00 87.50 382 PHE A CA 1
ATOM 2684 C C . PHE A 1 382 ? 8.167 -18.140 11.715 1.00 87.50 382 PHE A C 1
ATOM 2686 O O . PHE A 1 382 ? 8.780 -18.642 12.653 1.00 87.50 382 PHE A O 1
ATOM 2693 N N . GLN A 1 383 ? 8.233 -18.632 10.485 1.00 85.69 383 GLN A N 1
ATOM 2694 C CA . GLN A 1 383 ? 9.090 -19.752 10.123 1.00 85.69 383 GLN A CA 1
ATOM 2695 C C . GLN A 1 383 ? 10.582 -19.420 10.276 1.00 85.69 383 GLN A C 1
ATOM 2697 O O . GLN A 1 383 ? 11.356 -20.260 10.732 1.00 85.69 383 GLN A O 1
ATOM 2702 N N . GLY A 1 384 ? 10.987 -18.189 9.949 1.00 84.56 384 GLY A N 1
ATOM 2703 C CA . GLY A 1 384 ? 12.346 -17.708 10.210 1.00 84.56 384 GLY A CA 1
ATOM 2704 C C . GLY A 1 384 ? 12.695 -17.671 11.703 1.00 84.56 384 GLY A C 1
ATOM 2705 O O . GLY A 1 384 ? 13.841 -17.923 12.067 1.00 84.56 384 GLY A O 1
ATOM 2706 N N . LEU A 1 385 ? 11.708 -17.403 12.566 1.00 85.94 385 LEU A N 1
ATOM 2707 C CA . LEU A 1 385 ? 11.863 -17.419 14.026 1.00 85.94 385 LEU A CA 1
ATOM 2708 C C . LEU A 1 385 ? 11.795 -18.830 14.626 1.00 85.94 385 LEU A C 1
ATOM 2710 O O . LEU A 1 385 ? 12.469 -19.113 15.614 1.00 85.94 385 LEU A O 1
ATOM 2714 N N . CYS A 1 386 ? 10.978 -19.709 14.049 1.00 86.44 386 CYS A N 1
ATOM 2715 C CA . CYS A 1 386 ? 10.760 -21.071 14.516 1.00 86.44 386 CYS A CA 1
ATOM 2716 C C . CYS A 1 386 ? 10.888 -22.061 13.346 1.00 86.44 386 CYS A C 1
ATOM 2718 O O . CYS A 1 386 ? 9.889 -22.383 12.694 1.00 86.44 386 CYS A O 1
ATOM 2720 N N . PRO A 1 387 ? 12.093 -22.612 13.107 1.00 85.56 387 PRO A N 1
ATOM 2721 C CA . PRO A 1 387 ? 12.330 -23.578 12.031 1.00 85.56 387 PRO A CA 1
ATOM 2722 C C . PRO A 1 387 ? 11.562 -24.902 12.174 1.00 85.56 387 PRO A C 1
ATOM 2724 O O . PRO A 1 387 ? 11.545 -25.696 11.240 1.00 85.56 387 PRO A O 1
ATOM 2727 N N . ALA A 1 388 ? 10.943 -25.154 13.335 1.00 88.00 388 ALA A N 1
ATOM 2728 C CA . ALA A 1 388 ? 10.090 -26.317 13.571 1.00 88.00 388 ALA A CA 1
ATOM 2729 C C . ALA A 1 388 ? 8.702 -26.195 12.911 1.00 88.00 388 ALA A C 1
ATOM 2731 O O . ALA A 1 388 ? 7.969 -27.182 12.852 1.00 88.00 388 ALA A O 1
ATOM 2732 N N . LEU A 1 389 ? 8.321 -25.005 12.430 1.00 86.19 389 LEU A N 1
ATOM 2733 C CA . LEU A 1 389 ? 7.080 -24.830 11.682 1.00 86.19 389 LEU A CA 1
ATOM 2734 C C . LEU A 1 389 ? 7.169 -25.523 10.309 1.00 86.19 389 LEU A C 1
ATOM 2736 O O . LEU A 1 389 ? 8.212 -25.446 9.653 1.00 86.19 389 LEU A O 1
ATOM 2740 N N . PRO A 1 390 ? 6.082 -26.170 9.846 1.00 86.75 390 PRO A N 1
ATOM 2741 C CA . PRO A 1 390 ? 6.045 -26.796 8.530 1.00 86.75 390 PRO A CA 1
ATOM 2742 C C . PRO A 1 390 ? 6.433 -25.837 7.394 1.00 86.75 390 PRO A C 1
ATOM 2744 O O . PRO A 1 390 ? 6.239 -24.625 7.456 1.00 86.75 390 PRO A O 1
ATOM 2747 N N . GLN A 1 391 ? 6.994 -26.375 6.315 1.00 82.44 391 GLN A N 1
ATOM 2748 C CA . GLN A 1 391 ? 7.323 -25.583 5.131 1.00 82.44 391 GLN A CA 1
ATOM 2749 C C . GLN A 1 391 ? 6.076 -25.407 4.265 1.00 82.44 391 GLN A C 1
ATOM 2751 O O . GLN A 1 391 ? 5.867 -26.138 3.304 1.00 82.44 391 GLN A O 1
ATOM 2756 N N . VAL A 1 392 ? 5.220 -24.457 4.651 1.00 81.81 392 VAL A N 1
ATOM 2757 C CA . VAL A 1 392 ? 3.987 -24.130 3.923 1.00 81.81 392 VAL A CA 1
ATOM 2758 C C . VAL A 1 392 ? 4.179 -22.843 3.138 1.00 81.81 392 VAL A C 1
ATOM 2760 O O . VAL A 1 392 ? 4.438 -21.780 3.704 1.00 81.81 392 VAL A O 1
ATOM 2763 N N . ALA A 1 393 ? 4.003 -22.930 1.824 1.00 78.75 393 ALA A N 1
ATOM 2764 C CA . ALA A 1 393 ? 3.876 -21.750 0.993 1.00 78.75 393 ALA A CA 1
ATOM 2765 C C . ALA A 1 393 ? 2.475 -21.155 1.172 1.00 78.75 393 ALA A C 1
ATOM 2767 O O . ALA A 1 393 ? 1.478 -21.803 0.863 1.00 78.75 393 ALA A O 1
ATOM 2768 N N . MET A 1 394 ? 2.396 -19.919 1.665 1.00 83.88 394 MET A N 1
ATOM 2769 C CA . MET A 1 394 ? 1.125 -19.206 1.793 1.00 83.88 394 MET A CA 1
ATOM 2770 C C . MET A 1 394 ? 0.789 -18.511 0.466 1.00 83.88 394 MET A C 1
ATOM 2772 O O . MET A 1 394 ? 1.452 -17.527 0.121 1.00 83.88 394 MET A O 1
ATOM 2776 N N . PRO A 1 395 ? -0.208 -18.985 -0.309 1.00 85.50 395 PRO A N 1
ATOM 2777 C CA . PRO A 1 395 ? -0.603 -18.314 -1.539 1.00 85.50 395 PRO A CA 1
ATOM 2778 C C . PRO A 1 395 ? -1.215 -16.950 -1.213 1.00 85.50 395 PRO A C 1
ATOM 2780 O O . PRO A 1 395 ? -2.199 -16.868 -0.488 1.00 85.50 395 PRO A O 1
ATOM 2783 N N . CYS A 1 396 ? -0.639 -15.878 -1.763 1.00 88.19 396 CYS A N 1
ATOM 2784 C CA . CYS A 1 396 ? -1.116 -14.506 -1.576 1.00 88.19 396 CYS A CA 1
ATOM 2785 C C . CYS A 1 396 ? -1.358 -14.141 -0.086 1.00 88.19 396 CYS A C 1
ATOM 2787 O O . CYS A 1 396 ? -2.504 -13.933 0.328 1.00 88.19 396 CYS A O 1
ATOM 2789 N N . PRO A 1 397 ? -0.300 -14.031 0.742 1.00 90.56 397 PRO A N 1
ATOM 2790 C CA . PRO A 1 397 ? -0.437 -13.943 2.199 1.00 90.56 397 PRO A CA 1
ATOM 2791 C C . PRO A 1 397 ? -1.380 -12.844 2.726 1.00 90.56 397 PRO A C 1
ATOM 2793 O O . PRO A 1 397 ? -2.164 -13.144 3.626 1.00 90.56 397 PRO A O 1
ATOM 2796 N N . PRO A 1 398 ? -1.411 -11.612 2.167 1.00 92.25 398 PRO A N 1
ATOM 2797 C CA . PRO A 1 398 ? -2.359 -10.583 2.608 1.00 92.25 398 PRO A CA 1
ATOM 2798 C C . PRO A 1 398 ? -3.830 -10.984 2.426 1.00 92.25 398 PRO A C 1
ATOM 2800 O O . PRO A 1 398 ? -4.672 -10.644 3.257 1.00 92.25 398 PRO A O 1
ATOM 2803 N N . LEU A 1 399 ? -4.144 -11.735 1.362 1.00 93.31 399 LEU A N 1
ATOM 2804 C CA . LEU A 1 399 ? -5.498 -12.226 1.100 1.00 93.31 399 LEU A CA 1
ATOM 2805 C C . LEU A 1 399 ? -5.898 -13.293 2.115 1.00 93.31 399 LEU A C 1
ATOM 2807 O O . LEU A 1 399 ? -6.997 -13.242 2.658 1.00 93.31 399 LEU A O 1
ATOM 2811 N N . LEU A 1 400 ? -5.007 -14.243 2.402 1.00 94.31 400 LEU A N 1
ATOM 2812 C CA . LEU A 1 400 ? -5.268 -15.253 3.427 1.00 94.31 400 LEU A CA 1
ATOM 2813 C C . LEU A 1 400 ? -5.431 -14.617 4.803 1.00 94.31 400 LEU A C 1
ATOM 2815 O O . LEU A 1 400 ? -6.353 -14.972 5.531 1.00 94.31 400 LEU A O 1
ATOM 2819 N N . ALA A 1 401 ? -4.591 -13.637 5.132 1.00 95.56 401 ALA A N 1
ATOM 2820 C CA . ALA A 1 401 ? -4.697 -12.887 6.373 1.00 95.56 401 ALA A CA 1
ATOM 2821 C C . ALA A 1 401 ? -6.063 -12.187 6.485 1.00 95.56 401 ALA A C 1
ATOM 2823 O O . ALA A 1 401 ? -6.721 -12.281 7.522 1.00 95.56 401 ALA A O 1
ATOM 2824 N N . PHE A 1 402 ? -6.536 -11.566 5.397 1.00 96.94 402 PHE A N 1
ATOM 2825 C CA . PHE A 1 402 ? -7.888 -11.011 5.302 1.00 96.94 402 PHE A CA 1
ATOM 2826 C C . PHE A 1 402 ? -8.972 -12.064 5.534 1.00 96.94 402 PHE A C 1
ATOM 2828 O O . PHE A 1 402 ? -9.848 -11.854 6.369 1.00 96.94 402 PHE A O 1
ATOM 2835 N N . VAL A 1 403 ? -8.916 -13.200 4.834 1.00 97.06 403 VAL A N 1
ATOM 2836 C CA . VAL A 1 403 ? -9.927 -14.264 4.947 1.00 97.06 403 VAL A CA 1
ATOM 2837 C C . VAL A 1 403 ? -9.969 -14.830 6.364 1.00 97.06 403 VAL A C 1
ATOM 2839 O O . VAL A 1 403 ? -11.050 -14.984 6.926 1.00 97.06 403 VAL A O 1
ATOM 2842 N N . VAL A 1 404 ? -8.813 -15.093 6.973 1.00 97.62 404 VAL A N 1
ATOM 2843 C CA . VAL A 1 404 ? -8.728 -15.594 8.352 1.00 97.62 404 VAL A CA 1
ATOM 2844 C C . VAL A 1 404 ? -9.290 -14.569 9.333 1.00 97.62 404 VAL A C 1
ATOM 2846 O O . VAL A 1 404 ? -10.128 -14.926 10.159 1.00 97.62 404 VAL A O 1
ATOM 2849 N N . GLY A 1 405 ? -8.896 -13.297 9.211 1.00 97.75 405 GLY A N 1
ATOM 2850 C CA . GLY A 1 405 ? -9.438 -12.222 10.043 1.00 97.75 405 GLY A CA 1
ATOM 2851 C C . GLY A 1 405 ? -10.956 -12.078 9.895 1.00 97.75 405 GLY A C 1
ATOM 2852 O O . GLY A 1 405 ? -11.664 -11.941 10.887 1.00 97.75 405 GLY A O 1
ATOM 2853 N N . PHE A 1 406 ? -11.470 -12.186 8.669 1.00 98.25 406 PHE A N 1
ATOM 2854 C CA . PHE A 1 406 ? -12.900 -12.142 8.374 1.00 98.25 406 PHE A CA 1
ATOM 2855 C C . PHE A 1 406 ? -13.661 -13.303 9.018 1.00 98.25 406 PHE A C 1
ATOM 2857 O O . PHE A 1 406 ? -14.618 -13.086 9.758 1.00 98.25 406 PHE A O 1
ATOM 2864 N N . VAL A 1 407 ? -13.240 -14.541 8.744 1.00 98.25 407 VAL A N 1
ATOM 2865 C CA . VAL A 1 407 ? -13.943 -15.751 9.191 1.00 98.25 407 VAL A CA 1
ATOM 2866 C C . VAL A 1 407 ? -13.904 -15.865 10.709 1.00 98.25 407 VAL A C 1
ATOM 2868 O O . VAL A 1 407 ? -14.941 -16.113 11.323 1.00 98.25 407 VAL A O 1
ATOM 2871 N N . LEU A 1 408 ? -12.741 -15.643 11.329 1.00 97.94 408 LEU A N 1
ATOM 2872 C CA . LEU A 1 408 ? -12.628 -15.688 12.785 1.00 97.94 408 LEU A CA 1
ATOM 2873 C C . LEU A 1 408 ? -13.483 -14.611 13.436 1.00 97.94 408 LEU A C 1
ATOM 2875 O O . LEU A 1 408 ? -14.217 -14.923 14.371 1.00 97.94 408 LEU A O 1
ATOM 2879 N N . TYR A 1 409 ? -13.464 -13.380 12.920 1.00 98.19 409 TYR A N 1
ATOM 2880 C CA . TYR A 1 409 ? -14.280 -12.321 13.499 1.00 98.19 409 TYR A CA 1
ATOM 2881 C C . TYR A 1 409 ? -15.757 -12.669 13.377 1.00 98.19 409 TYR A C 1
ATOM 2883 O O . TYR A 1 409 ? -16.493 -12.549 14.351 1.00 98.19 409 TYR A O 1
ATOM 2891 N N . PHE A 1 410 ? -16.177 -13.159 12.208 1.00 97.75 410 PHE A N 1
ATOM 2892 C CA . PHE A 1 410 ? -17.554 -13.559 11.959 1.00 97.75 410 PHE A CA 1
ATOM 2893 C C . PHE A 1 410 ? -18.025 -14.630 12.951 1.00 97.75 410 PHE A C 1
ATOM 2895 O O . PHE A 1 410 ? -19.082 -14.483 13.568 1.00 97.75 410 PHE A O 1
ATOM 2902 N N . VAL A 1 411 ? -17.232 -15.687 13.147 1.00 97.88 411 VAL A N 1
ATOM 2903 C CA . VAL A 1 411 ? -17.556 -16.787 14.069 1.00 97.88 411 VAL A CA 1
ATOM 2904 C C . VAL A 1 411 ? -17.577 -16.299 15.515 1.00 97.88 411 VAL A C 1
ATOM 2906 O O . VAL A 1 411 ? -18.571 -16.502 16.208 1.00 97.88 411 VAL A O 1
ATOM 2909 N N . LEU A 1 412 ? -16.520 -15.618 15.963 1.00 97.25 412 LEU A N 1
ATOM 2910 C CA . LEU A 1 412 ? -16.383 -15.140 17.343 1.00 97.25 412 LEU A CA 1
ATOM 2911 C C . LEU A 1 412 ? -17.465 -14.113 17.692 1.00 97.25 412 LEU A C 1
ATOM 2913 O O . LEU A 1 412 ? -18.020 -14.134 18.789 1.00 97.25 412 LEU A O 1
ATOM 2917 N N . ALA A 1 413 ? -17.817 -13.243 16.749 1.00 95.06 413 ALA A N 1
ATOM 2918 C CA . ALA A 1 413 ? -18.917 -12.311 16.927 1.00 95.06 413 ALA A CA 1
ATOM 2919 C C . ALA A 1 413 ? -20.272 -13.014 17.009 1.00 95.06 413 ALA A C 1
ATOM 2921 O O . ALA A 1 413 ? -21.080 -12.668 17.868 1.00 95.06 413 ALA A O 1
ATOM 2922 N N . SER A 1 414 ? -20.491 -14.039 16.183 1.00 93.81 414 SER A N 1
ATOM 2923 C CA . SER A 1 414 ? -21.735 -14.819 16.188 1.00 93.81 414 SER A CA 1
ATOM 2924 C C . SER A 1 414 ? -21.960 -15.575 17.502 1.00 93.81 414 SER A C 1
ATOM 2926 O O . SER A 1 414 ? -23.104 -15.792 17.889 1.00 93.81 414 SER A O 1
ATOM 2928 N N . VAL A 1 415 ? -20.891 -15.939 18.219 1.00 96.06 415 VAL A N 1
ATOM 2929 C CA . VAL A 1 415 ? -20.975 -16.565 19.554 1.00 96.06 415 VAL A CA 1
ATOM 2930 C C . VAL A 1 415 ? -20.924 -15.554 20.711 1.00 96.06 415 VAL A C 1
ATOM 2932 O O . VAL A 1 415 ? -20.846 -15.950 21.871 1.00 96.06 415 VAL A O 1
ATOM 2935 N N . GLY A 1 416 ? -20.977 -14.249 20.422 1.00 92.62 416 GLY A N 1
ATOM 2936 C CA . GLY A 1 416 ? -21.086 -13.199 21.438 1.00 92.62 416 GLY A CA 1
ATOM 2937 C C . GLY A 1 416 ? -19.770 -12.773 22.094 1.00 92.62 416 GLY A C 1
ATOM 2938 O O . GLY A 1 416 ? -19.806 -12.104 23.122 1.00 92.62 416 GLY A O 1
ATOM 2939 N N . LEU A 1 417 ? -18.606 -13.086 21.508 1.00 94.56 417 LEU A N 1
ATOM 2940 C CA . LEU A 1 417 ? -17.290 -12.662 22.026 1.00 94.56 417 LEU A CA 1
ATOM 2941 C C . LEU A 1 417 ? -16.938 -11.198 21.690 1.00 94.56 417 LEU A C 1
ATOM 2943 O O . LEU A 1 417 ? -15.779 -10.785 21.787 1.00 94.56 417 LEU A O 1
ATOM 2947 N N . GLN A 1 418 ? -17.929 -10.406 21.283 1.00 94.12 418 GLN A N 1
ATOM 2948 C CA . GLN A 1 418 ? -17.762 -8.977 21.071 1.00 94.12 418 GLN A CA 1
ATOM 2949 C C . GLN A 1 418 ? -17.945 -8.200 22.368 1.00 94.12 418 GLN A C 1
ATOM 2951 O O . GLN A 1 418 ? -18.884 -8.429 23.128 1.00 94.12 418 GLN A O 1
ATOM 2956 N N . SER A 1 419 ? -17.106 -7.190 22.564 1.00 93.00 419 SER A N 1
ATOM 2957 C CA . SER A 1 419 ? -17.310 -6.239 23.655 1.00 93.00 419 SER A CA 1
ATOM 2958 C C . SER A 1 419 ? -18.524 -5.347 23.420 1.00 93.00 419 SER A C 1
ATOM 2960 O O . SER A 1 419 ? -18.917 -5.071 22.278 1.00 93.00 419 SER A O 1
ATOM 2962 N N . LYS A 1 420 ? -19.103 -4.885 24.533 1.00 91.38 420 LYS A N 1
ATOM 2963 C CA . LYS A 1 420 ? -20.295 -4.034 24.568 1.00 91.38 420 LYS A CA 1
ATOM 2964 C C . LYS A 1 420 ? -20.102 -2.790 23.695 1.00 91.38 420 LYS A C 1
ATOM 2966 O O . LYS A 1 420 ? -19.083 -2.111 23.809 1.00 91.38 420 LYS A O 1
ATOM 2971 N N . THR A 1 421 ? -21.086 -2.479 22.856 1.00 89.88 421 THR A N 1
ATOM 2972 C CA . THR A 1 421 ? -21.147 -1.211 22.120 1.00 89.88 421 THR A CA 1
ATOM 2973 C C . THR A 1 421 ? -21.389 -0.055 23.087 1.00 89.88 421 THR A C 1
ATOM 2975 O O . THR A 1 421 ? -22.195 -0.159 24.015 1.00 89.88 421 THR A O 1
ATOM 2978 N N . LEU A 1 422 ? -20.668 1.038 22.887 1.00 87.31 422 LEU A N 1
ATOM 2979 C CA . LEU A 1 422 ? -20.836 2.272 23.638 1.00 87.31 422 LEU A CA 1
ATOM 2980 C C . LEU A 1 422 ? -21.832 3.170 22.907 1.00 87.31 422 LEU A C 1
ATOM 2982 O O . LEU A 1 422 ? -21.823 3.250 21.679 1.00 87.31 422 LEU A O 1
ATOM 2986 N N . GLU A 1 423 ? -22.683 3.845 23.673 1.00 83.06 423 GLU A N 1
ATOM 2987 C CA . GLU A 1 423 ? -23.527 4.899 23.124 1.00 83.06 423 GLU A CA 1
ATOM 2988 C C . GLU A 1 423 ? -22.658 6.107 22.782 1.00 83.06 423 GLU A C 1
ATOM 2990 O O . GLU A 1 423 ? -21.754 6.473 23.537 1.00 83.06 423 GLU A O 1
ATOM 2995 N N . MET A 1 424 ? -22.927 6.715 21.633 1.00 74.75 424 MET A N 1
ATOM 2996 C CA . MET A 1 424 ? -22.399 8.035 21.319 1.00 74.75 424 MET A CA 1
ATOM 2997 C C . MET A 1 424 ? -23.475 9.064 21.630 1.00 74.75 424 MET A C 1
ATOM 2999 O O . MET A 1 424 ? -24.650 8.813 21.354 1.00 74.75 424 MET A O 1
ATOM 3003 N N . GLU A 1 425 ? -23.083 10.221 22.168 1.00 66.06 425 GLU A N 1
ATOM 3004 C CA . GLU A 1 425 ? -23.979 11.377 22.189 1.00 66.06 425 GLU A CA 1
ATOM 3005 C C . GLU A 1 425 ? -24.497 11.614 20.769 1.00 66.06 425 GLU A C 1
ATOM 3007 O O . GLU A 1 425 ? -23.728 11.604 19.802 1.00 66.06 425 GLU A O 1
ATOM 3012 N N . ALA A 1 426 ? -25.815 11.766 20.637 1.00 54.47 426 ALA A N 1
ATOM 3013 C CA . ALA A 1 426 ? -26.415 12.111 19.364 1.00 54.47 426 ALA A CA 1
ATOM 3014 C C . ALA A 1 426 ? -25.787 13.426 18.894 1.00 54.47 426 ALA A C 1
ATOM 3016 O O . ALA A 1 426 ? -25.893 14.447 19.575 1.00 54.47 426 ALA A O 1
ATOM 3017 N N . VAL A 1 427 ? -25.123 13.396 17.739 1.00 53.12 427 VAL A N 1
ATOM 3018 C CA . VAL A 1 427 ? -24.735 14.625 17.056 1.00 53.12 427 VAL A CA 1
ATOM 3019 C C . VAL A 1 427 ? -26.047 15.307 16.690 1.00 53.12 427 VAL A C 1
ATOM 3021 O O . VAL A 1 427 ? -26.802 14.789 15.869 1.00 53.12 427 VAL A O 1
ATOM 3024 N N . VAL A 1 428 ? -26.361 16.408 17.370 1.00 38.97 428 VAL A N 1
ATOM 3025 C CA . VAL A 1 428 ? -27.457 17.291 16.978 1.00 38.97 428 VAL A CA 1
ATOM 3026 C C . VAL A 1 428 ? -27.079 17.810 15.593 1.00 38.97 428 VAL A C 1
ATOM 3028 O O . VAL A 1 428 ? -26.113 18.556 15.454 1.00 38.97 428 VAL A O 1
ATOM 3031 N N . GLU A 1 429 ? -27.749 17.304 14.559 1.00 39.00 429 GLU A N 1
ATOM 3032 C CA . GLU A 1 429 ? -27.659 17.862 13.213 1.00 39.00 429 GLU A CA 1
ATOM 3033 C C . GLU A 1 429 ? -28.308 19.254 13.258 1.00 39.00 429 GLU A C 1
ATOM 3035 O O . GLU A 1 429 ? -29.532 19.350 13.361 1.00 39.00 429 GLU A O 1
ATOM 3040 N N . ASP A 1 430 ? -27.484 20.306 13.251 1.00 37.00 430 ASP A N 1
ATOM 3041 C CA . ASP A 1 430 ? -27.909 21.693 12.997 1.00 37.00 430 ASP A CA 1
ATOM 3042 C C . ASP A 1 430 ? -28.033 21.975 11.490 1.00 37.00 430 ASP A C 1
ATOM 3044 O O . ASP A 1 430 ? -27.121 21.567 10.724 1.00 37.00 430 ASP A O 1
#

Secondary structure (DSSP, 8-state):
----PPPHHHHHHHS-HHHHHHHHHHHHHHHHHHHH-THHHHHHHTTTTHHHHHHHHHHHHHHGGGGGG--GGGS-----------PPPP-----------------------------------------------------------------------------PPPPPPPPPPPHHHHHHHHHHHHHHHHHHHHHTHHHHHTTSSSHHHHHHIIIIIIIIHHHHHHHHHHHHHHHHHHTTSS-TTS----HHHHHHHHH-HHHHHHHHHHHHHHHHHHHHHHHHHHHHHHHHH-TTS-HHHHHHHHHHHHHHHHHTTGGG-HHHHHHHHHHHHHHHHHHHHHHHHHTTSS----B-S--HHHHHHHHHHHHHHTHHHHHHH-TTS-----SSHHHHHHHHHHHHHHHHHHTT-SPPBPPPPP----

Sequence (430 aa):
IKGCAATADQVVANYPAMFFGISITWAVVAAFVGLKGIKYVAKIATFFPLIPLTVLLVMFAKTAGGLGDFDASKIGTAAVAEPAAVEAPAETAPIASEATADEAAPAEAVAAEAVPAEPAAEAVAAEAVPAEPAAEAVAAEAAPVEPAAEAVAAETAPEATSEAAAVEAPAAPAVPLTTLAIFNLMGAYVLGFFATAGAAGCDMGTASRDAKDVRWGGLVGVFAATVFSGTMALAIYAGAYGSGIIGYDAPVKETTSLMNAIMGDQMGNVFNFLLAVAAFPAACFSSMIAANSFKTTLPKVNPFISCGLGTLAAVILILTQVAGDCAAVFGTIGASFGPICGAIAADYFLSGCKWNGPRAGFNPAGWISWFFGFFVGAYPFFQGLCPALPQVAMPCPPLLAFVVGFVLYFVLASVGLQSKTLEMEAVVED

Foldseek 3Di:
DDDDLQPLVRLPVVDPPVVLVVVLVLLVVLLVCLLVPCPVVVVCLVCLLVLLVVLLVVLCVLLVVLLVQFDPVLQQDDQPPDLPDDDDPDDDDDDDDDDDDDDDDDDDDDDDDDDDDDDDDDDDDDDDDDDDDDDDDDDDDDDDDDDDDDDDDDDDDDDDDDPPPPPDDPPDRRDDDDPLLVVLLVLLLLLLVCLVCLLCLVVVCVPPPDPVRSVCCCVVVPVVSCVVSVVSVVSSLRSCPSVVLDDSVDRDPDPLVSQCSSPPPVVSVVSVVSVVVSCSNVSSNVLNSQLVCCCPVPVVDHSCVVSVVVSVVVSVCVSSCVVVPSSVNSLLSLLQSLLVSLLVVLCCVVVVNDDLADFPDDQPLQVVSNVVLSCQSCVVVVCVVPVPDDSGRRRNSSNSSSNSSNVSSNVCVVVPSGGHHDDDDPPPDD

pLDDT: mean 72.55, std 27.49, range [20.0, 98.25]

Radius of gyration: 28.36 Å; chains: 1; bounding box: 86×82×75 Å